Protein AF-A0A954T7V6-F1 (afdb_monomer)

Secondary structure (DSSP, 8-state):
-GGGGGGS-PEEETTTEEEEEETTEEEEE--SS--HHHHHHHHHHHHHHHHHHHHHHHH--TTHHHHHHHHHHHHHHHHHHHHHHHHHHHHHHS-----GGGSSHHHHHHHHHHHHHHHHHHHHHHTTS-S----HHHHHHHHHHHHHHHHHGGGTHHHHHHHHHHHTT--HHHHHHHHHH-TTSPPS--HHHHHHHHHHHHHHHHHHHHHHHHHHHHHHHHHHTSSSPPPTTSTTS--S-TTTTS-HHHHHHHHHHHHHHHHHHHHHS---GGGBHHHHHHHHHHHHHHHHHTTSS-HHHHHHHHHHHHHHHHHHTT-BTTS-HHHHHHHHHHHHHHHHHTTSS-HHHHHHHHHHHHHHHHHHHHTTSSSSPPTTGGGGPPP-PPPP-----HHHHHHHHHH--HHHHHHHHHHHHH---HHHHHH-BGGGEETTTTEEEE--TTTTTSTT---EEEEPPHHHHHHHHHT--SSSSBS-B-TTS-BSEEEEE-TTS-EEEEEHHHHHHHHHHHHHT-

pLDDT: mean 81.34, std 17.27, range [38.59, 98.69]

Structure (mmCIF, N/CA/C/O backbone):
data_AF-A0A954T7V6-F1
#
_entry.id   AF-A0A954T7V6-F1
#
loop_
_atom_site.group_PDB
_atom_site.id
_atom_site.type_symbol
_atom_site.label_atom_id
_atom_site.label_alt_id
_atom_site.label_comp_id
_atom_site.label_asym_id
_atom_site.label_entity_id
_atom_site.label_seq_id
_atom_site.pdbx_PDB_ins_code
_atom_site.Cartn_x
_atom_site.Cartn_y
_atom_site.Cartn_z
_atom_site.occupancy
_atom_site.B_iso_or_equiv
_atom_site.auth_seq_id
_atom_site.auth_comp_id
_atom_site.auth_asym_id
_atom_site.auth_atom_id
_atom_site.pdbx_PDB_model_num
ATOM 1 N N . MET A 1 1 ? 32.187 -7.375 -62.238 1.00 42.38 1 MET A N 1
ATOM 2 C CA . MET A 1 1 ? 33.356 -8.279 -62.077 1.00 42.38 1 MET A CA 1
ATOM 3 C C . MET A 1 1 ? 34.731 -7.665 -62.425 1.00 42.38 1 MET A C 1
ATOM 5 O O . MET A 1 1 ? 35.733 -8.287 -62.103 1.00 42.38 1 MET A O 1
ATOM 9 N N . SER A 1 2 ? 34.836 -6.443 -62.976 1.00 47.06 2 SER A N 1
ATOM 10 C CA . SER A 1 2 ? 36.130 -5.862 -63.414 1.00 47.06 2 SER A CA 1
ATOM 11 C C . SER A 1 2 ? 37.069 -5.369 -62.282 1.00 47.06 2 SER A C 1
ATOM 13 O O . SER A 1 2 ? 38.285 -5.487 -62.398 1.00 47.06 2 SER A O 1
ATOM 15 N N . LYS A 1 3 ? 36.554 -4.930 -61.119 1.00 44.44 3 LYS A N 1
ATOM 16 C CA . LYS A 1 3 ? 37.409 -4.434 -60.010 1.00 44.44 3 LYS A CA 1
ATOM 17 C C . LYS A 1 3 ? 38.131 -5.528 -59.200 1.00 44.44 3 LYS A C 1
ATOM 19 O O . LYS A 1 3 ? 39.141 -5.238 -58.571 1.00 44.44 3 LYS A O 1
ATOM 24 N N . ARG A 1 4 ? 37.683 -6.794 -59.238 1.00 44.88 4 ARG A N 1
ATOM 25 C CA . ARG A 1 4 ? 38.288 -7.880 -58.429 1.00 44.88 4 ARG A CA 1
ATOM 26 C C . ARG A 1 4 ? 39.650 -8.372 -58.947 1.00 44.88 4 ARG A C 1
ATOM 28 O O . ARG A 1 4 ? 40.428 -8.878 -58.149 1.00 44.88 4 ARG A O 1
ATOM 35 N N . ARG A 1 5 ? 40.002 -8.151 -60.223 1.00 49.91 5 ARG A N 1
ATOM 36 C CA . ARG A 1 5 ? 41.315 -8.558 -60.782 1.00 49.91 5 ARG A CA 1
ATOM 37 C C . ARG A 1 5 ? 42.477 -7.610 -60.441 1.00 49.91 5 ARG A C 1
ATOM 39 O O . ARG A 1 5 ? 43.634 -7.987 -60.592 1.00 49.91 5 ARG A O 1
ATOM 46 N N . ALA A 1 6 ? 42.209 -6.398 -59.947 1.00 54.31 6 ALA A N 1
ATOM 47 C CA . ALA A 1 6 ? 43.261 -5.434 -59.598 1.00 54.31 6 ALA A CA 1
ATOM 48 C C . ALA A 1 6 ? 44.011 -5.779 -58.289 1.00 54.31 6 ALA A C 1
ATOM 50 O O . ALA A 1 6 ? 45.106 -5.263 -58.031 1.00 54.31 6 ALA A O 1
ATOM 51 N N . TYR A 1 7 ? 43.452 -6.674 -57.468 1.00 54.72 7 TYR A N 1
ATOM 52 C CA . TYR A 1 7 ? 43.984 -7.006 -56.144 1.00 54.72 7 TYR A CA 1
ATOM 53 C C . TYR A 1 7 ? 45.153 -8.000 -56.168 1.00 54.72 7 TYR A C 1
ATOM 55 O O . TYR A 1 7 ? 45.893 -8.068 -55.193 1.00 54.72 7 TYR A O 1
ATOM 63 N N . GLU A 1 8 ? 45.386 -8.713 -57.273 1.00 68.50 8 GLU A N 1
ATOM 64 C CA . GLU A 1 8 ? 46.330 -9.845 -57.281 1.00 68.50 8 GLU A CA 1
ATOM 65 C C . GLU A 1 8 ? 47.735 -9.513 -57.791 1.00 68.50 8 GLU A C 1
ATOM 67 O O . GLU A 1 8 ? 48.665 -10.285 -57.569 1.00 68.50 8 GLU A O 1
ATOM 72 N N . LYS A 1 9 ? 47.940 -8.356 -58.433 1.00 83.94 9 LYS A N 1
ATOM 73 C CA . LYS A 1 9 ? 49.283 -7.959 -58.879 1.00 83.94 9 LYS A CA 1
ATOM 74 C C . LYS A 1 9 ? 50.062 -7.322 -57.728 1.00 83.94 9 LYS A C 1
ATOM 76 O O . LYS A 1 9 ? 49.754 -6.191 -57.331 1.00 83.94 9 LYS A O 1
ATOM 81 N N . LEU A 1 10 ? 51.050 -8.055 -57.213 1.00 87.56 10 LEU A N 1
ATOM 82 C CA . LEU A 1 10 ? 52.131 -7.549 -56.367 1.00 87.56 10 LEU A CA 1
ATOM 83 C C . LEU A 1 10 ? 53.326 -7.153 -57.239 1.00 87.56 10 LEU A C 1
ATOM 85 O O . LEU A 1 10 ? 53.672 -7.862 -58.182 1.00 87.56 10 LEU A O 1
ATOM 89 N N . THR A 1 11 ? 53.981 -6.042 -56.911 1.00 91.19 11 THR A N 1
ATOM 90 C CA . THR A 1 11 ? 55.204 -5.614 -57.599 1.00 91.19 11 THR A CA 1
ATOM 91 C C . THR A 1 11 ? 56.410 -6.141 -56.829 1.00 91.19 11 THR A C 1
ATOM 93 O O . THR A 1 11 ? 56.572 -5.821 -55.653 1.00 91.19 11 THR A O 1
ATOM 96 N N . TRP A 1 12 ? 57.248 -6.958 -57.466 1.00 88.81 12 TRP A N 1
ATOM 97 C CA . TRP A 1 12 ? 58.523 -7.387 -56.885 1.00 88.81 12 TRP A CA 1
ATOM 98 C C . TRP A 1 12 ? 59.540 -6.242 -56.927 1.00 88.81 12 TRP A C 1
ATOM 100 O O . TRP A 1 12 ? 59.636 -5.535 -57.928 1.00 88.81 12 TRP A O 1
ATOM 110 N N . ILE A 1 13 ? 60.286 -6.066 -55.840 1.00 90.56 13 ILE A N 1
ATOM 111 C CA . ILE A 1 13 ? 61.385 -5.110 -55.718 1.00 90.56 13 ILE A CA 1
ATOM 112 C C . ILE A 1 13 ? 62.634 -5.906 -55.371 1.00 90.56 13 ILE A C 1
ATOM 114 O O . ILE A 1 13 ? 62.704 -6.518 -54.298 1.00 90.56 13 ILE A O 1
ATOM 118 N N . ASP A 1 14 ? 63.613 -5.887 -56.273 1.00 86.44 14 ASP A N 1
ATOM 119 C CA . ASP A 1 14 ? 64.831 -6.683 -56.146 1.00 86.44 14 ASP A CA 1
ATOM 120 C C . ASP A 1 14 ? 65.539 -6.436 -54.813 1.00 86.44 14 ASP A C 1
ATOM 122 O O . ASP A 1 14 ? 65.742 -5.305 -54.368 1.00 86.44 14 ASP A O 1
ATOM 126 N N . GLY A 1 15 ? 65.832 -7.540 -54.122 1.00 82.44 15 GLY A N 1
ATOM 127 C CA . GLY A 1 15 ? 66.462 -7.546 -52.803 1.00 82.44 15 GLY A CA 1
ATOM 128 C C . GLY A 1 15 ? 65.592 -7.045 -51.641 1.00 82.44 15 GLY A C 1
ATOM 129 O O . GLY A 1 15 ? 66.049 -7.092 -50.501 1.00 82.44 15 GLY A O 1
ATOM 130 N N . ARG A 1 16 ? 64.354 -6.580 -51.879 1.00 84.12 16 ARG A N 1
ATOM 131 C CA . ARG A 1 16 ? 63.486 -5.987 -50.836 1.00 84.12 16 ARG A CA 1
ATOM 132 C C . ARG A 1 16 ? 62.159 -6.719 -50.621 1.00 84.12 16 ARG A C 1
ATOM 134 O O . ARG A 1 16 ? 61.591 -6.598 -49.535 1.00 84.12 16 ARG A O 1
ATOM 141 N N . GLY A 1 17 ? 61.683 -7.493 -51.597 1.00 92.62 17 GLY A N 1
ATOM 142 C CA . GLY A 1 17 ? 60.475 -8.316 -51.484 1.00 92.62 17 GLY A CA 1
ATOM 143 C C . GLY A 1 17 ? 59.316 -7.838 -52.362 1.00 92.62 17 GLY A C 1
ATOM 144 O O . GLY A 1 17 ? 59.527 -7.269 -53.428 1.00 92.62 17 GLY A O 1
ATOM 145 N N . TYR A 1 18 ? 58.076 -8.070 -51.927 1.00 93.06 18 TYR A N 1
ATOM 146 C CA . TYR A 1 18 ? 56.866 -7.686 -52.665 1.00 93.06 18 TYR A CA 1
ATOM 147 C C . TYR A 1 18 ? 56.250 -6.396 -52.104 1.00 93.06 18 TYR A C 1
ATOM 149 O O . TYR A 1 18 ? 56.198 -6.197 -50.889 1.00 93.06 18 TYR A O 1
ATOM 157 N N . LYS A 1 19 ? 55.745 -5.528 -52.988 1.00 92.69 19 LYS A N 1
ATOM 158 C CA . LYS A 1 19 ? 55.083 -4.257 -52.659 1.00 92.69 19 LYS A CA 1
ATOM 159 C C . LYS A 1 19 ? 53.682 -4.182 -53.264 1.00 92.69 19 LYS A C 1
ATOM 161 O O . LYS A 1 19 ? 53.464 -4.590 -54.407 1.00 92.69 19 LYS A O 1
ATOM 166 N N . LYS A 1 20 ? 52.755 -3.564 -52.528 1.00 93.06 20 LYS A N 1
ATOM 167 C CA . LYS A 1 20 ? 51.440 -3.130 -53.021 1.00 93.06 20 LYS A CA 1
ATOM 168 C C . LYS A 1 20 ? 51.141 -1.712 -52.543 1.00 93.06 20 LYS A C 1
ATOM 170 O O . LYS A 1 20 ? 51.393 -1.388 -51.389 1.00 93.06 20 LYS A O 1
ATOM 175 N N . VAL A 1 21 ? 50.601 -0.868 -53.419 1.00 88.44 21 VAL A N 1
ATOM 176 C CA . VAL A 1 21 ? 50.011 0.416 -53.014 1.00 88.44 21 VAL A CA 1
ATOM 177 C C . VAL A 1 21 ? 48.516 0.197 -52.816 1.00 88.44 21 VAL A C 1
ATOM 179 O O . VAL A 1 21 ? 47.851 -0.298 -53.727 1.00 88.44 21 VAL A O 1
ATOM 182 N N . TYR A 1 22 ? 48.004 0.528 -51.634 1.00 86.88 22 TYR A N 1
ATOM 183 C CA . TYR A 1 22 ? 46.586 0.434 -51.296 1.00 86.88 22 TYR A CA 1
ATOM 184 C C . TYR A 1 22 ? 46.151 1.725 -50.602 1.00 86.88 22 TYR A C 1
ATOM 186 O O . TYR A 1 22 ? 46.758 2.128 -49.613 1.00 86.88 22 TYR A O 1
ATOM 194 N N . SER A 1 23 ? 45.149 2.404 -51.173 1.00 81.44 23 SER A N 1
ATOM 195 C CA . SER A 1 23 ? 44.613 3.681 -50.676 1.00 81.44 23 SER A CA 1
ATOM 196 C C . SER A 1 23 ? 45.689 4.733 -50.330 1.00 81.44 23 SER A C 1
ATOM 198 O O . SER A 1 23 ? 45.636 5.389 -49.295 1.00 81.44 23 SER A O 1
ATOM 200 N N . GLY A 1 24 ? 46.716 4.864 -51.180 1.00 83.50 24 GLY A 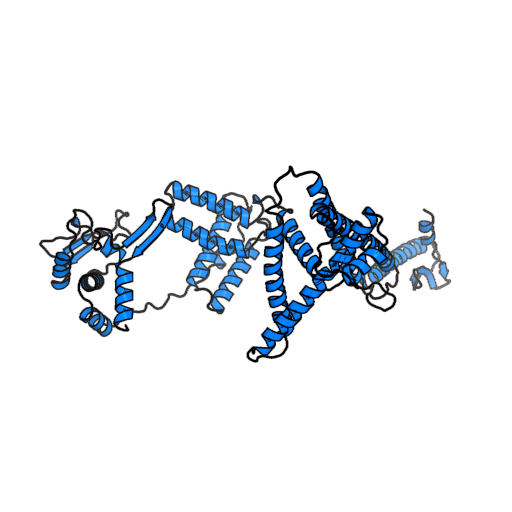N 1
ATOM 201 C CA . GLY A 1 24 ? 47.827 5.811 -50.991 1.00 83.50 24 GLY A CA 1
ATOM 202 C C . GLY A 1 24 ? 48.957 5.334 -50.065 1.00 83.50 24 GLY A C 1
ATOM 203 O O . GLY A 1 24 ? 50.042 5.912 -50.096 1.00 83.50 24 GLY A O 1
ATOM 204 N N . ARG A 1 25 ? 48.775 4.244 -49.305 1.00 84.25 25 ARG A N 1
ATOM 205 C CA . ARG A 1 25 ? 49.807 3.661 -48.430 1.00 84.25 25 ARG A CA 1
ATOM 206 C C . ARG A 1 25 ? 50.563 2.536 -49.138 1.00 84.25 25 ARG A C 1
ATOM 208 O O . ARG A 1 25 ? 49.998 1.767 -49.915 1.00 84.25 25 ARG A O 1
ATOM 215 N N . GLN A 1 26 ? 51.864 2.431 -48.877 1.00 92.69 26 GLN A N 1
ATOM 216 C CA . GLN A 1 26 ? 52.714 1.379 -49.436 1.00 92.69 26 GLN A CA 1
ATOM 217 C C . GLN A 1 26 ? 52.851 0.223 -48.436 1.00 92.69 26 GLN A C 1
ATOM 219 O O . GLN A 1 26 ? 53.411 0.397 -47.357 1.00 92.69 26 GLN A O 1
ATOM 224 N N . LEU A 1 27 ? 52.360 -0.958 -48.805 1.00 92.19 27 LEU A N 1
ATOM 225 C CA . LEU A 1 27 ? 52.462 -2.190 -48.026 1.00 92.19 27 LEU A CA 1
ATOM 226 C C . LEU A 1 27 ? 53.610 -3.044 -48.569 1.00 92.19 27 LEU A C 1
ATOM 228 O O . LEU A 1 27 ? 53.678 -3.306 -49.772 1.00 92.19 27 LEU A O 1
ATOM 232 N N . TYR A 1 28 ? 54.503 -3.478 -47.678 1.00 92.62 28 TYR A N 1
ATOM 233 C CA . TYR A 1 28 ? 55.694 -4.256 -48.019 1.00 92.62 28 TYR A CA 1
ATOM 234 C C . TYR A 1 28 ? 55.697 -5.612 -47.320 1.00 92.62 28 TYR A C 1
ATOM 236 O O . TYR A 1 28 ? 55.538 -5.681 -46.099 1.00 92.62 28 TYR A O 1
ATOM 244 N N . PHE A 1 29 ? 55.985 -6.661 -48.084 1.00 92.88 29 PHE A N 1
ATOM 245 C CA . PHE A 1 29 ? 56.308 -7.989 -47.582 1.00 92.88 29 PHE A CA 1
ATOM 246 C C . PHE A 1 29 ? 57.767 -8.306 -47.909 1.00 92.88 29 PHE A C 1
ATOM 248 O O . PHE A 1 29 ? 58.135 -8.436 -49.078 1.00 92.88 29 PHE A O 1
ATOM 255 N N . ARG A 1 30 ? 58.614 -8.418 -46.881 1.00 91.44 30 ARG A N 1
ATOM 256 C CA . ARG A 1 30 ? 60.043 -8.698 -47.065 1.00 91.44 30 ARG A CA 1
ATOM 257 C C . ARG A 1 30 ? 60.241 -10.163 -47.450 1.00 91.44 30 ARG A C 1
ATOM 259 O O . ARG A 1 30 ? 59.902 -11.058 -46.688 1.00 91.44 30 ARG A O 1
ATOM 266 N N . SER A 1 31 ? 60.842 -10.395 -48.611 1.00 87.75 31 SER A N 1
ATOM 267 C CA . SER A 1 31 ? 61.327 -11.708 -49.041 1.00 87.75 31 SER A CA 1
ATOM 268 C C . SER A 1 31 ? 62.648 -11.522 -49.779 1.00 87.75 31 SER A C 1
ATOM 270 O O . SER A 1 31 ? 62.794 -10.567 -50.539 1.00 87.75 31 SER A O 1
ATOM 272 N N . LYS A 1 32 ? 63.604 -12.430 -49.563 1.00 87.38 32 LYS A N 1
ATOM 273 C CA . LYS A 1 32 ? 64.894 -12.442 -50.275 1.00 87.38 32 LYS A CA 1
ATOM 274 C C . LYS A 1 32 ? 64.852 -13.258 -51.570 1.00 87.38 32 LYS A C 1
ATOM 276 O O . LYS A 1 32 ? 65.785 -13.185 -52.358 1.00 87.38 32 LYS A O 1
ATOM 281 N N . ILE A 1 33 ? 63.789 -14.038 -51.782 1.00 83.44 33 ILE A N 1
ATOM 282 C CA . ILE A 1 33 ? 63.687 -15.002 -52.881 1.00 83.44 33 ILE A CA 1
ATOM 283 C C . ILE A 1 33 ? 62.369 -14.783 -53.628 1.00 83.44 33 ILE A C 1
ATOM 285 O O . ILE A 1 33 ? 61.298 -14.675 -53.018 1.00 83.44 33 ILE A O 1
ATOM 289 N N . ARG A 1 34 ? 62.454 -14.729 -54.960 1.00 88.88 34 ARG A N 1
ATOM 290 C CA . ARG A 1 34 ? 61.309 -14.626 -55.869 1.00 88.88 34 ARG A CA 1
ATOM 291 C C . ARG A 1 34 ? 60.871 -16.028 -56.295 1.00 88.88 34 ARG A C 1
ATOM 293 O O . ARG A 1 34 ? 61.260 -16.505 -57.354 1.00 88.88 34 ARG A O 1
ATOM 300 N N . ASN A 1 35 ? 60.081 -16.695 -55.456 1.00 90.31 35 ASN A N 1
ATOM 301 C CA . ASN A 1 35 ? 59.464 -17.982 -55.786 1.00 90.31 35 ASN A CA 1
ATOM 302 C C . ASN A 1 35 ? 57.928 -17.944 -55.576 1.00 90.31 35 ASN A C 1
ATOM 304 O O . ASN A 1 35 ? 57.423 -17.026 -54.913 1.00 90.31 35 ASN A O 1
ATOM 308 N N . PRO A 1 36 ? 57.170 -18.897 -56.157 1.00 87.69 36 PRO A N 1
ATOM 309 C CA . PRO A 1 36 ? 55.705 -18.913 -56.076 1.00 87.69 36 PRO A CA 1
ATOM 310 C C . PRO A 1 36 ? 55.170 -19.000 -54.642 1.00 87.69 36 PRO A C 1
ATOM 312 O O . PRO A 1 36 ? 54.182 -18.347 -54.307 1.00 87.69 36 PRO A O 1
ATOM 315 N N . GLU A 1 37 ? 55.850 -19.747 -53.773 1.00 89.00 37 GLU A N 1
ATOM 316 C CA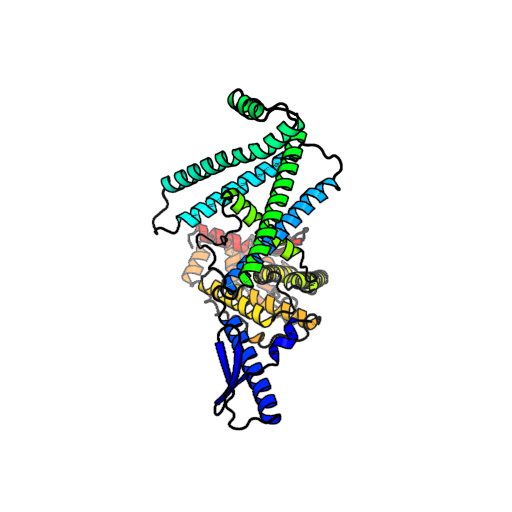 . GLU A 1 37 ? 55.459 -19.904 -52.370 1.00 89.00 37 GLU A CA 1
ATOM 317 C C . GLU A 1 37 ? 55.589 -18.582 -51.589 1.00 89.00 37 GLU A C 1
ATOM 319 O O . GLU A 1 37 ? 54.676 -18.181 -50.864 1.00 89.00 37 GLU A O 1
ATOM 324 N N . ALA A 1 38 ? 56.685 -17.844 -51.795 1.00 86.25 38 ALA A N 1
ATOM 325 C CA . ALA A 1 38 ? 56.891 -16.520 -51.219 1.00 86.25 38 ALA A CA 1
ATOM 326 C C . ALA A 1 38 ? 55.886 -15.497 -51.763 1.00 86.25 38 ALA A C 1
ATOM 328 O O . ALA A 1 38 ? 55.456 -14.621 -51.016 1.00 86.25 38 ALA A O 1
ATOM 329 N N . HIS A 1 39 ? 55.478 -15.606 -53.034 1.00 89.50 39 HIS A N 1
ATOM 330 C CA . HIS A 1 39 ? 54.418 -14.767 -53.602 1.00 89.50 39 HIS A CA 1
ATOM 331 C C . HIS A 1 39 ? 53.055 -15.043 -52.947 1.00 89.50 39 HIS A C 1
ATOM 333 O O . HIS A 1 39 ? 52.352 -14.104 -52.577 1.00 89.50 39 HIS A O 1
ATOM 339 N N . ALA A 1 40 ? 52.692 -16.315 -52.747 1.00 89.00 40 ALA A N 1
ATOM 340 C CA . ALA A 1 40 ? 51.451 -16.695 -52.069 1.00 89.00 40 ALA A CA 1
ATOM 341 C C . ALA A 1 40 ? 51.421 -16.206 -50.608 1.00 89.00 40 ALA A C 1
ATOM 343 O O . ALA A 1 40 ? 50.430 -15.615 -50.172 1.00 89.00 40 ALA A O 1
ATOM 344 N N . LYS A 1 41 ? 52.535 -16.363 -49.876 1.00 91.81 41 LYS A N 1
ATOM 345 C CA . LYS A 1 41 ? 52.701 -15.823 -48.515 1.00 91.81 41 LYS A CA 1
ATOM 346 C C . LYS A 1 41 ? 52.612 -14.293 -48.486 1.00 91.81 41 LYS A C 1
ATOM 348 O O . LYS A 1 41 ? 51.925 -13.744 -47.628 1.00 91.81 41 LYS A O 1
ATOM 353 N N . ALA A 1 42 ? 53.228 -13.607 -49.451 1.00 90.81 42 ALA A N 1
ATOM 354 C CA . ALA A 1 42 ? 53.144 -12.153 -49.575 1.00 90.81 42 ALA A CA 1
ATOM 355 C C . ALA A 1 42 ? 51.716 -11.669 -49.856 1.00 90.81 42 ALA A C 1
ATOM 357 O O . ALA A 1 42 ? 51.275 -10.683 -49.272 1.00 90.81 42 ALA A O 1
ATOM 358 N N . LEU A 1 43 ? 50.977 -12.373 -50.719 1.00 91.75 43 LEU A N 1
ATOM 359 C CA . LEU A 1 43 ? 49.569 -12.084 -50.989 1.00 91.75 43 LEU A CA 1
ATOM 360 C C . LEU A 1 43 ? 48.711 -12.241 -49.733 1.00 91.75 43 LEU A C 1
ATOM 362 O O . LEU A 1 43 ? 47.874 -11.381 -49.469 1.00 91.75 43 LEU A O 1
ATOM 366 N N . ALA A 1 44 ? 48.913 -13.308 -48.957 1.00 92.31 44 ALA A N 1
ATOM 367 C CA . ALA A 1 44 ? 48.180 -13.531 -47.713 1.00 92.31 44 ALA A CA 1
ATOM 368 C C . ALA A 1 44 ? 48.482 -12.446 -46.661 1.00 92.31 44 ALA A C 1
ATOM 370 O O . ALA A 1 44 ? 47.550 -11.889 -46.081 1.00 92.31 44 ALA A O 1
ATOM 371 N N . ASP A 1 45 ? 49.756 -12.084 -46.463 1.00 93.31 45 ASP A N 1
ATOM 372 C CA . ASP A 1 45 ? 50.150 -11.031 -45.515 1.00 93.31 45 ASP A CA 1
ATOM 373 C C . ASP A 1 45 ? 49.620 -9.652 -45.928 1.00 93.31 45 ASP A C 1
ATOM 375 O O . ASP A 1 45 ? 49.060 -8.929 -45.107 1.00 93.31 45 ASP A O 1
ATOM 379 N N . ILE A 1 46 ? 49.722 -9.302 -47.214 1.00 90.94 46 ILE A N 1
ATOM 380 C CA . ILE A 1 46 ? 49.196 -8.033 -47.726 1.00 90.94 46 ILE A CA 1
ATOM 381 C C . ILE A 1 46 ? 47.669 -7.997 -47.614 1.00 90.94 46 ILE A C 1
ATOM 383 O O . ILE A 1 46 ? 47.137 -6.966 -47.219 1.00 90.94 46 ILE A O 1
ATOM 387 N N . LYS A 1 47 ? 46.955 -9.104 -47.876 1.00 91.06 47 LYS A N 1
ATOM 388 C CA . LYS A 1 47 ? 45.501 -9.191 -47.640 1.00 91.06 47 LYS A CA 1
ATOM 389 C C . LYS A 1 47 ? 45.148 -8.968 -46.170 1.00 91.06 47 LYS A C 1
ATOM 391 O O . LYS A 1 47 ? 44.230 -8.206 -45.886 1.00 91.06 47 LYS A O 1
ATOM 396 N N . ARG A 1 48 ? 45.891 -9.581 -45.243 1.00 93.12 48 ARG A N 1
ATOM 397 C CA . ARG A 1 48 ? 45.704 -9.369 -43.800 1.00 93.12 48 ARG A CA 1
ATOM 398 C C . ARG A 1 48 ? 45.921 -7.903 -43.418 1.00 93.12 48 ARG A C 1
ATOM 400 O O . ARG A 1 48 ? 45.066 -7.331 -42.755 1.00 93.12 48 ARG A O 1
ATOM 407 N N . ARG A 1 49 ? 47.006 -7.281 -43.888 1.00 90.50 49 ARG A N 1
ATOM 408 C CA . ARG A 1 49 ? 47.312 -5.866 -43.613 1.00 90.50 49 ARG A CA 1
ATOM 409 C C . ARG A 1 49 ? 46.315 -4.900 -44.245 1.00 90.50 49 ARG A C 1
ATOM 411 O O . ARG A 1 49 ? 46.039 -3.865 -43.658 1.00 90.50 49 ARG A O 1
ATOM 418 N N . ILE A 1 50 ? 45.769 -5.230 -45.417 1.00 88.69 50 ILE A N 1
ATOM 419 C CA . ILE A 1 50 ? 44.650 -4.486 -46.009 1.00 88.69 50 ILE A CA 1
ATOM 420 C C . ILE A 1 50 ? 43.434 -4.572 -45.083 1.00 88.69 50 ILE A C 1
ATOM 422 O O . ILE A 1 50 ? 42.894 -3.538 -44.729 1.00 88.69 50 ILE A O 1
ATOM 426 N N . ALA A 1 51 ? 43.068 -5.766 -44.608 1.00 85.38 51 ALA A N 1
ATOM 427 C CA . ALA A 1 51 ? 41.932 -5.937 -43.698 1.00 85.38 51 ALA A CA 1
ATOM 428 C C . ALA A 1 51 ? 42.140 -5.292 -42.311 1.00 85.38 51 ALA A C 1
ATOM 430 O O . ALA A 1 51 ? 41.174 -4.903 -41.659 1.00 85.38 51 ALA A O 1
ATOM 431 N N . GLU A 1 52 ? 43.379 -5.210 -41.821 1.00 87.88 52 GLU A N 1
ATOM 432 C CA . GLU A 1 52 ? 43.732 -4.443 -40.616 1.00 87.88 52 GLU A CA 1
ATOM 433 C C . GLU A 1 52 ? 43.619 -2.939 -40.865 1.00 87.88 52 GLU A C 1
ATOM 435 O O . GLU A 1 52 ? 43.033 -2.236 -40.050 1.00 87.88 52 GLU A O 1
ATOM 440 N N . TYR A 1 53 ? 44.114 -2.459 -42.007 1.00 84.44 53 TYR A N 1
ATOM 441 C CA . TYR A 1 53 ? 44.035 -1.052 -42.386 1.00 84.44 53 TYR A CA 1
ATOM 442 C C . TYR A 1 53 ? 42.598 -0.600 -42.671 1.00 84.44 53 TYR A C 1
ATOM 444 O O . TYR A 1 53 ? 42.223 0.497 -42.278 1.00 84.44 53 TYR A O 1
ATOM 452 N N . ASP A 1 54 ? 41.772 -1.444 -43.289 1.00 80.38 54 ASP A N 1
ATOM 453 C CA . ASP A 1 54 ? 40.344 -1.179 -43.477 1.00 80.38 54 ASP A CA 1
ATOM 454 C C . ASP A 1 54 ? 39.625 -1.119 -42.116 1.00 80.38 54 ASP A C 1
ATOM 456 O O . ASP A 1 54 ? 38.822 -0.217 -41.901 1.00 80.38 54 ASP A O 1
ATOM 460 N N . ARG A 1 55 ? 39.974 -1.989 -41.152 1.00 78.44 55 ARG A N 1
ATOM 461 C CA . ARG A 1 55 ? 39.478 -1.902 -39.761 1.00 78.44 55 ARG A CA 1
ATOM 462 C C . ARG A 1 55 ? 39.934 -0.630 -39.049 1.00 78.44 55 ARG A C 1
ATOM 464 O O . ARG A 1 55 ? 39.144 -0.017 -38.340 1.00 78.44 55 ARG A O 1
ATOM 471 N N . GLU A 1 56 ? 41.193 -0.236 -39.229 1.00 79.69 56 GLU A N 1
ATOM 472 C CA . GLU A 1 56 ? 41.747 1.006 -38.683 1.00 79.69 56 GLU A CA 1
ATOM 473 C C . GLU A 1 56 ? 41.021 2.221 -39.277 1.00 79.69 56 GLU A C 1
ATOM 475 O O . GLU A 1 56 ? 40.614 3.109 -38.538 1.00 79.69 56 GLU A O 1
ATOM 480 N N . LEU A 1 57 ? 40.777 2.230 -40.591 1.00 72.25 57 LEU A N 1
ATOM 481 C CA . LEU A 1 57 ? 39.992 3.260 -41.270 1.00 72.25 57 LEU A CA 1
ATOM 482 C C . LEU A 1 57 ? 38.534 3.273 -40.805 1.00 72.25 57 LEU A C 1
ATOM 484 O O . LEU A 1 57 ? 37.992 4.346 -40.575 1.00 72.25 57 LEU A O 1
ATOM 488 N N . GLU A 1 58 ? 37.895 2.114 -40.644 1.00 68.19 58 GLU A N 1
ATOM 489 C CA . GLU A 1 58 ? 36.519 2.008 -40.148 1.00 68.19 58 GLU A CA 1
ATOM 490 C C . GLU A 1 58 ? 36.373 2.474 -38.695 1.00 68.19 58 GLU A C 1
ATOM 492 O O . GLU A 1 58 ? 35.338 3.058 -38.357 1.00 68.19 58 GLU A O 1
ATOM 497 N N . GLY A 1 59 ? 37.391 2.233 -37.863 1.00 65.50 59 GLY A N 1
ATOM 498 C CA . GLY A 1 59 ? 37.471 2.709 -36.483 1.00 65.50 59 GLY A CA 1
ATOM 499 C C . GLY A 1 59 ? 37.818 4.197 -36.371 1.00 65.50 59 GLY A C 1
ATOM 500 O O . GLY A 1 59 ? 37.312 4.865 -35.477 1.00 65.50 59 GLY A O 1
ATOM 501 N N . ASN A 1 60 ? 38.609 4.730 -37.309 1.00 62.88 60 ASN A N 1
ATOM 502 C CA . ASN A 1 60 ? 39.103 6.111 -37.300 1.00 62.88 60 ASN A CA 1
ATOM 503 C C . ASN A 1 60 ? 38.399 7.046 -38.288 1.00 62.88 60 ASN A C 1
ATOM 505 O O . ASN A 1 60 ? 38.934 8.118 -38.555 1.00 62.88 60 ASN A O 1
ATOM 509 N N . LYS A 1 61 ? 37.229 6.706 -38.851 1.00 67.00 61 LYS A N 1
ATOM 510 C CA . LYS A 1 61 ? 36.446 7.702 -39.605 1.00 67.00 61 LYS A CA 1
ATOM 511 C C . LYS A 1 61 ? 36.025 8.810 -38.624 1.00 67.00 61 LYS A C 1
ATOM 513 O O . LYS A 1 61 ? 35.124 8.560 -37.813 1.00 67.00 61 LYS A O 1
ATOM 518 N N . PRO A 1 62 ? 36.638 10.012 -38.663 1.00 60.81 62 PRO A N 1
ATOM 519 C CA . PRO A 1 62 ? 36.231 11.083 -37.768 1.00 60.81 62 PRO A CA 1
ATOM 520 C C . PRO A 1 62 ? 34.764 11.404 -38.079 1.00 60.81 62 PRO A C 1
ATOM 522 O O . PRO A 1 62 ? 34.335 11.312 -39.229 1.00 60.81 62 PRO A O 1
ATOM 525 N N . HIS A 1 63 ? 33.970 11.699 -37.051 1.00 67.12 63 HIS A N 1
ATOM 526 C CA . HIS A 1 63 ? 32.551 12.057 -37.190 1.00 67.12 63 HIS A CA 1
ATOM 527 C C . HIS A 1 63 ? 31.600 10.930 -37.644 1.00 67.12 63 HIS A C 1
ATOM 529 O O . HIS A 1 63 ? 30.407 11.180 -37.789 1.00 67.12 63 HIS A O 1
ATOM 535 N N . ARG A 1 64 ? 32.048 9.669 -37.792 1.00 73.19 64 ARG A N 1
ATOM 536 C CA . ARG A 1 64 ? 31.166 8.537 -38.168 1.00 73.19 64 ARG A CA 1
ATOM 537 C C . ARG A 1 64 ? 29.938 8.424 -37.264 1.00 73.19 64 ARG A C 1
ATOM 539 O O . ARG A 1 64 ? 28.832 8.238 -37.759 1.00 73.19 64 ARG A O 1
ATOM 546 N N . ALA A 1 65 ? 30.136 8.552 -35.952 1.00 70.50 65 ALA A N 1
ATOM 547 C CA . ALA A 1 65 ? 29.045 8.536 -34.982 1.00 70.50 65 ALA A CA 1
ATOM 548 C C . ALA A 1 65 ? 28.050 9.680 -35.233 1.00 70.50 65 ALA A C 1
ATOM 550 O O . ALA A 1 65 ? 26.849 9.442 -35.244 1.00 70.50 65 ALA A O 1
ATOM 551 N N . GLN A 1 66 ? 28.544 10.886 -35.532 1.00 73.19 66 GLN A N 1
ATOM 552 C CA . GLN A 1 66 ? 27.713 12.063 -35.802 1.00 73.19 66 GLN A CA 1
ATOM 553 C C . GLN A 1 66 ? 26.865 11.881 -37.071 1.00 73.19 66 GLN A C 1
ATOM 555 O O . GLN A 1 66 ? 25.669 12.151 -37.047 1.00 73.19 66 GLN A O 1
ATOM 560 N N . TYR A 1 67 ? 27.441 11.340 -38.151 1.00 73.62 67 TYR A N 1
ATOM 561 C CA . TYR A 1 67 ? 26.694 11.018 -39.372 1.00 73.62 67 TYR A CA 1
ATOM 562 C C . TYR A 1 67 ? 25.652 9.917 -39.158 1.00 73.62 67 TYR A C 1
ATOM 564 O O . TYR A 1 67 ? 24.532 10.045 -39.642 1.00 73.62 67 TYR A O 1
ATOM 572 N N . THR A 1 68 ? 25.991 8.851 -38.424 1.00 74.25 68 THR A N 1
ATOM 573 C CA . THR A 1 68 ? 25.030 7.788 -38.090 1.00 74.25 68 THR A CA 1
ATOM 574 C C . THR A 1 68 ? 23.848 8.356 -37.306 1.00 74.25 68 THR A C 1
ATOM 576 O O . THR A 1 68 ? 22.701 8.084 -37.650 1.00 74.25 68 THR A O 1
ATOM 579 N N . THR A 1 69 ? 24.108 9.198 -36.302 1.00 72.38 69 THR A N 1
ATOM 580 C CA . THR A 1 69 ? 23.059 9.892 -35.541 1.00 72.38 69 THR A CA 1
ATOM 581 C C . THR A 1 69 ? 22.214 10.789 -36.449 1.00 72.38 69 THR A C 1
ATOM 583 O O . THR A 1 69 ? 20.989 10.708 -36.408 1.00 72.38 69 THR A O 1
ATOM 586 N N . ALA A 1 70 ? 22.842 11.592 -37.312 1.00 69.50 70 ALA A N 1
ATOM 587 C CA . ALA A 1 70 ? 22.149 12.507 -38.219 1.00 69.50 70 ALA A CA 1
ATOM 588 C C . ALA A 1 70 ? 21.266 11.781 -39.251 1.00 69.50 70 ALA A C 1
ATOM 590 O O . ALA A 1 70 ? 20.155 12.237 -39.530 1.00 69.50 70 ALA A O 1
ATOM 591 N N . ILE A 1 71 ? 21.735 10.651 -39.797 1.00 73.25 71 ILE A N 1
ATOM 592 C CA . ILE A 1 71 ? 20.966 9.792 -40.711 1.00 73.25 71 ILE A CA 1
ATOM 593 C C . ILE A 1 71 ? 19.776 9.180 -39.971 1.00 73.25 71 ILE A C 1
ATOM 595 O O . ILE A 1 71 ? 18.648 9.308 -40.440 1.00 73.25 71 ILE A O 1
ATOM 599 N N . ASN A 1 72 ? 20.003 8.590 -38.793 1.00 72.19 72 ASN A N 1
ATOM 600 C CA . ASN A 1 72 ? 18.940 7.977 -37.995 1.00 72.19 72 ASN A CA 1
ATOM 601 C C . ASN A 1 72 ? 17.853 8.993 -37.612 1.00 72.19 72 ASN A C 1
ATOM 603 O O . ASN A 1 72 ? 16.667 8.675 -37.671 1.00 72.19 72 ASN A O 1
ATOM 607 N N . LEU A 1 73 ? 18.239 10.219 -37.238 1.00 69.69 73 LEU A N 1
ATOM 608 C CA . LEU A 1 73 ? 17.293 11.286 -36.906 1.00 69.69 73 LEU A CA 1
ATOM 609 C C . LEU A 1 73 ? 16.421 11.652 -38.114 1.00 69.69 73 LEU A C 1
ATOM 611 O O . LEU A 1 73 ? 15.199 11.686 -38.007 1.00 69.69 73 LEU A O 1
ATOM 615 N N . ARG A 1 74 ? 17.028 11.859 -39.286 1.00 75.12 74 ARG A N 1
ATOM 616 C CA . ARG A 1 74 ? 16.288 12.187 -40.516 1.00 75.12 74 ARG A CA 1
ATOM 617 C C . ARG A 1 74 ? 15.398 11.047 -40.993 1.00 75.12 74 ARG A C 1
ATOM 619 O O . ARG A 1 74 ? 14.308 11.305 -41.492 1.00 75.12 74 ARG A O 1
ATOM 626 N N . GLU A 1 75 ? 15.826 9.797 -40.825 1.00 76.31 75 GLU A N 1
ATOM 627 C CA . GLU A 1 75 ? 15.000 8.624 -41.133 1.00 76.31 75 GLU A CA 1
ATOM 628 C C . GLU A 1 75 ? 13.769 8.553 -40.225 1.00 76.31 75 GLU A C 1
ATOM 630 O O . GLU A 1 75 ? 12.663 8.322 -40.719 1.00 76.31 75 GLU A O 1
ATOM 635 N N . LYS A 1 76 ? 13.932 8.834 -38.924 1.00 72.94 76 LYS A N 1
ATOM 636 C CA . LYS A 1 76 ? 12.803 8.962 -37.990 1.00 72.94 76 LYS A CA 1
ATOM 637 C C . LYS A 1 76 ? 11.835 10.064 -38.431 1.00 72.94 76 LYS A C 1
ATOM 639 O O . LYS A 1 76 ? 10.640 9.804 -38.538 1.00 72.94 76 LYS A O 1
ATOM 644 N N . LEU A 1 77 ? 12.342 11.253 -38.762 1.00 68.00 77 LEU A N 1
ATOM 645 C CA . LEU A 1 77 ? 11.517 12.387 -39.205 1.00 68.00 77 LEU A CA 1
ATOM 646 C C . LEU A 1 77 ? 10.789 12.106 -40.526 1.00 68.00 77 LEU A C 1
ATOM 648 O O . LEU A 1 77 ? 9.600 12.390 -40.664 1.00 68.00 77 LEU A O 1
ATOM 652 N N . ALA A 1 78 ? 11.467 11.494 -41.499 1.00 70.56 78 ALA A N 1
ATOM 653 C CA . ALA A 1 78 ? 10.852 11.111 -42.767 1.00 70.56 78 ALA A CA 1
ATOM 654 C C . ALA A 1 78 ? 9.741 10.062 -42.579 1.00 70.56 78 ALA A C 1
ATOM 656 O O . ALA A 1 78 ? 8.736 10.099 -43.295 1.00 70.56 78 ALA A O 1
ATOM 657 N N . SER A 1 79 ? 9.910 9.144 -41.620 1.00 74.88 79 SER A N 1
ATOM 658 C CA . SER A 1 79 ? 8.891 8.159 -41.242 1.00 74.88 79 SER A CA 1
ATOM 659 C C . SER A 1 79 ? 7.696 8.812 -40.545 1.00 74.88 79 SER A C 1
ATOM 661 O O . SER A 1 79 ? 6.558 8.502 -40.889 1.00 74.88 79 SER A O 1
ATOM 663 N N . ALA A 1 80 ? 7.932 9.751 -39.626 1.00 70.56 80 ALA A N 1
ATOM 664 C CA . ALA A 1 80 ? 6.876 10.506 -38.952 1.00 70.56 80 ALA A CA 1
ATOM 665 C C . ALA A 1 80 ? 6.035 11.330 -39.946 1.00 70.56 80 ALA A C 1
ATOM 667 O O . ALA A 1 80 ? 4.808 11.249 -39.926 1.00 70.56 80 ALA A O 1
ATOM 668 N N . CYS A 1 81 ? 6.681 12.022 -40.900 1.00 68.44 81 CYS A N 1
ATOM 669 C CA . CYS A 1 81 ? 5.981 12.708 -41.999 1.00 68.44 81 CYS A CA 1
ATOM 670 C C . CYS A 1 81 ? 5.060 11.750 -42.765 1.00 68.44 81 CYS A C 1
ATOM 672 O O . CYS A 1 81 ? 3.964 12.120 -43.177 1.00 68.44 81 CYS A O 1
ATOM 674 N N . GLN A 1 82 ? 5.522 10.520 -43.007 1.00 78.94 82 GLN A N 1
ATOM 675 C CA . GLN A 1 82 ? 4.758 9.533 -43.760 1.00 78.94 82 GLN A CA 1
ATOM 676 C C . GLN A 1 82 ? 3.532 9.039 -42.987 1.00 78.94 82 GLN A C 1
ATOM 678 O O . GLN A 1 82 ? 2.46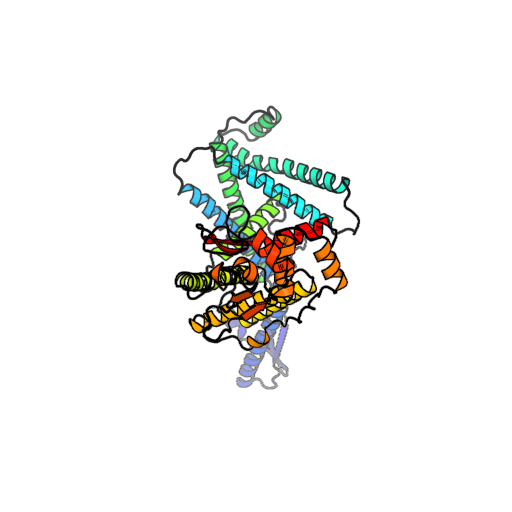4 8.926 -43.581 1.00 78.94 82 GLN A O 1
ATOM 683 N N . GLN A 1 83 ? 3.670 8.794 -41.685 1.00 74.19 83 GLN A N 1
ATOM 684 C CA . GLN A 1 83 ? 2.558 8.380 -40.828 1.00 74.19 83 GLN A CA 1
ATOM 685 C C . GLN A 1 83 ? 1.494 9.475 -40.715 1.00 74.19 83 GLN A C 1
ATOM 687 O O . GLN A 1 83 ? 0.310 9.184 -40.849 1.00 74.19 83 GLN A O 1
ATOM 692 N N . GLN A 1 84 ? 1.895 10.740 -40.566 1.00 73.12 84 GLN A N 1
ATOM 693 C CA . GLN A 1 84 ? 0.944 11.857 -40.549 1.00 73.12 84 GLN A CA 1
ATOM 694 C C . GLN A 1 84 ? 0.203 12.007 -41.883 1.00 73.12 84 GLN A C 1
ATOM 696 O O . GLN A 1 84 ? -1.014 12.176 -41.901 1.00 73.12 84 GLN A O 1
ATOM 701 N N . LEU A 1 85 ? 0.895 11.844 -43.017 1.00 75.31 85 LEU A N 1
ATOM 702 C CA . LEU A 1 85 ? 0.240 11.798 -44.330 1.00 75.31 85 LEU A CA 1
ATOM 703 C C . LEU A 1 85 ? -0.764 10.642 -44.447 1.00 75.31 85 LEU A C 1
ATOM 705 O O . LEU A 1 85 ? -1.796 10.793 -45.094 1.00 75.31 85 LEU A O 1
ATOM 709 N N . GLU A 1 86 ? -0.471 9.483 -43.859 1.00 79.75 86 GLU A N 1
ATOM 710 C CA . GLU A 1 86 ? -1.387 8.338 -43.840 1.00 79.75 86 GLU A CA 1
ATOM 711 C C . GLU A 1 86 ? -2.606 8.594 -42.950 1.00 79.75 86 GLU A C 1
ATOM 713 O O . GLU A 1 86 ? -3.716 8.278 -43.369 1.00 79.75 86 GLU A O 1
ATOM 718 N N . LEU A 1 87 ? -2.435 9.234 -41.789 1.00 73.44 87 LEU A N 1
ATOM 719 C CA . LEU A 1 87 ? -3.538 9.632 -40.907 1.00 73.44 87 LEU A CA 1
ATOM 720 C C . LEU A 1 87 ? -4.456 10.669 -41.564 1.00 73.44 87 LEU A C 1
ATOM 722 O O . LEU A 1 87 ? -5.677 10.496 -41.558 1.00 73.44 87 LEU A O 1
ATOM 726 N N . LEU A 1 88 ? -3.880 11.703 -42.188 1.00 73.56 88 LEU A N 1
ATOM 727 C CA . LEU A 1 88 ? -4.633 12.720 -42.931 1.00 73.56 88 LEU A CA 1
ATOM 728 C C . LEU A 1 88 ? -5.463 12.095 -44.065 1.00 73.56 88 LEU A C 1
ATOM 730 O O . LEU A 1 88 ? -6.615 12.475 -44.263 1.00 73.56 88 LEU A O 1
ATOM 734 N N . ARG A 1 89 ? -4.919 11.078 -44.750 1.00 80.31 89 ARG A N 1
ATOM 735 C CA . ARG A 1 89 ? -5.622 10.321 -45.801 1.00 80.31 89 ARG A CA 1
ATOM 736 C C . ARG A 1 89 ? -6.646 9.323 -45.265 1.00 80.31 89 ARG A C 1
ATOM 738 O O . ARG A 1 89 ? -7.657 9.082 -45.915 1.00 80.31 89 ARG A O 1
ATOM 745 N N . ALA A 1 90 ? -6.387 8.695 -44.120 1.00 75.31 90 ALA A N 1
ATOM 746 C CA . ALA A 1 90 ? -7.296 7.721 -43.518 1.00 75.31 90 ALA A CA 1
ATOM 747 C C . ALA A 1 90 ? -8.580 8.394 -43.019 1.00 75.31 90 ALA A C 1
ATOM 749 O O . ALA A 1 90 ? -9.666 7.858 -43.226 1.00 75.31 90 ALA A O 1
ATOM 750 N N . ARG A 1 91 ? -8.459 9.606 -42.460 1.00 73.69 91 ARG A N 1
ATOM 751 C CA . ARG A 1 91 ? -9.589 10.433 -42.010 1.00 73.69 91 ARG A CA 1
ATOM 752 C C . ARG A 1 91 ? -10.590 10.758 -43.131 1.00 73.69 91 ARG A C 1
ATOM 754 O O . ARG A 1 91 ? -11.755 10.989 -42.840 1.00 73.69 91 ARG A O 1
ATOM 761 N N . ASP A 1 92 ? -10.149 10.711 -44.387 1.00 63.16 92 ASP A N 1
ATOM 762 C CA . ASP A 1 92 ? -10.964 10.939 -45.591 1.00 63.16 92 ASP A CA 1
ATOM 763 C C . ASP A 1 92 ? -11.848 9.740 -45.963 1.00 63.16 92 ASP A C 1
ATOM 765 O O . ASP A 1 92 ? -12.914 9.884 -46.550 1.00 63.16 92 ASP A O 1
ATOM 769 N N . ASN A 1 93 ? -11.401 8.532 -45.616 1.00 61.84 93 ASN A N 1
ATOM 770 C CA . ASN A 1 93 ? -12.076 7.290 -45.993 1.00 61.84 93 ASN A CA 1
ATOM 771 C C . ASN A 1 93 ? -13.033 6.780 -44.907 1.00 61.84 93 ASN A C 1
ATOM 773 O O . ASN A 1 93 ? -13.762 5.815 -45.137 1.00 61.84 93 ASN A O 1
ATOM 777 N N . SER A 1 94 ? -13.032 7.392 -43.722 1.00 52.56 94 SER A N 1
ATOM 778 C CA . SER A 1 94 ? -13.855 6.962 -42.598 1.00 52.56 94 SER A CA 1
ATOM 779 C C . SER A 1 94 ? -14.366 8.166 -41.819 1.00 52.56 94 SER A C 1
ATOM 781 O O . SER A 1 94 ? -13.731 8.551 -40.844 1.00 52.56 94 SER A O 1
ATOM 783 N N . LEU A 1 95 ? -15.495 8.753 -42.226 1.00 46.38 95 LEU A N 1
ATOM 784 C CA . LEU A 1 95 ? -16.466 9.369 -41.312 1.00 46.38 95 LEU A CA 1
ATOM 785 C C . LEU A 1 95 ? -17.781 9.701 -42.056 1.00 46.38 95 LEU A C 1
ATOM 787 O O . LEU A 1 95 ? -17.733 10.350 -43.099 1.00 46.38 95 LEU A O 1
ATOM 791 N N . PRO A 1 96 ? -18.945 9.263 -41.536 1.00 51.38 96 PRO A N 1
ATOM 792 C CA . PRO A 1 96 ? -20.251 9.786 -41.920 1.00 51.38 96 PRO A CA 1
ATOM 793 C C . PRO A 1 96 ? -20.484 11.186 -41.328 1.00 51.38 96 PRO A C 1
ATOM 795 O O . PRO A 1 96 ? -19.890 11.532 -40.304 1.00 51.38 96 PRO A O 1
ATOM 798 N N . ASP A 1 97 ? -21.372 11.955 -41.968 1.00 50.12 97 ASP A N 1
ATOM 799 C CA . ASP A 1 97 ? -21.868 13.267 -41.529 1.00 50.12 97 ASP A CA 1
ATOM 800 C C . ASP A 1 97 ? -22.249 13.263 -40.041 1.00 50.12 97 ASP A C 1
ATOM 802 O O . ASP A 1 97 ? -23.260 12.682 -39.643 1.00 50.12 97 ASP A O 1
ATOM 806 N N . VAL A 1 98 ? -21.450 13.930 -39.208 1.00 45.69 98 VAL A N 1
ATOM 807 C CA . VAL A 1 98 ? -21.830 14.296 -37.840 1.00 45.69 98 VAL A CA 1
ATOM 808 C C . VAL A 1 98 ? -21.550 15.786 -37.659 1.00 45.69 98 VAL A C 1
ATOM 810 O O . VAL A 1 98 ? -20.458 16.271 -37.969 1.00 45.69 98 VAL A O 1
ATOM 813 N N . GLU A 1 99 ? -22.588 16.489 -37.208 1.00 46.06 99 GLU A N 1
ATOM 814 C CA . GLU A 1 99 ? -22.779 17.941 -37.234 1.00 46.06 99 GLU A CA 1
ATOM 815 C C . GLU A 1 99 ? -21.681 18.770 -36.536 1.00 46.06 99 GLU A C 1
ATOM 817 O O . GLU A 1 99 ? -21.090 18.389 -35.524 1.00 46.06 99 GLU A O 1
ATOM 822 N N . GLY A 1 100 ? -21.459 19.965 -37.096 1.00 48.88 100 GLY A N 1
ATOM 823 C CA . GLY A 1 100 ? -20.339 20.895 -36.896 1.00 48.88 100 GLY A CA 1
ATOM 824 C C . GLY A 1 100 ? -20.027 21.429 -35.490 1.00 48.88 100 GLY A C 1
ATOM 825 O O . GLY A 1 100 ? -19.043 22.148 -35.355 1.00 48.88 100 GLY A O 1
ATOM 826 N N . SER A 1 101 ? -20.771 21.101 -34.429 1.00 40.31 101 SER A N 1
ATOM 827 C CA . SER A 1 101 ? -20.598 21.790 -33.133 1.00 40.31 101 SER A CA 1
ATOM 828 C C . SER A 1 101 ? -19.437 21.273 -32.269 1.00 40.31 101 SER A C 1
ATOM 830 O O . SER A 1 101 ? -18.982 21.994 -31.386 1.00 40.31 101 SER A O 1
ATOM 832 N N . ALA A 1 102 ? -18.927 20.059 -32.505 1.00 42.41 102 ALA A N 1
ATOM 833 C CA . ALA A 1 102 ? -17.814 19.489 -31.728 1.00 42.41 102 ALA A CA 1
ATOM 834 C C . ALA A 1 102 ? -16.420 19.805 -32.310 1.00 42.41 102 ALA A C 1
ATOM 836 O O . ALA A 1 102 ? -15.409 19.356 -31.775 1.00 42.41 102 ALA A O 1
ATOM 837 N N . ARG A 1 103 ? -16.341 20.546 -33.428 1.00 46.38 103 ARG A N 1
ATOM 838 C CA . ARG A 1 103 ? -15.070 20.785 -34.138 1.00 46.38 103 ARG A CA 1
ATOM 839 C C . ARG A 1 103 ? -14.250 21.955 -33.577 1.00 46.38 103 ARG A C 1
ATOM 841 O O . ARG A 1 103 ? -13.042 21.958 -33.781 1.00 46.38 103 ARG A O 1
ATOM 848 N N . LEU A 1 104 ? -14.867 22.892 -32.849 1.00 39.66 104 LEU A N 1
ATOM 849 C CA . LEU A 1 104 ? -14.183 24.077 -32.303 1.00 39.66 104 LEU A CA 1
ATOM 850 C C . LEU A 1 104 ? -13.667 23.885 -30.863 1.00 39.66 104 LEU A C 1
ATOM 852 O O . LEU A 1 104 ? -12.595 24.382 -30.538 1.00 39.66 104 LEU A O 1
ATOM 856 N N . SER A 1 105 ? -14.314 23.056 -30.033 1.00 41.72 105 SER A N 1
ATOM 857 C CA . SER A 1 105 ? -13.887 22.852 -28.634 1.00 41.72 105 SER A CA 1
ATOM 858 C C . SER A 1 105 ? -12.559 22.097 -28.480 1.00 41.72 105 SER A C 1
ATOM 860 O O . SER A 1 105 ? -11.921 22.174 -27.436 1.00 41.72 105 SER A O 1
ATOM 862 N N . SER A 1 106 ? -12.125 21.348 -29.499 1.00 40.69 106 SER A N 1
ATOM 863 C CA . SER A 1 106 ? -10.821 20.670 -29.483 1.00 40.69 106 SER A CA 1
ATOM 864 C C . SER A 1 106 ? -9.653 21.598 -29.821 1.00 40.69 106 SER A C 1
ATOM 866 O O . SER A 1 106 ? -8.528 21.263 -29.477 1.00 40.69 106 SER A O 1
ATOM 868 N N . ILE A 1 107 ? -9.902 22.744 -30.465 1.00 39.09 107 ILE A N 1
ATOM 869 C CA . ILE A 1 107 ? -8.877 23.766 -30.731 1.00 39.09 107 ILE A CA 1
ATOM 870 C C . ILE A 1 107 ? -8.663 24.635 -29.483 1.00 39.09 107 ILE A C 1
ATOM 872 O O . ILE A 1 107 ? -7.518 24.915 -29.142 1.00 39.09 107 ILE A O 1
ATOM 876 N N . ASP A 1 108 ? -9.728 24.947 -28.738 1.00 38.59 108 ASP A N 1
ATOM 877 C CA . ASP A 1 108 ? -9.634 25.739 -27.502 1.00 38.59 108 ASP A CA 1
ATOM 878 C C . ASP A 1 108 ? -8.940 24.982 -26.352 1.00 38.59 108 ASP A C 1
ATOM 880 O O . ASP A 1 108 ? -8.131 25.561 -25.631 1.00 38.59 108 ASP A O 1
ATOM 884 N N . LEU A 1 109 ? -9.161 23.665 -26.230 1.00 39.44 109 LEU A N 1
ATOM 885 C CA . LEU A 1 109 ? -8.444 22.815 -25.260 1.00 39.44 109 LEU A CA 1
ATOM 886 C C . LEU A 1 109 ? -6.958 22.637 -25.615 1.00 39.44 109 LEU A C 1
ATOM 888 O O . LEU A 1 109 ? -6.109 22.571 -24.733 1.00 39.44 109 LEU A O 1
ATOM 892 N N . LEU A 1 110 ? -6.625 22.626 -26.909 1.00 39.34 110 LEU A N 1
ATOM 893 C CA . LEU A 1 110 ? -5.236 22.638 -27.377 1.00 39.34 110 LEU A CA 1
ATOM 894 C C . LEU A 1 110 ? -4.553 23.993 -27.127 1.00 39.34 110 LEU A C 1
ATOM 896 O O . LEU A 1 110 ? -3.335 24.032 -27.004 1.00 39.34 110 LEU A O 1
ATOM 900 N N . HIS A 1 111 ? -5.308 25.089 -27.024 1.00 46.69 111 HIS A N 1
ATOM 901 C CA . HIS A 1 111 ? -4.774 26.427 -26.757 1.00 46.69 111 HIS A CA 1
ATOM 902 C C . HIS A 1 111 ? -4.379 26.639 -25.287 1.00 46.69 111 HIS A C 1
ATOM 904 O O . HIS A 1 111 ? -3.351 27.265 -25.025 1.00 46.69 111 HIS A O 1
ATOM 910 N N . GLU A 1 112 ? -5.152 26.116 -24.332 1.00 45.34 112 GLU A N 1
ATOM 911 C CA . GLU A 1 112 ? -4.844 26.235 -22.895 1.00 45.34 112 GLU A CA 1
ATOM 912 C C . GLU A 1 112 ? -3.651 25.351 -22.494 1.00 45.34 112 GLU A C 1
ATOM 914 O O . GLU A 1 112 ? -2.706 25.832 -21.866 1.00 45.34 112 GLU A O 1
ATOM 919 N N . ASP A 1 113 ? -3.610 24.110 -22.990 1.00 45.47 113 ASP A N 1
ATOM 920 C CA . ASP A 1 113 ? -2.514 23.171 -22.719 1.00 45.47 113 ASP A CA 1
ATOM 921 C C . ASP A 1 113 ? -1.180 23.617 -23.354 1.00 45.47 113 ASP A C 1
ATOM 923 O O . ASP A 1 113 ? -0.100 23.404 -22.794 1.00 45.47 113 ASP A O 1
ATOM 927 N N . VAL A 1 114 ? -1.228 24.278 -24.519 1.00 45.44 114 VAL A N 1
ATOM 928 C CA . VAL A 1 114 ? -0.037 24.857 -25.168 1.00 45.44 114 VAL A CA 1
ATOM 929 C C . VAL A 1 114 ? 0.456 26.094 -24.420 1.00 45.44 114 VAL A C 1
ATOM 931 O O . VAL A 1 114 ? 1.666 26.263 -24.261 1.00 45.44 114 VAL A O 1
ATOM 934 N N . ARG A 1 115 ? -0.454 26.927 -23.903 1.00 49.84 115 ARG A N 1
ATOM 935 C CA . ARG A 1 115 ? -0.106 28.113 -23.111 1.00 49.84 115 ARG A CA 1
ATOM 936 C C . ARG A 1 115 ? 0.590 27.730 -21.800 1.00 49.84 115 ARG A C 1
ATOM 938 O O . ARG A 1 115 ? 1.614 28.323 -21.459 1.00 49.84 115 ARG A O 1
ATOM 945 N N . ASP A 1 116 ? 0.103 26.706 -21.106 1.00 52.38 116 ASP A N 1
ATOM 946 C CA . ASP A 1 116 ? 0.703 26.249 -19.847 1.00 52.38 116 ASP A CA 1
ATOM 947 C C . ASP A 1 116 ? 2.052 25.542 -20.049 1.00 52.38 116 ASP A C 1
ATOM 949 O O . ASP A 1 116 ? 2.970 25.686 -19.236 1.00 52.38 116 ASP A O 1
ATOM 953 N N . PHE A 1 117 ? 2.231 24.859 -21.181 1.00 49.41 117 PHE A N 1
ATOM 954 C CA . PHE A 1 117 ? 3.507 24.251 -21.549 1.00 49.41 117 PHE A CA 1
ATOM 955 C C . PHE A 1 117 ? 4.583 25.290 -21.916 1.00 49.41 117 PHE A C 1
ATOM 957 O O . PHE A 1 117 ? 5.733 25.161 -21.489 1.00 49.41 117 PHE A O 1
ATOM 964 N N . VAL A 1 118 ? 4.221 26.347 -22.655 1.00 48.59 118 VAL A N 1
ATOM 965 C CA . VAL A 1 118 ? 5.139 27.454 -22.991 1.00 48.59 118 VAL A CA 1
ATOM 966 C C . VAL A 1 118 ? 5.571 28.204 -21.728 1.00 48.59 118 VAL A C 1
ATOM 968 O O . VAL A 1 118 ? 6.761 28.471 -21.558 1.00 48.59 118 VAL A O 1
ATOM 971 N N . ARG A 1 119 ? 4.653 28.435 -20.779 1.00 54.19 119 ARG A N 1
ATOM 972 C CA . ARG A 1 119 ? 4.977 29.007 -19.458 1.00 54.19 119 ARG A CA 1
ATOM 973 C C . ARG A 1 119 ? 5.954 28.144 -18.663 1.00 54.19 119 ARG A C 1
ATOM 975 O O . ARG A 1 119 ? 6.886 28.672 -18.059 1.00 54.19 119 ARG A O 1
ATOM 982 N N . LEU A 1 120 ? 5.757 26.824 -18.659 1.00 49.91 120 LEU A N 1
ATOM 983 C CA . LEU A 1 120 ? 6.632 25.896 -17.943 1.00 49.91 120 LEU A CA 1
ATOM 984 C C . LEU A 1 120 ? 8.039 25.869 -18.548 1.00 49.91 120 LEU A C 1
ATOM 986 O O . LEU A 1 120 ? 9.023 25.866 -17.814 1.00 49.91 120 LEU A O 1
ATOM 990 N N . LYS A 1 121 ? 8.140 25.890 -19.878 1.00 48.50 121 LYS A N 1
ATOM 991 C CA . LYS A 1 121 ? 9.425 25.866 -20.572 1.00 48.50 121 LYS A CA 1
ATOM 992 C C . LYS A 1 121 ? 10.187 27.185 -20.449 1.00 48.50 121 LYS A C 1
ATOM 994 O O . LYS A 1 121 ? 11.370 27.149 -20.145 1.00 48.50 121 LYS A O 1
ATOM 999 N N . LEU A 1 122 ? 9.508 28.328 -20.565 1.00 54.69 122 LEU A N 1
ATOM 1000 C CA . LEU A 1 122 ? 10.122 29.635 -20.312 1.00 54.69 122 LEU A CA 1
ATOM 1001 C C . LEU A 1 122 ? 10.572 29.779 -18.853 1.00 54.69 122 LEU A C 1
ATOM 1003 O O . LEU A 1 122 ? 11.629 30.346 -18.609 1.00 54.69 122 LEU A O 1
ATOM 1007 N N . ARG A 1 123 ? 9.844 29.205 -17.883 1.00 56.72 123 ARG A N 1
ATOM 1008 C CA . ARG A 1 123 ? 10.318 29.120 -16.489 1.00 56.72 123 ARG A CA 1
ATOM 1009 C C . ARG A 1 123 ? 11.584 28.287 -16.343 1.00 56.72 123 ARG A C 1
ATOM 1011 O O . ARG A 1 123 ? 12.456 28.677 -15.583 1.00 56.72 123 ARG A O 1
ATOM 1018 N N . ILE A 1 124 ? 11.683 27.163 -17.048 1.00 49.69 124 ILE A N 1
ATOM 1019 C CA . ILE A 1 124 ? 12.867 26.296 -17.011 1.00 49.69 124 ILE A CA 1
ATOM 1020 C C . ILE A 1 124 ? 14.063 26.998 -17.668 1.00 49.69 124 ILE A C 1
ATOM 1022 O O . ILE A 1 124 ? 15.134 27.051 -17.073 1.00 49.69 124 ILE A O 1
ATOM 1026 N N . ASP A 1 125 ? 13.867 27.602 -18.839 1.00 49.72 125 ASP A N 1
ATOM 1027 C CA . ASP A 1 125 ? 14.937 28.255 -19.600 1.00 49.72 125 ASP A CA 1
ATOM 1028 C C . ASP A 1 125 ? 15.405 29.578 -18.950 1.00 49.72 125 ASP A C 1
ATOM 1030 O O . ASP A 1 125 ? 16.545 29.988 -19.152 1.00 49.72 125 ASP A O 1
ATOM 1034 N N . LEU A 1 126 ? 14.561 30.227 -18.134 1.00 55.78 126 LEU A N 1
ATOM 1035 C CA . LEU A 1 126 ? 14.913 31.418 -17.342 1.00 55.78 126 LEU A CA 1
ATOM 1036 C C . LEU A 1 126 ? 15.391 31.091 -15.913 1.00 55.78 126 LEU A C 1
ATOM 1038 O O . LEU A 1 126 ? 15.853 31.991 -15.218 1.00 55.78 126 LEU A O 1
ATOM 1042 N N . SER A 1 127 ? 15.299 29.831 -15.466 1.00 51.31 127 SER A N 1
ATOM 1043 C CA . SER A 1 127 ? 15.727 29.403 -14.119 1.00 51.31 127 SER A CA 1
ATOM 1044 C C . SER A 1 127 ? 17.226 29.111 -13.983 1.00 51.31 127 SER A C 1
ATOM 1046 O O . SER A 1 127 ? 17.679 28.780 -12.891 1.00 51.31 127 SER A O 1
ATOM 1048 N N . ASP A 1 128 ? 18.001 29.240 -15.065 1.00 47.69 128 ASP A N 1
ATOM 1049 C CA . ASP A 1 128 ? 19.440 28.934 -15.064 1.00 47.69 128 ASP A CA 1
ATOM 1050 C C . ASP A 1 128 ? 20.325 30.110 -14.591 1.00 47.69 128 ASP A C 1
ATOM 1052 O O . ASP A 1 128 ? 21.540 29.955 -14.488 1.00 47.69 128 ASP A O 1
ATOM 1056 N N . ASP A 1 129 ? 19.737 31.262 -14.232 1.00 48.28 129 ASP A N 1
ATOM 1057 C CA . ASP A 1 129 ? 20.461 32.409 -13.667 1.00 48.28 129 ASP A CA 1
ATOM 1058 C C . ASP A 1 129 ? 19.898 32.842 -12.290 1.00 48.28 129 ASP A C 1
ATOM 1060 O O . ASP A 1 129 ? 19.034 33.707 -12.173 1.00 48.28 129 ASP A O 1
ATOM 1064 N N . SER A 1 130 ? 20.514 32.287 -11.236 1.00 48.28 130 SER A N 1
ATOM 1065 C CA . SER A 1 130 ? 20.581 32.740 -9.825 1.00 48.28 130 SER A CA 1
ATOM 1066 C C . SER A 1 130 ? 19.389 32.538 -8.858 1.00 48.28 130 SER A C 1
ATOM 1068 O O . SER A 1 130 ? 18.229 32.777 -9.169 1.00 48.28 130 SER A O 1
ATOM 1070 N N . ASP A 1 131 ? 19.749 32.115 -7.634 1.00 47.91 131 ASP A N 1
ATOM 1071 C CA . ASP A 1 131 ? 18.918 31.761 -6.466 1.00 47.91 131 ASP A CA 1
ATOM 1072 C C . ASP A 1 131 ? 18.225 32.962 -5.759 1.00 47.91 131 ASP A C 1
ATOM 1074 O O . ASP A 1 131 ? 18.369 33.123 -4.544 1.00 47.91 131 ASP A O 1
ATOM 1078 N N . GLU A 1 132 ? 17.462 33.812 -6.451 1.00 52.47 132 GLU A N 1
ATOM 1079 C CA . GLU A 1 132 ? 16.666 34.860 -5.775 1.00 52.47 132 GLU A CA 1
ATOM 1080 C C . GLU A 1 132 ? 15.179 34.858 -6.167 1.00 52.47 132 GLU A C 1
ATOM 1082 O O . GLU A 1 132 ? 14.799 34.541 -7.293 1.00 52.47 132 GLU A O 1
ATOM 1087 N N . ASP A 1 133 ? 14.338 35.171 -5.173 1.00 52.56 133 ASP A N 1
ATOM 1088 C CA . ASP A 1 133 ? 12.874 35.141 -5.204 1.00 52.56 133 ASP A CA 1
ATOM 1089 C C . ASP A 1 133 ? 12.289 35.791 -6.474 1.00 52.56 133 ASP A C 1
ATOM 1091 O O . ASP A 1 133 ? 12.507 36.970 -6.748 1.00 52.56 133 ASP A O 1
ATOM 1095 N N . HIS A 1 134 ? 11.502 35.021 -7.235 1.00 55.16 134 HIS A N 1
ATOM 1096 C CA . HIS A 1 134 ? 10.844 35.491 -8.456 1.00 55.16 134 HIS A CA 1
ATOM 1097 C C . HIS A 1 134 ? 9.848 36.625 -8.166 1.00 55.16 134 HIS A C 1
ATOM 1099 O O . HIS A 1 134 ? 8.826 36.410 -7.509 1.00 55.16 134 HIS A O 1
ATOM 1105 N N . ASP A 1 135 ? 10.120 37.811 -8.707 1.00 62.69 135 ASP A N 1
ATOM 1106 C CA . ASP A 1 135 ? 9.255 38.984 -8.628 1.00 62.69 135 ASP A CA 1
ATOM 1107 C C . ASP A 1 135 ? 8.176 39.024 -9.732 1.00 62.69 135 ASP A C 1
ATOM 1109 O O . ASP A 1 135 ? 8.188 38.274 -10.716 1.00 62.69 135 ASP A O 1
ATOM 1113 N N . ASP A 1 136 ? 7.200 39.919 -9.555 1.00 67.38 136 ASP A N 1
ATOM 1114 C CA . ASP A 1 136 ? 6.088 40.141 -10.488 1.00 67.38 136 ASP A CA 1
ATOM 1115 C C . ASP A 1 136 ? 6.557 40.573 -11.897 1.00 67.38 136 ASP A C 1
ATOM 1117 O O . ASP A 1 136 ? 5.835 40.382 -12.880 1.00 67.38 136 ASP A O 1
ATOM 1121 N N . GLU A 1 137 ? 7.779 41.101 -12.026 1.00 61.81 137 GLU A N 1
ATOM 1122 C CA . GLU A 1 137 ? 8.365 41.574 -13.286 1.00 61.81 137 GLU A CA 1
ATOM 1123 C C . GLU A 1 137 ? 8.758 40.405 -14.207 1.00 61.81 137 GLU A C 1
ATOM 1125 O O . GLU A 1 137 ? 8.513 40.437 -15.418 1.00 61.81 137 GLU A O 1
ATOM 1130 N N . SER A 1 138 ? 9.249 39.307 -13.627 1.00 65.44 138 SER A N 1
ATOM 1131 C CA . SER A 1 138 ? 9.578 38.076 -14.356 1.00 65.44 138 SER A CA 1
ATOM 1132 C C . SER A 1 138 ? 8.336 37.394 -14.945 1.00 65.44 138 SER A C 1
ATOM 1134 O O . SER A 1 138 ? 8.348 36.939 -16.092 1.00 65.44 138 SER A O 1
ATOM 1136 N N . ASN A 1 139 ? 7.224 37.368 -14.200 1.00 65.06 139 ASN A N 1
ATOM 1137 C CA . ASN A 1 139 ? 5.963 36.812 -14.700 1.00 65.06 139 ASN A CA 1
ATOM 1138 C C . ASN A 1 139 ? 5.338 37.703 -15.792 1.00 65.06 139 ASN A C 1
ATOM 1140 O O . ASN A 1 139 ? 4.809 37.176 -16.770 1.00 65.06 139 ASN A O 1
ATOM 1144 N N . ALA A 1 140 ? 5.447 39.033 -15.683 1.00 72.38 140 ALA A N 1
ATOM 1145 C CA . ALA A 1 140 ? 4.969 39.956 -16.716 1.00 72.38 140 ALA A CA 1
ATOM 1146 C C . ALA A 1 140 ? 5.720 39.780 -18.050 1.00 72.38 140 ALA A C 1
ATOM 1148 O O . ALA A 1 140 ? 5.100 39.756 -19.113 1.00 72.38 140 ALA A O 1
ATOM 1149 N N . ARG A 1 141 ? 7.042 39.565 -17.997 1.00 67.38 141 ARG A N 1
ATOM 1150 C CA . ARG A 1 141 ? 7.868 39.313 -19.188 1.00 67.38 141 ARG A CA 1
ATOM 1151 C C . ARG A 1 141 ? 7.572 37.965 -19.851 1.00 67.38 141 ARG A C 1
ATOM 1153 O O . ARG A 1 141 ? 7.630 37.856 -21.075 1.00 67.38 141 ARG A O 1
ATOM 1160 N N . ILE A 1 142 ? 7.218 36.947 -19.064 1.00 60.84 142 ILE A N 1
ATOM 1161 C CA . ILE A 1 142 ? 6.757 35.651 -19.585 1.00 60.84 142 ILE A CA 1
ATOM 1162 C C . ILE A 1 142 ? 5.413 35.806 -20.314 1.00 60.84 142 ILE A C 1
ATOM 1164 O O . ILE A 1 142 ? 5.249 35.234 -21.391 1.00 60.84 142 ILE A O 1
ATOM 1168 N N . GLU A 1 143 ? 4.470 36.595 -19.788 1.00 70.44 143 GLU A N 1
ATOM 1169 C CA . GLU A 1 143 ? 3.187 36.850 -20.466 1.00 70.44 143 GLU A CA 1
ATOM 1170 C C . GLU A 1 143 ? 3.354 37.669 -21.757 1.00 70.44 143 GLU A C 1
ATOM 1172 O O . GLU A 1 143 ? 2.715 37.351 -22.758 1.00 70.44 143 GLU A O 1
ATOM 1177 N N . GLU A 1 144 ? 4.253 38.658 -21.784 1.00 73.06 144 GLU A N 1
ATOM 1178 C CA . GLU A 1 144 ? 4.567 39.438 -22.994 1.00 73.06 144 GLU A CA 1
ATOM 1179 C C . GLU A 1 144 ? 5.170 38.560 -24.106 1.00 73.06 144 GLU A C 1
ATOM 1181 O O . GLU A 1 144 ? 4.705 38.585 -25.247 1.00 73.06 144 GLU A O 1
ATOM 1186 N N . LEU A 1 145 ? 6.160 37.722 -23.774 1.00 61.88 145 LEU A N 1
ATOM 1187 C CA . LEU A 1 145 ? 6.769 36.787 -24.730 1.00 61.88 145 LEU A CA 1
ATOM 1188 C C . LEU A 1 145 ? 5.766 35.739 -25.226 1.00 61.88 145 LEU A C 1
ATOM 1190 O O . LEU A 1 145 ? 5.770 35.389 -26.406 1.00 61.88 145 LEU A O 1
ATOM 1194 N N . THR A 1 146 ? 4.874 35.280 -24.345 1.00 54.66 146 THR A N 1
ATOM 1195 C CA . THR A 1 146 ? 3.790 34.357 -24.704 1.00 54.66 146 THR A CA 1
ATOM 1196 C C . THR A 1 146 ? 2.779 35.020 -25.648 1.00 54.66 146 THR A C 1
ATOM 1198 O O . THR A 1 146 ? 2.293 34.366 -26.567 1.00 54.66 146 THR A O 1
ATOM 1201 N N . GLY A 1 147 ? 2.485 36.313 -25.465 1.00 57.00 147 GLY A N 1
ATOM 1202 C CA . GLY A 1 147 ? 1.620 37.098 -26.352 1.00 57.00 147 GLY A CA 1
ATOM 1203 C C . GLY A 1 147 ? 2.204 37.292 -27.754 1.00 57.00 147 GLY A C 1
ATOM 1204 O O . GLY A 1 147 ? 1.506 37.053 -28.736 1.00 57.00 147 GLY A O 1
ATOM 1205 N N . ASN A 1 148 ? 3.494 37.625 -27.854 1.00 57.03 148 ASN A N 1
ATOM 1206 C CA . ASN A 1 148 ? 4.175 37.840 -29.138 1.00 57.03 148 ASN A CA 1
ATOM 1207 C C . ASN A 1 148 ? 4.264 36.551 -29.980 1.00 57.03 148 ASN A C 1
ATOM 1209 O O . ASN A 1 148 ? 4.001 36.579 -31.179 1.00 57.03 148 ASN A O 1
ATOM 1213 N N . LEU A 1 149 ? 4.537 35.405 -29.344 1.00 49.50 149 LEU A N 1
ATOM 1214 C CA . LEU A 1 149 ? 4.537 34.088 -30.006 1.00 49.50 149 LEU A CA 1
ATOM 1215 C C . LEU A 1 149 ? 3.132 33.666 -30.486 1.00 49.50 149 LEU A C 1
ATOM 1217 O O . LEU A 1 149 ? 2.985 32.949 -31.473 1.00 49.50 149 LEU A O 1
ATOM 1221 N N . LEU A 1 150 ? 2.075 34.127 -29.810 1.00 45.69 150 LEU A N 1
ATOM 1222 C CA . LEU A 1 150 ? 0.680 33.897 -30.207 1.00 45.69 150 LEU A CA 1
ATOM 1223 C C . LEU A 1 150 ? 0.220 34.808 -31.358 1.00 45.69 150 LEU A C 1
ATOM 1225 O O . LEU A 1 150 ? -0.652 34.403 -32.125 1.00 45.69 150 LEU A O 1
ATOM 1229 N N . GLU A 1 151 ? 0.784 36.009 -31.509 1.00 47.44 151 GLU A N 1
ATOM 1230 C CA . GLU A 1 151 ? 0.560 36.849 -32.697 1.00 47.44 151 GLU A CA 1
ATOM 1231 C C . GLU A 1 151 ? 1.301 36.306 -33.929 1.00 47.44 151 GLU A C 1
ATOM 1233 O O . GLU A 1 151 ? 0.754 36.340 -35.032 1.00 47.44 151 GLU A O 1
ATOM 1238 N N . GLU A 1 152 ? 2.486 35.715 -33.748 1.00 46.56 152 GLU A N 1
ATOM 1239 C CA . GLU A 1 152 ? 3.248 35.036 -34.810 1.00 46.56 152 GLU A CA 1
ATOM 1240 C C . GLU A 1 152 ? 2.533 33.756 -35.311 1.00 46.56 152 GLU A C 1
ATOM 1242 O O . GLU A 1 152 ? 2.540 33.444 -36.504 1.00 46.56 152 GLU A O 1
ATOM 1247 N N . TYR A 1 153 ? 1.757 33.098 -34.438 1.00 39.97 153 TYR A N 1
ATOM 1248 C CA . TYR A 1 153 ? 0.852 31.982 -34.765 1.00 39.97 153 TYR A CA 1
ATOM 1249 C C . TYR A 1 153 ? -0.231 32.336 -35.814 1.00 39.97 153 TYR A C 1
ATOM 1251 O O . TYR A 1 153 ? -0.800 31.452 -36.459 1.00 39.97 153 TYR A O 1
ATOM 1259 N N . LEU A 1 154 ? -0.522 33.623 -36.045 1.00 44.12 154 LEU A N 1
ATOM 1260 C CA . LEU A 1 154 ? -1.512 34.071 -37.036 1.00 44.12 154 LEU A CA 1
ATOM 1261 C C . LEU A 1 154 ? -0.966 34.163 -38.478 1.00 44.12 154 LEU A C 1
ATOM 1263 O O . LEU A 1 154 ? -1.735 34.507 -39.388 1.00 44.12 154 LEU A O 1
ATOM 1267 N N . ASP A 1 155 ? 0.304 33.805 -38.713 1.00 49.78 155 ASP A N 1
ATOM 1268 C CA . ASP A 1 155 ? 0.960 33.848 -40.033 1.00 49.78 155 ASP A CA 1
ATOM 1269 C C . ASP A 1 155 ? 0.870 32.520 -40.831 1.00 49.78 155 ASP A C 1
ATOM 1271 O O . ASP A 1 155 ? 1.009 32.502 -42.057 1.00 49.78 155 ASP A O 1
ATOM 1275 N N . GLU A 1 156 ? 0.465 31.402 -40.201 1.00 51.69 156 GLU A N 1
ATOM 1276 C CA . GLU A 1 156 ? 0.159 30.123 -40.893 1.00 51.69 156 GLU A CA 1
ATOM 1277 C C . GLU A 1 156 ? -0.990 30.235 -41.916 1.00 51.69 156 GLU A C 1
ATOM 1279 O O . GLU A 1 156 ? -1.137 29.419 -42.838 1.00 51.69 156 GLU A O 1
ATOM 1284 N N . ARG A 1 157 ? -1.786 31.298 -41.786 1.00 55.34 157 ARG A N 1
ATOM 1285 C CA . ARG A 1 157 ? -2.878 31.672 -42.681 1.00 55.34 157 ARG A CA 1
ATOM 1286 C C . ARG A 1 157 ? -2.423 31.751 -44.143 1.00 55.34 157 ARG A C 1
ATOM 1288 O O . ARG A 1 157 ? -3.158 31.304 -45.023 1.00 55.34 157 ARG A O 1
ATOM 1295 N N . ASP A 1 158 ? -1.214 32.222 -44.433 1.00 60.47 158 ASP A N 1
ATOM 1296 C CA . ASP A 1 158 ? -0.799 32.528 -45.807 1.00 60.47 158 ASP A CA 1
ATOM 1297 C C . ASP A 1 158 ? -0.737 31.297 -46.727 1.00 60.47 158 ASP A C 1
ATOM 1299 O O . ASP A 1 158 ? -1.133 31.369 -47.892 1.00 60.47 158 ASP A O 1
ATOM 1303 N N . SER A 1 159 ? -0.363 30.122 -46.214 1.00 65.00 159 SER A N 1
ATOM 1304 C CA . SER A 1 159 ? -0.342 28.877 -47.005 1.00 65.00 159 SER A CA 1
ATOM 1305 C C . SER A 1 159 ? -1.747 28.417 -47.411 1.00 65.00 159 SER A C 1
ATOM 1307 O O . SER A 1 159 ? -1.975 27.989 -48.549 1.00 65.00 159 SER A O 1
ATOM 1309 N N . VAL A 1 160 ? -2.695 28.530 -46.479 1.00 67.00 160 VAL A N 1
ATOM 1310 C CA . VAL A 1 160 ? -4.116 28.203 -46.663 1.00 67.00 160 VAL A CA 1
ATOM 1311 C C . VAL A 1 160 ? -4.746 29.183 -47.649 1.00 67.00 160 VAL A C 1
ATOM 1313 O O . VAL A 1 160 ? -5.416 28.778 -48.603 1.00 67.00 160 VAL A O 1
ATOM 1316 N N . TRP A 1 161 ? -4.434 30.470 -47.502 1.00 68.88 161 TRP A N 1
ATOM 1317 C CA . TRP A 1 161 ? -4.905 31.527 -48.389 1.00 68.88 161 TRP A CA 1
ATOM 1318 C C . TRP A 1 161 ? -4.363 31.398 -49.811 1.00 68.88 161 TRP A C 1
ATOM 1320 O O . TRP A 1 161 ? -5.124 31.558 -50.763 1.00 68.88 161 TRP A O 1
ATOM 1330 N N . LEU A 1 162 ? -3.089 31.039 -49.998 1.00 70.69 162 LEU A N 1
ATOM 1331 C CA . LEU A 1 162 ? -2.520 30.776 -51.326 1.00 70.69 162 LEU A CA 1
ATOM 1332 C C . LEU A 1 162 ? -3.263 29.631 -52.044 1.00 70.69 162 LEU A C 1
ATOM 1334 O O . LEU A 1 162 ? -3.457 29.686 -53.263 1.00 70.69 162 LEU A O 1
ATOM 1338 N N . ILE A 1 163 ? -3.709 28.608 -51.305 1.00 74.94 163 ILE A N 1
ATOM 1339 C CA . ILE A 1 163 ? -4.487 27.481 -51.842 1.00 74.94 163 ILE A CA 1
ATOM 1340 C C . ILE A 1 163 ? -5.914 27.912 -52.198 1.00 74.94 163 ILE A C 1
ATOM 1342 O O . ILE A 1 163 ? -6.381 27.599 -53.300 1.00 74.94 163 ILE A O 1
ATOM 1346 N N . LEU A 1 164 ? -6.581 28.665 -51.320 1.00 74.00 164 LEU A N 1
ATOM 1347 C CA . LEU A 1 164 ? -7.927 29.206 -51.552 1.00 74.00 164 LEU A CA 1
ATOM 1348 C C . LEU A 1 164 ? -7.963 30.180 -52.738 1.00 74.00 164 LEU A C 1
ATOM 1350 O O . LEU A 1 164 ? -8.826 30.069 -53.613 1.00 74.00 164 LEU A O 1
ATOM 1354 N N . ALA A 1 165 ? -6.972 31.068 -52.840 1.00 73.38 165 ALA A N 1
ATOM 1355 C CA . ALA A 1 165 ? -6.816 32.010 -53.948 1.00 73.38 165 ALA A CA 1
ATOM 1356 C C . ALA A 1 165 ? -6.658 31.290 -55.287 1.00 73.38 165 ALA A C 1
ATOM 1358 O O . ALA A 1 165 ? -7.319 31.617 -56.275 1.00 73.38 165 ALA A O 1
ATOM 1359 N N . LYS A 1 166 ? -5.816 30.250 -55.306 1.00 77.81 166 LYS A N 1
ATOM 1360 C CA . LYS A 1 166 ? -5.557 29.442 -56.497 1.00 77.81 166 LYS A CA 1
ATOM 1361 C C . LYS A 1 166 ? -6.791 28.654 -56.941 1.00 77.81 166 LYS A C 1
ATOM 1363 O O . LYS A 1 166 ? -7.037 28.562 -58.143 1.00 77.81 166 LYS A O 1
ATOM 1368 N N . ARG A 1 167 ? -7.574 28.109 -56.001 1.00 78.62 167 ARG A N 1
ATOM 1369 C CA . ARG A 1 167 ? -8.850 27.426 -56.295 1.00 78.62 167 ARG A CA 1
ATOM 1370 C C . ARG A 1 167 ? -9.896 28.391 -56.855 1.00 78.62 167 ARG A C 1
ATOM 1372 O O . ARG A 1 167 ? -10.564 28.058 -57.830 1.00 78.62 167 ARG A O 1
ATOM 1379 N N . SER A 1 168 ? -9.942 29.607 -56.321 1.00 77.62 168 SER A N 1
ATOM 1380 C CA . SER A 1 168 ? -10.897 30.653 -56.715 1.00 77.62 168 SER A CA 1
ATOM 1381 C C . SER A 1 168 ? -10.462 31.468 -57.937 1.00 77.62 168 SER A C 1
ATOM 1383 O O . SER A 1 168 ? -11.174 32.374 -58.361 1.00 77.62 168 SER A O 1
ATOM 1385 N N . ARG A 1 169 ? -9.292 31.158 -58.521 1.00 82.75 169 ARG A N 1
ATOM 1386 C CA . ARG A 1 169 ? -8.658 31.906 -59.625 1.00 82.75 169 ARG A CA 1
ATOM 1387 C C . ARG A 1 169 ? -8.459 33.398 -59.323 1.00 82.75 169 ARG A C 1
ATOM 1389 O O . ARG A 1 169 ? -8.406 34.210 -60.246 1.00 82.75 169 ARG A O 1
ATOM 1396 N N . LEU A 1 170 ? -8.327 33.753 -58.048 1.00 76.25 170 LEU A N 1
ATOM 1397 C CA . LEU A 1 170 ? -8.024 35.117 -57.638 1.00 76.25 170 LEU A CA 1
ATOM 1398 C C . LEU A 1 170 ? -6.520 35.379 -57.822 1.00 76.25 170 LEU A C 1
ATOM 1400 O O . LEU A 1 170 ? -5.703 34.518 -57.477 1.00 76.25 170 LEU A O 1
ATOM 1404 N N . PRO A 1 171 ? -6.119 36.543 -58.362 1.00 76.56 171 PRO A N 1
ATOM 1405 C CA . PRO A 1 171 ? -4.718 36.945 -58.374 1.00 76.56 171 PRO A CA 1
ATOM 1406 C C . PRO A 1 171 ? -4.150 36.972 -56.949 1.00 76.56 171 PRO A C 1
ATOM 1408 O O . PRO A 1 171 ? -4.814 37.441 -56.026 1.00 76.56 171 PRO A O 1
ATOM 1411 N N . HIS A 1 172 ? -2.903 36.530 -56.756 1.00 63.97 172 HIS A N 1
ATOM 1412 C CA . HIS A 1 172 ? -2.261 36.553 -55.431 1.00 63.97 172 HIS A CA 1
ATOM 1413 C C . HIS A 1 172 ? -2.221 37.953 -54.804 1.00 63.97 172 HIS A C 1
ATOM 1415 O O . HIS A 1 172 ? -2.388 38.088 -53.596 1.00 63.97 172 HIS A O 1
ATOM 1421 N N . SER A 1 173 ? -2.087 38.999 -55.625 1.00 73.38 173 SER A N 1
ATOM 1422 C CA . SER A 1 173 ? -2.131 40.394 -55.176 1.00 73.38 173 SER A CA 1
ATOM 1423 C C . SER A 1 173 ? -3.480 40.797 -54.573 1.00 73.38 173 SER A C 1
ATOM 1425 O O . SER A 1 173 ? -3.530 41.700 -53.747 1.00 73.38 173 SER A O 1
ATOM 1427 N N . THR A 1 174 ? -4.572 40.132 -54.960 1.00 72.06 174 THR A N 1
ATOM 1428 C CA . THR A 1 174 ? -5.929 40.447 -54.493 1.00 72.06 174 THR A CA 1
ATOM 1429 C C . THR A 1 174 ? -6.161 39.988 -53.056 1.00 72.06 174 THR A C 1
ATOM 1431 O O . THR A 1 174 ? -6.895 40.642 -52.330 1.00 72.06 174 THR A O 1
ATOM 1434 N N . VAL A 1 175 ? -5.505 38.912 -52.616 1.00 65.88 175 VAL A N 1
ATOM 1435 C CA . VAL A 1 175 ? -5.633 38.409 -51.237 1.00 65.88 175 VAL A CA 1
ATOM 1436 C C . VAL A 1 175 ? -4.918 39.321 -50.245 1.00 65.88 175 VAL A C 1
ATOM 1438 O O . VAL A 1 175 ? -5.488 39.666 -49.214 1.00 65.88 175 VAL A O 1
ATOM 1441 N N . GLY A 1 176 ? -3.699 39.755 -50.585 1.00 68.94 176 GLY A N 1
ATOM 1442 C CA . GLY A 1 176 ? -2.944 40.706 -49.766 1.00 68.94 176 GLY A CA 1
ATOM 1443 C C . GLY A 1 176 ? -3.635 42.068 -49.679 1.00 68.94 176 GLY A C 1
ATOM 1444 O O . GLY A 1 176 ? -3.783 42.601 -48.585 1.00 68.94 176 GLY A O 1
ATOM 1445 N N . ALA A 1 177 ? -4.131 42.584 -50.812 1.00 76.25 177 ALA A N 1
ATOM 1446 C CA . ALA A 1 177 ? -4.880 43.841 -50.851 1.00 76.25 177 ALA A CA 1
ATOM 1447 C C . ALA A 1 177 ? -6.181 43.766 -50.035 1.00 76.25 177 ALA A C 1
ATOM 1449 O O . ALA A 1 177 ? -6.451 44.646 -49.231 1.00 76.25 177 ALA A O 1
ATOM 1450 N N . TRP A 1 178 ? -6.950 42.679 -50.160 1.00 72.62 178 TRP A N 1
ATOM 1451 C CA . TRP A 1 178 ? -8.193 42.522 -49.403 1.00 72.62 178 TRP A CA 1
ATOM 1452 C C . TRP A 1 178 ? -7.953 42.465 -47.889 1.00 72.62 178 TRP A C 1
ATOM 1454 O O . TRP A 1 178 ? -8.669 43.126 -47.147 1.00 72.62 178 TRP A O 1
ATOM 1464 N N . ARG A 1 179 ? -6.913 41.749 -47.431 1.00 67.81 179 ARG A N 1
ATOM 1465 C CA . ARG A 1 179 ? -6.537 41.670 -46.004 1.00 67.81 179 ARG A CA 1
ATOM 1466 C C . ARG A 1 179 ? -6.085 43.024 -45.450 1.00 67.81 179 ARG A C 1
ATOM 1468 O O . ARG A 1 179 ? -6.342 43.320 -44.289 1.00 67.81 179 ARG A O 1
ATOM 1475 N N . GLN A 1 180 ? -5.417 43.828 -46.275 1.00 75.75 180 GLN A N 1
ATOM 1476 C CA . GLN A 1 180 ? -4.990 45.175 -45.905 1.00 75.75 180 GLN A CA 1
ATOM 1477 C C . GLN A 1 180 ? -6.173 46.151 -45.834 1.00 75.75 180 GLN A C 1
ATOM 1479 O O . GLN A 1 180 ? -6.214 46.992 -44.940 1.00 75.75 180 GLN A O 1
ATOM 1484 N N . ASP A 1 181 ? -7.136 46.009 -46.745 1.00 78.06 181 ASP A N 1
ATOM 1485 C CA . ASP A 1 181 ? -8.291 46.901 -46.851 1.00 78.06 181 ASP A CA 1
ATOM 1486 C C . ASP A 1 181 ? -9.446 46.513 -45.899 1.00 78.06 181 ASP A C 1
ATOM 1488 O O . ASP A 1 181 ? -10.248 47.373 -45.541 1.00 78.06 181 ASP A O 1
ATOM 1492 N N . HIS A 1 182 ? -9.538 45.243 -45.471 1.00 76.00 182 HIS A N 1
ATOM 1493 C CA . HIS A 1 182 ? -10.650 44.700 -44.667 1.00 76.00 182 HIS A CA 1
ATOM 1494 C C . HIS A 1 182 ? -10.145 43.761 -43.546 1.00 76.00 182 HIS A C 1
ATOM 1496 O O . HIS A 1 182 ? -10.455 42.569 -43.544 1.00 76.00 182 HIS A O 1
ATOM 1502 N N . PRO A 1 183 ? -9.354 44.258 -42.575 1.00 69.81 183 PRO A N 1
ATOM 1503 C CA . PRO A 1 183 ? -8.725 43.414 -41.552 1.00 69.81 183 PRO A CA 1
ATOM 1504 C C . PRO A 1 183 ? -9.718 42.727 -40.595 1.00 69.81 183 PRO A C 1
ATOM 1506 O O . PRO A 1 183 ? -9.364 41.717 -39.988 1.00 69.81 183 PRO A O 1
ATOM 1509 N N . GLU A 1 184 ? -10.944 43.249 -40.466 1.00 66.00 184 GLU A N 1
ATOM 1510 C CA . GLU A 1 184 ? -11.981 42.722 -39.563 1.00 66.00 184 GLU A CA 1
ATOM 1511 C C . GLU A 1 184 ? -13.093 41.930 -40.269 1.00 66.00 184 GLU A C 1
ATOM 1513 O O . GLU A 1 184 ? -13.921 41.305 -39.604 1.00 66.00 184 GLU A O 1
ATOM 1518 N N . GLU A 1 185 ? -13.138 41.922 -41.603 1.00 71.75 185 GLU A N 1
ATOM 1519 C CA . GLU A 1 185 ? -14.151 41.152 -42.324 1.00 71.75 185 GLU A CA 1
ATOM 1520 C C . GLU A 1 185 ? -13.697 39.696 -42.487 1.00 71.75 185 GLU A C 1
ATOM 1522 O O . GLU A 1 185 ? -12.531 39.396 -42.757 1.00 71.75 185 GLU A O 1
ATOM 1527 N N . ALA A 1 186 ? -14.631 38.755 -42.337 1.00 61.28 186 ALA A N 1
ATOM 1528 C CA . ALA A 1 186 ? -14.384 37.372 -42.715 1.00 61.28 186 ALA A CA 1
ATOM 1529 C C . ALA A 1 186 ? -14.366 37.275 -44.248 1.00 61.28 186 ALA A C 1
ATOM 1531 O O . ALA A 1 186 ? -15.308 37.700 -44.919 1.00 61.28 186 ALA A O 1
ATOM 1532 N N . PHE A 1 187 ? -13.287 36.730 -44.815 1.00 66.62 187 PHE A N 1
ATOM 1533 C CA . PHE A 1 187 ? -13.193 36.475 -46.256 1.00 66.62 187 PHE A CA 1
ATOM 1534 C C . PHE A 1 187 ? -14.356 35.558 -46.685 1.00 66.62 187 PHE A C 1
ATOM 1536 O O . PHE A 1 187 ? -14.731 34.683 -45.905 1.00 66.62 187 PHE A O 1
ATOM 1543 N N . PRO A 1 188 ? -14.915 35.690 -47.903 1.00 81.00 188 PRO A N 1
ATOM 1544 C CA . PRO A 1 188 ? -16.081 34.923 -48.369 1.00 81.00 188 PRO A CA 1
ATOM 1545 C C . PRO A 1 188 ? -15.812 33.429 -48.650 1.00 81.00 188 PRO A C 1
ATOM 1547 O O . PRO A 1 188 ? -16.322 32.889 -49.630 1.00 81.00 188 PRO A O 1
ATOM 1550 N N . PHE A 1 189 ? -15.013 32.753 -47.827 1.00 79.56 189 PHE A N 1
ATOM 1551 C CA . PHE A 1 189 ? -14.867 31.301 -47.861 1.00 79.56 189 PHE A CA 1
ATOM 1552 C C . PHE A 1 189 ? -15.626 30.681 -46.702 1.00 79.56 189 PHE A C 1
ATOM 1554 O O . PHE A 1 189 ? -15.622 31.188 -45.582 1.00 79.56 189 PHE A O 1
ATOM 1561 N N . THR A 1 190 ? -16.274 29.564 -46.984 1.00 84.38 190 THR A N 1
ATOM 1562 C CA . THR A 1 190 ? -16.924 28.747 -45.964 1.00 84.38 190 THR A CA 1
ATOM 1563 C C . THR A 1 190 ? -15.882 28.092 -45.053 1.00 84.38 190 THR A C 1
ATOM 1565 O O . THR A 1 190 ? -14.756 27.812 -45.475 1.00 84.38 190 THR A O 1
ATOM 1568 N N . ASP A 1 191 ? -16.267 27.774 -43.815 1.00 76.00 191 ASP A N 1
ATOM 1569 C CA . ASP A 1 191 ? -15.406 27.032 -42.879 1.00 76.00 191 ASP A CA 1
ATOM 1570 C C . ASP A 1 191 ? -14.928 25.693 -43.469 1.00 76.00 191 ASP A C 1
ATOM 1572 O O . ASP A 1 191 ? -13.824 25.230 -43.180 1.00 76.00 191 ASP A O 1
ATOM 1576 N N . GLU A 1 192 ? -15.737 25.082 -44.339 1.00 80.31 192 GLU A N 1
ATOM 1577 C CA . GLU A 1 192 ? -15.397 23.856 -45.062 1.00 80.31 192 GLU A CA 1
ATOM 1578 C C . GLU A 1 192 ? -14.278 24.081 -46.090 1.00 80.31 192 GLU A C 1
ATOM 1580 O O . GLU A 1 192 ? -13.324 23.302 -46.149 1.00 80.31 192 GLU A O 1
ATOM 1585 N N . GLU A 1 193 ? -14.338 25.173 -46.857 1.00 82.62 193 GLU A N 1
ATOM 1586 C CA . GLU A 1 193 ? -13.283 25.540 -47.805 1.00 82.62 193 GLU A CA 1
ATOM 1587 C C . GLU A 1 193 ? -11.965 25.841 -47.089 1.00 82.62 193 GLU A C 1
ATOM 1589 O O . GLU A 1 193 ? -10.909 25.391 -47.546 1.00 82.62 193 GLU A O 1
ATOM 1594 N N . VAL A 1 194 ? -12.022 26.547 -45.954 1.00 76.56 194 VAL A N 1
ATOM 1595 C CA . VAL A 1 194 ? -10.848 26.833 -45.118 1.00 76.56 194 VAL A CA 1
ATOM 1596 C C . VAL A 1 194 ? -10.268 25.540 -44.547 1.00 76.56 194 VAL A C 1
ATOM 1598 O O . VAL A 1 194 ? -9.068 25.308 -44.680 1.00 76.56 194 VAL A O 1
ATOM 1601 N N . ALA A 1 195 ? -11.095 24.655 -43.984 1.00 75.31 195 ALA A N 1
ATOM 1602 C CA . ALA A 1 195 ? -10.643 23.378 -43.429 1.00 75.31 195 ALA A CA 1
ATOM 1603 C C . ALA A 1 195 ? -9.972 22.483 -44.486 1.00 75.31 195 ALA A C 1
ATOM 1605 O O . ALA A 1 195 ? -8.905 21.910 -44.244 1.00 75.31 195 ALA A O 1
ATOM 1606 N N . GLU A 1 196 ? -10.558 22.396 -45.679 1.00 81.94 196 GLU A N 1
ATOM 1607 C CA . GLU A 1 196 ? -10.002 21.629 -46.792 1.00 81.94 196 GLU A CA 1
ATOM 1608 C C . GLU A 1 196 ? -8.706 22.265 -47.330 1.00 81.94 196 GLU A C 1
ATOM 1610 O O . GLU A 1 196 ? -7.743 21.562 -47.647 1.00 81.94 196 GLU A O 1
ATOM 1615 N N . ALA A 1 197 ? -8.627 23.595 -47.407 1.00 78.19 197 ALA A N 1
ATOM 1616 C CA . ALA A 1 197 ? -7.397 24.275 -47.802 1.00 78.19 197 ALA A CA 1
ATOM 1617 C C . ALA A 1 197 ? -6.269 24.075 -46.778 1.00 78.19 197 ALA A C 1
ATOM 1619 O O . ALA A 1 197 ? -5.133 23.819 -47.181 1.00 78.19 197 ALA A O 1
ATOM 1620 N N . THR A 1 198 ? -6.578 24.098 -45.478 1.00 76.12 198 THR A N 1
ATOM 1621 C CA . THR A 1 198 ? -5.634 23.786 -44.394 1.00 76.12 198 THR A CA 1
ATOM 1622 C C . THR A 1 198 ? -5.137 22.347 -44.480 1.00 76.12 198 THR A C 1
ATOM 1624 O O . THR A 1 198 ? -3.933 22.098 -44.397 1.00 76.12 198 THR A O 1
ATOM 1627 N N . LYS A 1 199 ? -6.029 21.385 -44.748 1.00 80.81 199 LYS A N 1
ATOM 1628 C CA . LYS A 1 199 ? -5.651 19.984 -44.994 1.00 80.81 199 LYS A CA 1
ATOM 1629 C C . LYS A 1 199 ? -4.662 19.872 -46.157 1.00 80.81 199 LYS A C 1
ATOM 1631 O O . LYS A 1 199 ? -3.592 19.285 -46.001 1.00 80.81 199 LYS A O 1
ATOM 1636 N N . VAL A 1 200 ? -4.975 20.480 -47.304 1.00 81.75 200 VAL A N 1
ATOM 1637 C CA . VAL A 1 200 ? -4.103 20.459 -48.491 1.00 81.75 200 VAL A CA 1
ATOM 1638 C C . VAL A 1 200 ? -2.771 21.175 -48.234 1.00 81.75 200 VAL A C 1
ATOM 1640 O O . VAL A 1 200 ? -1.733 20.732 -48.736 1.00 81.75 200 VAL A O 1
ATOM 1643 N N . ALA A 1 201 ? -2.768 22.256 -47.449 1.00 76.69 201 ALA A N 1
ATOM 1644 C CA . ALA A 1 201 ? -1.550 22.950 -47.031 1.00 76.69 201 ALA A CA 1
ATOM 1645 C C . ALA A 1 201 ? -0.641 22.010 -46.232 1.00 76.69 201 ALA A C 1
ATOM 1647 O O . ALA A 1 201 ? 0.524 21.819 -46.593 1.00 76.69 201 ALA A O 1
ATOM 1648 N N . ASN A 1 202 ? -1.207 21.343 -45.226 1.00 74.31 202 ASN A N 1
ATOM 1649 C CA . ASN A 1 202 ? -0.495 20.409 -44.362 1.00 74.31 202 ASN A CA 1
ATOM 1650 C C . ASN A 1 202 ? 0.024 19.192 -45.136 1.00 74.31 202 ASN A C 1
ATOM 1652 O O . ASN A 1 202 ? 1.197 18.835 -45.016 1.00 74.31 202 ASN A O 1
ATOM 1656 N N . GLU A 1 203 ? -0.784 18.597 -46.016 1.00 78.81 203 GLU A N 1
ATOM 1657 C CA . GLU A 1 203 ? -0.331 17.495 -46.871 1.00 78.81 203 GLU A CA 1
ATOM 1658 C C . GLU A 1 203 ? 0.844 17.899 -47.773 1.00 78.81 203 GLU A C 1
ATOM 1660 O O . GLU A 1 203 ? 1.827 17.159 -47.899 1.00 78.81 203 GLU A O 1
ATOM 1665 N N . ASN A 1 204 ? 0.778 19.080 -48.395 1.00 80.38 204 ASN A N 1
ATOM 1666 C CA . ASN A 1 204 ? 1.866 19.583 -49.231 1.00 80.38 204 ASN A CA 1
ATOM 1667 C C . ASN A 1 204 ? 3.126 19.873 -48.407 1.00 80.38 204 ASN A C 1
ATOM 1669 O O . ASN A 1 204 ? 4.226 19.524 -48.848 1.00 80.38 204 ASN A O 1
ATOM 1673 N N . ARG A 1 205 ? 2.974 20.441 -47.205 1.00 76.00 205 ARG A N 1
ATOM 1674 C CA . ARG A 1 205 ? 4.064 20.704 -46.255 1.00 76.00 205 ARG A CA 1
ATOM 1675 C C . ARG A 1 205 ? 4.782 19.410 -45.876 1.00 76.00 205 ARG A C 1
ATOM 1677 O O . ARG A 1 205 ? 5.974 19.275 -46.157 1.00 76.00 205 ARG A O 1
ATOM 1684 N N . PHE A 1 206 ? 4.062 18.408 -45.365 1.00 72.25 206 PHE A N 1
ATOM 1685 C CA . PHE A 1 206 ? 4.652 17.119 -44.977 1.00 72.25 206 PHE A CA 1
ATOM 1686 C C . PHE A 1 206 ? 5.271 16.371 -46.162 1.00 72.25 206 PHE A C 1
ATOM 1688 O O . PHE A 1 206 ? 6.334 15.757 -46.035 1.00 72.25 206 PHE A O 1
ATOM 1695 N N . LYS A 1 207 ? 4.660 16.448 -47.350 1.00 79.19 207 LYS A N 1
ATOM 1696 C CA . LYS A 1 207 ? 5.208 15.843 -48.572 1.00 79.19 207 LYS A CA 1
ATOM 1697 C C . LYS A 1 207 ? 6.520 16.502 -49.003 1.00 79.19 207 LYS A C 1
ATOM 1699 O O . LYS A 1 207 ? 7.464 15.793 -49.367 1.00 79.19 207 LYS A O 1
ATOM 1704 N N . ASN A 1 208 ? 6.592 17.832 -48.966 1.00 79.19 208 ASN A N 1
ATOM 1705 C CA . ASN A 1 208 ? 7.795 18.585 -49.316 1.00 79.19 208 ASN A CA 1
ATOM 1706 C C . ASN A 1 208 ? 8.913 18.349 -48.297 1.00 79.19 208 ASN A C 1
ATOM 1708 O O . ASN A 1 208 ? 10.044 18.065 -48.697 1.00 79.19 208 ASN A O 1
ATOM 1712 N N . LEU A 1 209 ? 8.586 18.356 -47.004 1.00 70.31 209 LEU A N 1
ATOM 1713 C CA . LEU A 1 209 ? 9.536 18.077 -45.933 1.00 70.31 209 LEU A CA 1
ATOM 1714 C C . LEU A 1 209 ? 10.090 16.651 -46.028 1.00 70.31 209 LEU A C 1
ATOM 1716 O O . LEU A 1 209 ? 11.303 16.461 -46.032 1.00 70.31 209 LEU A O 1
ATOM 1720 N N . ARG A 1 210 ? 9.236 15.640 -46.237 1.00 78.62 210 ARG A N 1
ATOM 1721 C CA . ARG A 1 210 ? 9.678 14.254 -46.478 1.00 78.62 210 ARG A CA 1
ATOM 1722 C C . ARG A 1 210 ? 10.614 14.156 -47.683 1.00 78.62 210 ARG A C 1
ATOM 1724 O O . ARG A 1 210 ? 11.613 13.437 -47.641 1.00 78.62 210 ARG A O 1
ATOM 1731 N N . LYS A 1 211 ? 10.302 14.859 -48.777 1.00 82.75 211 LYS A N 1
ATOM 1732 C CA . LYS A 1 211 ? 11.157 14.902 -49.973 1.00 82.75 211 LYS A CA 1
ATOM 1733 C C . LYS A 1 211 ? 12.519 15.531 -49.658 1.00 82.75 211 LYS A C 1
ATOM 1735 O O . LYS A 1 211 ? 13.526 14.968 -50.085 1.00 82.75 211 LYS A O 1
ATOM 1740 N N . ARG A 1 212 ? 12.549 16.630 -48.892 1.00 80.06 212 ARG A N 1
ATOM 1741 C CA . ARG A 1 212 ? 13.781 17.267 -48.399 1.00 80.06 212 ARG A CA 1
ATOM 1742 C C . ARG A 1 212 ? 14.589 16.294 -47.538 1.00 80.06 212 ARG A C 1
ATOM 1744 O O . ARG A 1 212 ? 15.718 15.987 -47.895 1.00 80.06 212 ARG A O 1
ATOM 1751 N N . MET A 1 213 ? 13.981 15.698 -46.510 1.00 75.94 213 MET A N 1
ATOM 1752 C CA . MET A 1 213 ? 14.636 14.734 -45.612 1.00 75.94 213 MET A CA 1
ATOM 1753 C C . MET A 1 213 ? 15.246 13.546 -46.360 1.00 75.94 213 MET A C 1
ATOM 1755 O O . MET A 1 213 ? 16.384 13.167 -46.103 1.00 75.94 213 MET A O 1
ATOM 1759 N N . ASN A 1 214 ? 14.533 12.978 -47.335 1.00 79.19 214 ASN A N 1
ATOM 1760 C CA . ASN A 1 214 ? 15.064 11.883 -48.150 1.00 79.19 214 ASN A CA 1
ATOM 1761 C C . ASN A 1 214 ? 16.261 12.309 -49.012 1.00 79.19 214 ASN A C 1
ATOM 1763 O O . ASN A 1 214 ? 17.188 11.519 -49.213 1.00 79.19 214 ASN A O 1
ATOM 1767 N N . GLN A 1 215 ? 16.251 13.540 -49.524 1.00 83.94 215 GLN A N 1
ATOM 1768 C CA . GLN A 1 215 ? 17.380 14.096 -50.262 1.00 83.94 215 GLN A CA 1
ATOM 1769 C C . GLN A 1 215 ? 18.583 14.330 -49.334 1.00 83.94 215 GLN A C 1
ATOM 1771 O O . GLN A 1 215 ? 19.690 13.913 -49.667 1.00 83.94 215 GLN A O 1
ATOM 1776 N N . GLU A 1 216 ? 18.361 14.868 -48.135 1.00 77.06 216 GLU A N 1
ATOM 1777 C CA . GLU A 1 216 ? 19.401 15.045 -47.116 1.00 77.06 216 GLU A CA 1
ATOM 1778 C C . GLU A 1 216 ? 19.997 13.705 -46.653 1.00 77.06 216 GLU A C 1
ATOM 1780 O O . GLU A 1 216 ? 21.213 13.565 -46.567 1.00 77.06 216 GLU A O 1
ATOM 1785 N N . ILE A 1 217 ? 19.174 12.672 -46.422 1.00 76.88 217 ILE A N 1
ATOM 1786 C CA . ILE A 1 217 ? 19.645 11.311 -46.098 1.00 76.88 217 ILE A CA 1
ATOM 1787 C C . ILE A 1 217 ? 20.538 10.774 -47.219 1.00 76.88 217 ILE A C 1
ATOM 1789 O O . ILE A 1 217 ? 21.579 10.165 -46.957 1.00 76.88 217 ILE A O 1
ATOM 1793 N N . LYS A 1 218 ? 20.142 10.988 -48.479 1.00 86.06 218 LYS A N 1
ATOM 1794 C CA . LYS A 1 218 ? 20.923 10.567 -49.645 1.00 86.06 218 LYS A CA 1
ATOM 1795 C C . LYS A 1 218 ? 22.279 11.276 -49.688 1.00 86.06 218 LYS A C 1
ATOM 1797 O O . LYS A 1 218 ? 23.283 10.614 -49.946 1.00 86.06 218 LYS A O 1
ATOM 180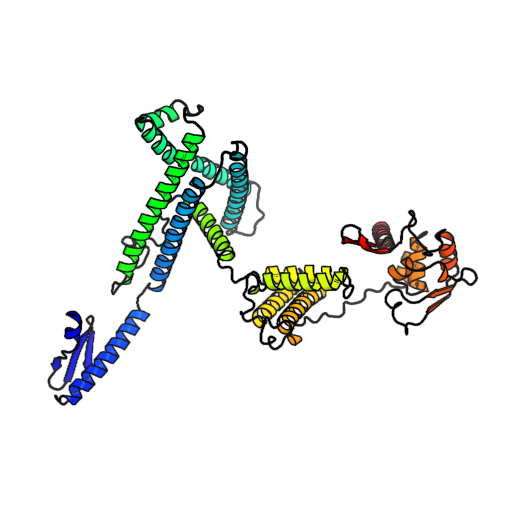2 N N . GLU A 1 219 ? 22.323 12.575 -49.413 1.00 80.81 219 GLU A N 1
ATOM 1803 C CA . GLU A 1 219 ? 23.557 13.370 -49.364 1.00 80.81 219 GLU A CA 1
ATOM 1804 C C . GLU A 1 219 ? 24.457 12.964 -48.189 1.00 80.81 219 GLU A C 1
ATOM 1806 O O . GLU A 1 219 ? 25.642 12.690 -48.393 1.00 80.81 219 GLU A O 1
ATOM 1811 N N . LEU A 1 220 ? 23.893 12.783 -46.991 1.00 75.62 220 LEU A N 1
ATOM 1812 C CA . LEU A 1 220 ? 24.620 12.301 -45.813 1.00 75.62 220 LEU A CA 1
ATOM 1813 C C . LEU A 1 220 ? 25.221 10.912 -46.031 1.00 75.62 220 LEU A C 1
ATOM 1815 O O . LEU A 1 220 ? 26.372 10.686 -45.665 1.00 75.62 220 LEU A O 1
ATOM 1819 N N . ARG A 1 221 ? 24.488 9.986 -46.664 1.00 80.81 221 ARG A N 1
ATOM 1820 C CA . ARG A 1 221 ? 25.013 8.658 -47.030 1.00 80.81 221 ARG A CA 1
ATOM 1821 C C . ARG A 1 221 ? 26.165 8.772 -48.032 1.00 80.81 221 ARG A C 1
ATOM 1823 O O . ARG A 1 221 ? 27.203 8.146 -47.844 1.00 80.81 221 ARG A O 1
ATOM 1830 N N . GLN A 1 222 ? 26.033 9.631 -49.045 1.00 82.44 222 GLN A N 1
ATOM 1831 C CA . GLN A 1 222 ? 27.118 9.888 -50.000 1.00 82.44 222 GLN A CA 1
ATOM 1832 C C . GLN A 1 222 ? 28.365 10.485 -49.336 1.00 82.44 222 GLN A C 1
ATOM 1834 O O . GLN A 1 222 ? 29.480 10.194 -49.768 1.00 82.44 222 GLN A O 1
ATOM 1839 N N . TRP A 1 223 ? 28.205 11.322 -48.309 1.00 79.19 223 TRP A N 1
ATOM 1840 C CA . TRP A 1 223 ? 29.319 11.907 -47.561 1.00 79.19 223 TRP A CA 1
ATOM 1841 C C . TRP A 1 223 ? 29.942 10.929 -46.568 1.00 79.19 223 TRP A C 1
ATOM 1843 O O . TRP A 1 223 ? 31.167 10.865 -46.477 1.00 79.19 223 TRP A O 1
ATOM 1853 N N . PHE A 1 224 ? 29.127 10.114 -45.901 1.00 75.62 224 PHE A N 1
ATOM 1854 C CA . PHE A 1 224 ? 29.560 9.026 -45.022 1.00 75.62 224 PHE A CA 1
ATOM 1855 C C . PHE A 1 224 ? 30.453 8.000 -45.745 1.00 75.62 224 PHE A C 1
ATOM 1857 O O . PHE A 1 224 ? 31.416 7.464 -45.176 1.00 75.62 224 PHE A O 1
ATOM 1864 N N . ASP A 1 225 ? 30.164 7.760 -47.024 1.00 75.50 225 ASP A N 1
ATOM 1865 C CA . ASP A 1 225 ? 30.920 6.846 -47.880 1.00 75.50 225 ASP A CA 1
ATOM 1866 C C . ASP A 1 225 ? 32.253 7.435 -48.384 1.00 75.50 225 ASP A C 1
ATOM 1868 O O . ASP A 1 225 ? 33.083 6.703 -48.932 1.00 75.50 225 ASP A O 1
ATOM 1872 N N . ARG A 1 226 ? 32.526 8.734 -48.170 1.00 78.00 226 ARG A N 1
ATOM 1873 C CA . ARG A 1 226 ? 33.823 9.344 -48.512 1.00 78.00 226 ARG A CA 1
ATOM 1874 C C . ARG A 1 226 ? 34.918 8.870 -47.548 1.00 78.00 226 ARG A C 1
ATOM 1876 O O . ARG A 1 226 ? 34.694 8.669 -46.358 1.00 78.00 226 ARG A O 1
ATOM 1883 N N . ASN A 1 227 ? 36.152 8.767 -48.051 1.00 57.31 227 ASN A N 1
ATOM 1884 C CA . ASN A 1 227 ? 37.330 8.405 -47.242 1.00 57.31 227 ASN A CA 1
ATOM 1885 C C . ASN A 1 227 ? 37.676 9.454 -46.166 1.00 57.31 227 ASN A C 1
ATOM 1887 O O . ASN A 1 227 ? 38.371 9.135 -45.206 1.00 57.31 227 ASN A O 1
ATOM 1891 N N . LYS A 1 228 ? 37.215 10.698 -46.343 1.00 72.44 228 LYS A N 1
ATOM 1892 C CA . LYS A 1 228 ? 37.296 11.796 -45.373 1.00 72.44 228 LYS A CA 1
ATOM 1893 C C . LYS A 1 228 ? 35.958 12.553 -45.394 1.00 72.44 228 LYS A C 1
ATOM 1895 O O . LYS A 1 228 ? 35.789 13.407 -46.266 1.00 72.44 228 LYS A O 1
ATOM 1900 N N . PRO A 1 229 ? 34.981 12.186 -44.549 1.00 72.94 229 PRO A N 1
ATOM 1901 C CA . PRO A 1 229 ? 33.721 12.917 -44.461 1.00 72.94 229 PRO A CA 1
ATOM 1902 C C . PRO A 1 229 ? 33.974 14.340 -43.941 1.00 72.94 229 PRO A C 1
ATOM 1904 O O . PRO A 1 229 ? 34.870 14.552 -43.126 1.00 72.94 229 PRO A O 1
ATOM 1907 N N . ILE A 1 230 ? 33.209 15.311 -44.443 1.00 77.88 230 ILE A N 1
ATOM 1908 C CA . ILE A 1 230 ? 33.272 16.711 -43.989 1.00 77.88 230 ILE A CA 1
ATOM 1909 C C . ILE A 1 230 ? 32.674 16.763 -42.569 1.00 77.88 230 ILE A C 1
ATOM 1911 O O . ILE A 1 230 ? 31.685 16.068 -42.335 1.00 77.88 230 ILE A O 1
ATOM 1915 N N . PRO A 1 231 ? 33.225 17.504 -41.597 1.00 75.44 231 PRO A N 1
ATOM 1916 C CA . PRO A 1 231 ? 32.551 17.689 -40.313 1.00 75.44 231 PRO A CA 1
ATOM 1917 C C . PRO A 1 231 ? 31.157 18.302 -40.518 1.00 75.44 231 PRO A C 1
ATOM 1919 O O . PRO A 1 231 ? 30.965 19.134 -41.401 1.00 75.44 231 PRO A O 1
ATOM 1922 N N . LEU A 1 232 ? 30.167 17.847 -39.751 1.00 70.50 232 LEU A N 1
ATOM 1923 C CA . LEU A 1 232 ? 28.814 18.404 -39.819 1.00 70.50 232 LEU A CA 1
ATOM 1924 C C . LEU A 1 232 ? 28.791 19.811 -39.188 1.00 70.50 232 LEU A C 1
ATOM 1926 O O . LEU A 1 232 ? 29.503 20.037 -38.212 1.00 70.50 232 LEU A O 1
ATOM 1930 N N . ASN A 1 233 ? 27.935 20.708 -39.692 1.00 66.56 233 ASN A N 1
ATOM 1931 C CA . ASN A 1 233 ? 27.811 22.131 -39.309 1.00 66.56 233 ASN A CA 1
ATOM 1932 C C . ASN A 1 233 ? 28.970 23.074 -39.705 1.00 66.56 233 ASN A C 1
ATOM 1934 O O . ASN A 1 233 ? 28.995 24.214 -39.252 1.00 66.56 233 ASN A O 1
ATOM 1938 N N . GLU A 1 234 ? 29.905 22.648 -40.550 1.00 76.00 234 GLU A N 1
ATOM 1939 C CA . GLU A 1 234 ? 30.818 23.568 -41.247 1.00 76.00 234 GLU A CA 1
ATOM 1940 C C . GLU A 1 234 ? 30.073 24.345 -42.357 1.00 76.00 234 GLU A C 1
ATOM 1942 O O . GLU A 1 234 ? 29.099 23.800 -42.890 1.00 76.00 234 GLU A O 1
ATOM 1947 N N . PRO A 1 235 ? 30.530 25.550 -42.766 1.00 69.81 235 PRO A N 1
ATOM 1948 C CA . PRO A 1 235 ? 29.849 26.423 -43.740 1.00 69.81 235 PRO A CA 1
ATOM 1949 C C . PRO A 1 235 ? 29.485 25.776 -45.090 1.00 69.81 235 PRO A C 1
ATOM 1951 O O . PRO A 1 235 ? 28.545 26.216 -45.744 1.00 69.81 235 PRO A O 1
ATOM 1954 N N . ASP A 1 236 ? 30.189 24.707 -45.480 1.00 68.69 236 ASP A N 1
ATOM 1955 C CA . ASP A 1 236 ? 29.959 23.939 -46.715 1.00 68.69 236 ASP A CA 1
ATOM 1956 C C . ASP A 1 236 ? 29.354 22.540 -46.460 1.00 68.69 236 ASP A C 1
ATOM 1958 O O . ASP A 1 236 ? 29.417 21.644 -47.310 1.00 68.69 236 ASP A O 1
ATOM 1962 N N . SER A 1 237 ? 28.809 22.308 -45.264 1.00 68.81 237 SER A N 1
ATOM 1963 C CA . SER A 1 237 ? 28.235 21.030 -44.843 1.00 68.81 237 SER A CA 1
ATOM 1964 C C . SER A 1 237 ? 26.742 21.143 -44.516 1.00 68.81 237 SER A C 1
ATOM 1966 O O . SER A 1 237 ? 26.215 22.204 -44.205 1.00 68.81 237 SER A O 1
ATOM 1968 N N . LEU A 1 238 ? 26.049 20.008 -44.564 1.00 65.88 238 LEU A N 1
ATOM 1969 C CA . LEU A 1 238 ? 24.688 19.847 -44.085 1.00 65.88 238 LEU A CA 1
ATOM 1970 C C . LEU A 1 238 ? 24.634 20.148 -42.585 1.00 65.88 238 LEU A C 1
ATOM 1972 O O . LEU A 1 238 ? 25.325 19.504 -41.786 1.00 65.88 238 LEU A O 1
ATOM 1976 N N . HIS A 1 239 ? 23.760 21.077 -42.209 1.00 66.69 239 HIS A N 1
ATOM 1977 C CA . HIS A 1 239 ? 23.450 21.330 -40.811 1.00 66.69 239 HIS A CA 1
ATOM 1978 C C . HIS A 1 239 ? 22.818 20.100 -40.161 1.00 66.69 239 HIS A C 1
ATOM 1980 O O . HIS A 1 239 ? 21.995 19.401 -40.751 1.00 66.69 239 HIS A O 1
ATOM 1986 N N . VAL A 1 240 ? 23.203 19.811 -38.919 1.00 61.16 240 VAL A N 1
ATOM 1987 C CA . VAL A 1 240 ? 22.719 18.637 -38.181 1.00 61.16 240 VAL A CA 1
ATOM 1988 C C . VAL A 1 240 ? 21.235 18.751 -37.885 1.00 61.16 240 VAL A C 1
ATOM 1990 O O . VAL A 1 240 ? 20.565 17.721 -37.949 1.00 61.16 240 VAL A O 1
ATOM 1993 N N . ASN A 1 241 ? 20.739 19.967 -37.634 1.00 66.94 241 ASN A N 1
ATOM 1994 C CA . ASN A 1 241 ? 19.329 20.227 -37.390 1.00 66.94 241 ASN A CA 1
ATOM 1995 C C . ASN A 1 241 ? 18.543 20.166 -38.718 1.00 66.94 241 ASN A C 1
ATOM 1997 O O . ASN A 1 241 ? 18.668 21.074 -39.534 1.00 66.94 241 ASN A O 1
ATOM 2001 N N . PRO A 1 242 ? 17.728 19.124 -38.952 1.00 59.84 242 PRO A N 1
ATOM 2002 C CA . PRO A 1 242 ? 16.923 18.990 -40.168 1.00 59.84 242 PRO A CA 1
ATOM 2003 C C . PRO A 1 242 ? 15.798 20.030 -40.273 1.00 59.84 242 PRO A C 1
ATOM 2005 O O . PRO A 1 242 ? 15.162 20.140 -41.322 1.00 59.84 242 PRO A O 1
ATOM 2008 N N . LEU A 1 243 ? 15.545 20.771 -39.193 1.00 64.88 243 LEU A N 1
ATOM 2009 C CA . LEU A 1 243 ? 14.596 21.877 -39.113 1.00 64.88 243 LEU A CA 1
ATOM 2010 C C . LEU A 1 243 ? 15.306 23.239 -39.190 1.00 64.88 243 LEU A C 1
ATOM 2012 O O . LEU A 1 243 ? 14.705 24.261 -38.887 1.00 64.88 243 LEU A O 1
ATOM 2016 N N . SER A 1 244 ? 16.587 23.283 -39.583 1.00 68.25 244 SER A N 1
ATOM 2017 C CA . SER A 1 244 ? 17.293 24.550 -39.785 1.00 68.25 244 SER A CA 1
ATOM 2018 C C . SER A 1 244 ? 16.576 25.393 -40.848 1.00 68.25 244 SER A C 1
ATOM 2020 O O . SER A 1 244 ? 16.510 24.978 -42.008 1.00 68.25 244 SER A O 1
ATOM 2022 N N . GLY A 1 245 ? 16.060 26.560 -40.450 1.00 68.44 245 GLY A N 1
ATOM 2023 C CA . GLY A 1 245 ? 15.275 27.463 -41.300 1.00 68.44 245 GLY A CA 1
ATOM 2024 C C . GLY A 1 245 ? 13.753 27.312 -41.183 1.00 68.44 245 GLY A C 1
ATOM 2025 O O . GLY A 1 245 ? 13.040 28.020 -41.885 1.00 68.44 245 GLY A O 1
ATOM 2026 N N . GLU A 1 246 ? 13.259 26.409 -40.333 1.00 73.81 246 GLU A N 1
ATOM 2027 C CA . GLU A 1 246 ? 11.854 26.380 -39.901 1.00 73.81 246 GLU A CA 1
ATOM 2028 C C . GLU A 1 246 ? 11.670 27.271 -38.658 1.00 73.81 246 GLU A C 1
ATOM 2030 O O . GLU A 1 246 ? 12.644 27.534 -37.950 1.00 73.81 246 GLU A O 1
ATOM 2035 N N . THR A 1 247 ? 10.441 27.721 -38.386 1.00 77.44 247 THR A N 1
ATOM 2036 C CA . THR A 1 247 ? 10.134 28.538 -37.196 1.00 77.44 247 THR A CA 1
ATOM 2037 C C . THR A 1 247 ? 10.221 27.719 -35.905 1.00 77.44 247 THR A C 1
ATOM 2039 O O . THR A 1 247 ? 10.105 26.486 -35.927 1.00 77.44 247 THR A O 1
ATOM 2042 N N . ASP A 1 248 ? 10.388 28.389 -34.764 1.00 64.75 248 ASP A N 1
ATOM 2043 C CA . ASP A 1 248 ? 10.452 27.724 -33.461 1.00 64.75 248 ASP A CA 1
ATOM 2044 C C . ASP A 1 248 ? 9.148 26.981 -33.122 1.00 64.75 248 ASP A C 1
ATOM 2046 O O . ASP A 1 248 ? 9.210 25.883 -32.559 1.00 64.75 248 ASP A O 1
ATOM 2050 N N . GLU A 1 249 ? 7.971 27.466 -33.544 1.00 58.31 249 GLU A N 1
ATOM 2051 C CA . GLU A 1 249 ? 6.715 26.720 -33.359 1.00 58.31 249 GLU A CA 1
ATOM 2052 C C . GLU A 1 249 ? 6.709 25.424 -34.163 1.00 58.31 249 GLU A C 1
ATOM 2054 O O . GLU A 1 249 ? 6.296 24.381 -33.652 1.00 58.31 249 GLU A O 1
ATOM 2059 N N . THR A 1 250 ? 7.219 25.460 -35.399 1.00 64.62 250 THR A N 1
ATOM 2060 C CA . THR A 1 250 ? 7.338 24.264 -36.244 1.00 64.62 250 THR A CA 1
ATOM 2061 C C . THR A 1 250 ? 8.208 23.220 -35.556 1.00 64.62 250 THR A C 1
ATOM 2063 O O . THR A 1 250 ? 7.886 22.031 -35.557 1.00 64.62 250 THR A O 1
ATOM 2066 N N . ILE A 1 251 ? 9.304 23.660 -34.935 1.00 71.62 251 ILE A N 1
ATOM 2067 C CA . ILE A 1 251 ? 10.198 22.792 -34.170 1.00 71.62 251 ILE A CA 1
ATOM 2068 C C . ILE A 1 251 ? 9.472 22.209 -32.949 1.00 71.62 251 ILE A C 1
ATOM 2070 O O . ILE A 1 251 ? 9.569 21.006 -32.696 1.00 71.62 251 ILE A O 1
ATOM 2074 N N . GLN A 1 252 ? 8.697 23.016 -32.221 1.00 65.69 252 GLN A N 1
ATOM 2075 C CA . GLN A 1 252 ? 7.945 22.571 -31.044 1.00 65.69 252 GLN A CA 1
ATOM 2076 C C . GLN A 1 252 ? 6.791 21.613 -31.378 1.00 65.69 252 GLN A C 1
ATOM 2078 O O . GLN A 1 252 ? 6.595 20.623 -30.671 1.00 65.69 252 GLN A O 1
ATOM 2083 N N . GLU A 1 253 ? 6.023 21.873 -32.436 1.00 67.56 253 GLU A N 1
ATOM 2084 C CA . GLU A 1 253 ? 4.972 20.974 -32.929 1.00 67.56 253 GLU A CA 1
ATOM 2085 C C . GLU A 1 253 ? 5.568 19.624 -33.357 1.00 67.56 253 GLU A C 1
ATOM 2087 O O . GLU A 1 253 ? 5.021 18.557 -33.069 1.00 67.56 253 GLU A O 1
ATOM 2092 N N . TRP A 1 254 ? 6.748 19.650 -33.978 1.00 66.50 254 TRP A N 1
ATOM 2093 C CA . TRP A 1 254 ? 7.487 18.446 -34.338 1.00 66.50 254 TRP A CA 1
ATOM 2094 C C . TRP A 1 254 ? 7.942 17.630 -33.131 1.00 66.50 254 TRP A C 1
ATOM 2096 O O . TRP A 1 254 ? 7.771 16.409 -33.136 1.00 66.50 254 TRP A O 1
ATOM 2106 N N . CYS A 1 255 ? 8.488 18.274 -32.100 1.00 67.12 255 CYS A N 1
ATOM 2107 C CA . CYS A 1 255 ? 8.843 17.601 -30.850 1.00 67.12 255 CYS A CA 1
ATOM 2108 C C . CYS A 1 255 ? 7.613 16.935 -30.216 1.00 67.12 255 CYS A C 1
ATOM 2110 O O . CYS A 1 255 ? 7.660 15.746 -29.911 1.00 67.12 255 CYS A O 1
ATOM 2112 N N . ARG A 1 256 ? 6.479 17.650 -30.150 1.00 63.94 256 ARG A N 1
ATOM 2113 C CA . ARG A 1 256 ? 5.204 17.104 -29.653 1.00 63.94 256 ARG A CA 1
ATOM 2114 C C . ARG A 1 256 ? 4.743 15.881 -30.449 1.00 63.94 256 ARG A C 1
ATOM 2116 O O . ARG A 1 256 ? 4.367 14.865 -29.871 1.00 63.94 256 ARG A O 1
ATOM 2123 N N . ASN A 1 257 ? 4.811 15.943 -31.777 1.00 63.84 257 ASN A N 1
ATOM 2124 C CA . ASN A 1 257 ? 4.427 14.828 -32.644 1.00 63.84 257 ASN A CA 1
ATOM 2125 C C . ASN A 1 257 ? 5.381 13.626 -32.534 1.00 63.84 257 ASN A C 1
ATOM 2127 O O . ASN A 1 257 ? 4.933 12.484 -32.648 1.00 63.84 257 ASN A O 1
ATOM 2131 N N . LEU A 1 258 ? 6.678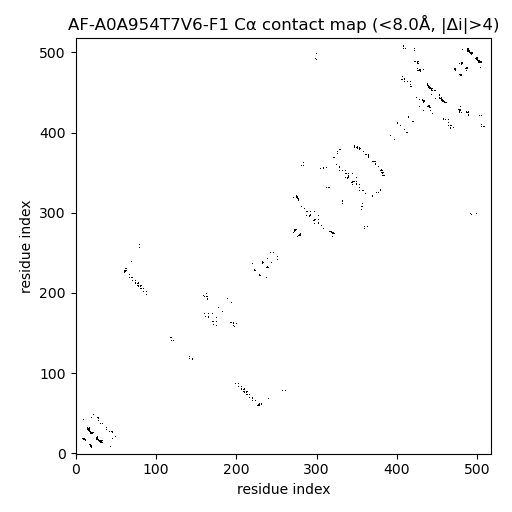 13.850 -32.301 1.00 59.72 258 LEU A N 1
ATOM 2132 C CA . LEU A 1 258 ? 7.642 12.777 -32.037 1.00 59.72 258 LEU A CA 1
ATOM 2133 C C . LEU A 1 258 ? 7.368 12.088 -30.699 1.00 59.72 258 LEU A C 1
ATOM 2135 O O . LEU A 1 258 ? 7.360 10.859 -30.665 1.00 59.72 258 LEU A O 1
ATOM 2139 N N . ASP A 1 259 ? 7.064 12.845 -29.646 1.00 64.31 259 ASP A N 1
ATOM 2140 C CA . ASP A 1 259 ? 6.689 12.291 -28.341 1.00 64.31 259 ASP A CA 1
ATOM 2141 C C . ASP A 1 259 ? 5.377 11.501 -28.423 1.00 64.31 259 ASP A C 1
ATOM 2143 O O . ASP A 1 259 ? 5.260 10.403 -27.870 1.00 64.31 259 ASP A O 1
ATOM 2147 N N . LEU A 1 260 ? 4.397 12.001 -29.185 1.00 56.75 260 LEU A N 1
ATOM 2148 C CA . LEU A 1 260 ? 3.139 11.300 -29.435 1.00 56.75 260 LEU A CA 1
ATOM 2149 C C . LEU A 1 260 ? 3.364 9.997 -30.213 1.00 56.75 260 LEU A C 1
ATOM 2151 O O . LEU A 1 260 ? 2.727 8.984 -29.924 1.00 56.75 260 LEU A O 1
ATOM 2155 N N . LEU A 1 261 ? 4.281 9.992 -31.184 1.00 53.59 261 LEU A N 1
ATOM 2156 C CA . LEU A 1 261 ? 4.647 8.803 -31.951 1.00 53.59 261 LEU A CA 1
ATOM 2157 C C . LEU A 1 261 ? 5.471 7.811 -31.139 1.00 53.59 261 LEU A C 1
ATOM 2159 O O . LEU A 1 261 ? 5.251 6.616 -31.295 1.00 53.59 261 LEU A O 1
ATOM 2163 N N . ASP A 1 262 ? 6.367 8.255 -30.262 1.00 53.56 262 ASP A N 1
ATOM 2164 C CA . ASP A 1 262 ? 7.086 7.366 -29.349 1.00 53.56 262 ASP A CA 1
ATOM 2165 C C . ASP A 1 262 ? 6.122 6.772 -28.316 1.00 53.56 262 ASP A C 1
ATOM 2167 O O . ASP A 1 262 ? 6.167 5.567 -28.076 1.00 53.56 262 ASP A O 1
ATOM 2171 N N . THR A 1 263 ? 5.156 7.551 -27.823 1.00 54.44 263 THR A N 1
ATOM 2172 C CA . THR A 1 263 ? 4.047 7.063 -26.984 1.00 54.44 263 THR A CA 1
ATOM 2173 C C . THR A 1 263 ? 3.176 6.064 -27.747 1.00 54.44 263 THR A C 1
ATOM 2175 O O . THR A 1 263 ? 2.906 4.969 -27.263 1.00 54.44 263 THR A O 1
ATOM 2178 N N . THR A 1 264 ? 2.799 6.370 -28.988 1.00 50.66 264 THR A N 1
ATOM 2179 C CA . THR A 1 264 ? 1.993 5.483 -29.841 1.00 50.66 264 THR A CA 1
ATOM 2180 C C . THR A 1 264 ? 2.774 4.237 -30.253 1.00 50.66 264 THR A C 1
ATOM 2182 O O . THR A 1 264 ? 2.199 3.162 -30.369 1.00 50.66 264 THR A O 1
ATOM 2185 N N . ARG A 1 265 ? 4.093 4.323 -30.437 1.00 46.38 265 ARG A N 1
ATOM 2186 C CA . ARG A 1 265 ? 4.997 3.197 -30.704 1.00 46.38 265 ARG A CA 1
ATOM 2187 C C . ARG A 1 265 ? 5.217 2.350 -29.457 1.00 46.38 265 ARG A C 1
ATOM 2189 O O . ARG A 1 265 ? 5.247 1.133 -29.574 1.00 46.38 265 ARG A O 1
ATOM 2196 N N . LEU A 1 266 ? 5.295 2.946 -28.273 1.00 49.44 266 LEU A N 1
ATOM 2197 C CA . LEU A 1 266 ? 5.239 2.247 -26.985 1.00 49.44 266 LEU A CA 1
ATOM 2198 C C . LEU A 1 266 ? 3.897 1.527 -26.799 1.00 49.44 266 LEU A C 1
ATOM 2200 O O . LEU A 1 266 ? 3.868 0.431 -26.251 1.00 49.44 266 LEU A O 1
ATOM 2204 N N . LEU A 1 267 ? 2.810 2.106 -27.311 1.00 48.09 267 LEU A N 1
ATOM 2205 C CA . LEU A 1 267 ? 1.472 1.512 -27.297 1.00 48.09 267 LEU A CA 1
ATOM 2206 C C . LEU A 1 267 ? 1.213 0.507 -28.436 1.00 48.09 267 LEU A C 1
ATOM 2208 O O . LEU A 1 267 ? 0.321 -0.318 -28.292 1.00 48.09 267 LEU A O 1
ATOM 2212 N N . SER A 1 268 ? 1.952 0.554 -29.553 1.00 41.25 268 SER A N 1
ATOM 2213 C CA . SER A 1 268 ? 1.760 -0.310 -30.740 1.00 41.25 268 SER A CA 1
ATOM 2214 C C . SER A 1 268 ? 2.856 -1.360 -30.940 1.00 41.25 268 SER A C 1
ATOM 2216 O O . SER A 1 268 ? 2.624 -2.357 -31.617 1.00 41.25 268 SER A O 1
ATOM 2218 N N . SER A 1 269 ? 4.017 -1.224 -30.292 1.00 43.06 269 SER A N 1
ATOM 2219 C CA . SER A 1 269 ? 4.984 -2.316 -30.088 1.00 43.06 269 SER A CA 1
ATOM 2220 C C . SER A 1 269 ? 4.577 -3.181 -28.898 1.00 43.06 269 SER A C 1
ATOM 2222 O O . SER A 1 269 ? 5.389 -3.496 -28.032 1.00 43.06 269 SER A O 1
ATOM 2224 N N . VAL A 1 270 ? 3.294 -3.546 -28.866 1.00 46.53 270 VAL A N 1
ATOM 2225 C CA . VAL A 1 270 ? 2.704 -4.465 -27.899 1.00 46.53 270 VAL A CA 1
ATOM 2226 C C . VAL A 1 270 ? 3.466 -5.785 -28.010 1.00 46.53 270 VAL A C 1
ATOM 2228 O O . VAL A 1 270 ? 3.131 -6.652 -28.812 1.00 46.53 270 VAL A O 1
ATOM 2231 N N . ALA A 1 271 ? 4.509 -5.945 -27.193 1.00 51.84 271 ALA A N 1
ATOM 2232 C CA . ALA A 1 271 ? 4.689 -7.219 -26.522 1.00 51.84 271 ALA A CA 1
ATOM 2233 C C . ALA A 1 271 ? 3.297 -7.560 -25.985 1.00 51.84 271 ALA A C 1
ATOM 2235 O O . ALA A 1 271 ? 2.678 -6.669 -25.387 1.00 51.84 271 ALA A O 1
ATOM 2236 N N . GLU A 1 272 ? 2.761 -8.741 -26.319 1.00 64.88 272 GLU A N 1
ATOM 2237 C CA . GLU A 1 272 ? 1.407 -9.139 -25.914 1.00 64.88 272 GLU A CA 1
ATOM 2238 C C . GLU A 1 272 ? 1.211 -8.715 -24.454 1.00 64.88 272 GLU A C 1
ATOM 2240 O O . GLU A 1 272 ? 2.158 -8.780 -23.686 1.00 64.88 272 GLU A O 1
ATOM 2245 N N . HIS A 1 273 ? 0.066 -8.154 -24.055 1.00 69.56 273 HIS A N 1
ATOM 2246 C CA . HIS A 1 273 ? -0.096 -7.558 -22.714 1.00 69.56 273 HIS A CA 1
ATOM 2247 C C . HIS A 1 273 ? 0.435 -8.478 -21.581 1.00 69.56 273 HIS A C 1
ATOM 2249 O O . HIS A 1 273 ? 1.040 -8.002 -20.616 1.00 69.56 273 HIS A O 1
ATOM 2255 N N . SER A 1 274 ? 0.328 -9.793 -21.800 1.00 82.19 274 SER A N 1
ATOM 2256 C CA . SER A 1 274 ? 0.894 -10.921 -21.048 1.00 82.19 274 SER A CA 1
ATOM 2257 C C . SER A 1 274 ? 2.429 -11.005 -20.941 1.00 82.19 274 SER A C 1
ATOM 2259 O O . SER A 1 274 ? 2.936 -11.750 -20.111 1.00 82.19 274 SER A O 1
ATOM 2261 N N . ASP A 1 275 ? 3.196 -10.252 -21.719 1.00 88.69 275 ASP A N 1
ATOM 2262 C CA . ASP A 1 275 ? 4.663 -10.221 -21.725 1.00 88.69 275 ASP A CA 1
ATOM 2263 C C . ASP A 1 275 ? 5.226 -9.061 -20.894 1.00 88.69 275 ASP A C 1
ATOM 2265 O O . ASP A 1 275 ? 6.431 -8.991 -20.658 1.00 88.69 275 ASP A O 1
ATOM 2269 N N . THR A 1 276 ? 4.389 -8.131 -20.428 1.00 93.88 276 THR A N 1
ATOM 2270 C CA . THR A 1 276 ? 4.837 -6.955 -19.660 1.00 93.88 276 THR A CA 1
ATOM 2271 C C . THR A 1 276 ? 4.592 -7.125 -18.166 1.00 93.88 276 THR A C 1
ATOM 2273 O O . THR A 1 276 ? 3.618 -7.754 -17.756 1.00 93.88 276 THR A O 1
ATOM 2276 N N . ILE A 1 277 ? 5.436 -6.529 -17.319 1.00 95.12 277 ILE A N 1
ATOM 2277 C CA . ILE A 1 277 ? 5.226 -6.514 -15.862 1.00 95.12 277 ILE A CA 1
ATOM 2278 C C . ILE A 1 277 ? 3.855 -5.912 -15.530 1.00 95.12 277 ILE A C 1
ATOM 2280 O O . ILE A 1 277 ? 3.135 -6.465 -14.704 1.00 95.12 277 ILE A O 1
ATOM 2284 N N . ALA A 1 278 ? 3.473 -4.820 -16.199 1.00 94.81 278 ALA A N 1
ATOM 2285 C CA . ALA A 1 278 ? 2.190 -4.161 -15.987 1.00 94.81 278 ALA A CA 1
ATOM 2286 C C . ALA A 1 278 ? 0.990 -5.073 -16.290 1.00 94.81 278 ALA A C 1
ATOM 2288 O O . ALA A 1 278 ? 0.110 -5.195 -15.441 1.00 94.81 278 ALA A O 1
ATOM 2289 N N . GLY A 1 279 ? 0.963 -5.740 -17.449 1.00 94.12 279 GLY A N 1
ATOM 2290 C CA . GLY A 1 279 ? -0.153 -6.628 -17.785 1.00 94.12 279 GLY A CA 1
ATOM 2291 C C . GLY A 1 279 ? -0.212 -7.873 -16.903 1.00 94.12 279 GLY A C 1
ATOM 2292 O O . GLY A 1 279 ? -1.282 -8.274 -16.455 1.00 94.12 279 GLY A O 1
ATOM 2293 N N . ASN A 1 280 ? 0.942 -8.409 -16.510 1.00 96.12 280 ASN A N 1
ATOM 2294 C CA . ASN A 1 280 ? 0.994 -9.506 -15.548 1.00 96.12 280 ASN A CA 1
ATOM 2295 C C . ASN A 1 280 ? 0.524 -9.103 -14.138 1.00 96.12 280 ASN A C 1
ATOM 2297 O O . ASN A 1 280 ? -0.054 -9.922 -13.423 1.00 96.12 280 ASN A O 1
ATOM 2301 N N . ILE A 1 281 ? 0.756 -7.854 -13.709 1.00 97.25 281 ILE A N 1
ATOM 2302 C CA . ILE A 1 281 ? 0.180 -7.326 -12.461 1.00 97.25 281 ILE A CA 1
ATOM 2303 C C . ILE A 1 281 ? -1.349 -7.296 -12.558 1.00 97.25 281 ILE A C 1
ATOM 2305 O O . ILE A 1 281 ? -2.015 -7.660 -11.589 1.00 97.25 281 ILE A O 1
ATOM 2309 N N . ASP A 1 282 ? -1.903 -6.910 -13.707 1.00 95.56 282 ASP A N 1
ATOM 2310 C CA . ASP A 1 282 ? -3.353 -6.880 -13.920 1.00 95.56 282 ASP A CA 1
ATOM 2311 C C . ASP A 1 282 ? -3.951 -8.297 -13.841 1.00 95.56 282 ASP A C 1
ATOM 2313 O O . ASP A 1 282 ? -4.945 -8.515 -13.140 1.00 95.56 282 ASP A O 1
ATOM 2317 N N . GLU A 1 283 ? -3.289 -9.296 -14.434 1.00 95.75 283 GLU A N 1
ATOM 2318 C CA . GLU A 1 283 ? -3.668 -10.709 -14.297 1.00 95.75 283 GLU A CA 1
ATOM 2319 C C . GLU A 1 283 ? -3.566 -11.221 -12.850 1.00 95.75 283 GLU A C 1
ATOM 2321 O O . GLU A 1 283 ? -4.479 -11.896 -12.354 1.00 95.75 283 GLU A O 1
ATOM 2326 N N . TYR A 1 284 ? -2.492 -10.865 -12.137 1.00 97.25 284 TYR A N 1
ATOM 2327 C CA . TYR A 1 284 ? -2.316 -11.204 -10.724 1.00 97.25 284 TYR A CA 1
ATOM 2328 C C . TYR A 1 284 ? -3.432 -10.611 -9.857 1.00 97.25 284 TYR A C 1
ATOM 2330 O O . TYR A 1 284 ? -4.016 -11.305 -9.020 1.00 97.25 284 TYR A O 1
ATOM 2338 N N . LEU A 1 285 ? -3.772 -9.338 -10.063 1.00 97.38 285 LEU A N 1
ATOM 2339 C CA . LEU A 1 285 ? -4.848 -8.674 -9.333 1.00 97.38 285 LEU A CA 1
ATOM 2340 C C . LEU A 1 285 ? -6.217 -9.268 -9.686 1.00 97.38 285 LEU A C 1
ATOM 2342 O O . LEU A 1 285 ? -7.050 -9.432 -8.795 1.00 97.38 285 LEU A O 1
ATOM 2346 N N . ALA A 1 286 ? -6.446 -9.687 -10.932 1.00 96.31 286 ALA A N 1
ATOM 2347 C CA . ALA A 1 286 ? -7.653 -10.423 -11.305 1.00 96.31 286 ALA A CA 1
ATOM 2348 C C . ALA A 1 286 ? -7.740 -11.799 -10.613 1.00 96.31 286 ALA A C 1
ATOM 2350 O O . ALA A 1 286 ? -8.826 -12.240 -10.226 1.00 96.31 286 ALA A O 1
ATOM 2351 N N . ALA A 1 287 ? -6.614 -12.495 -10.423 1.00 96.56 287 ALA A N 1
ATOM 2352 C CA . ALA A 1 287 ? -6.565 -13.734 -9.646 1.00 96.56 287 ALA A CA 1
ATOM 2353 C C . ALA A 1 287 ? -6.832 -13.490 -8.149 1.00 96.56 287 ALA A C 1
ATOM 2355 O O . ALA A 1 287 ? -7.659 -14.179 -7.550 1.00 96.56 287 ALA A O 1
ATOM 2356 N N . GLU A 1 288 ? -6.205 -12.478 -7.546 1.00 97.62 288 GLU A N 1
ATOM 2357 C CA . GLU A 1 288 ? -6.438 -12.119 -6.142 1.00 97.62 288 GLU A CA 1
ATOM 2358 C C . GLU A 1 288 ? -7.881 -11.643 -5.897 1.00 97.62 288 GLU A C 1
ATOM 2360 O O . GLU A 1 288 ? -8.463 -11.975 -4.864 1.00 97.62 288 GLU A O 1
ATOM 2365 N N . ARG A 1 289 ? -8.503 -10.942 -6.854 1.00 96.38 289 ARG A N 1
ATOM 2366 C CA . ARG A 1 289 ? -9.922 -10.558 -6.789 1.00 96.38 289 ARG A CA 1
ATOM 2367 C C . ARG A 1 289 ? -10.837 -11.779 -6.724 1.00 96.38 289 ARG A C 1
ATOM 2369 O O . ARG A 1 289 ? -11.696 -11.838 -5.850 1.00 96.38 289 ARG A O 1
ATOM 2376 N N . ARG A 1 290 ? -10.600 -12.797 -7.559 1.00 96.69 290 ARG A N 1
ATOM 2377 C CA . ARG A 1 290 ? -11.351 -14.065 -7.504 1.00 96.69 290 ARG A CA 1
ATOM 2378 C C . ARG A 1 290 ? -11.207 -14.760 -6.147 1.00 96.69 290 ARG A C 1
ATOM 2380 O O . ARG A 1 290 ? -12.185 -15.263 -5.603 1.00 96.69 290 ARG A O 1
ATOM 2387 N N . ARG A 1 291 ? -10.010 -14.741 -5.551 1.00 96.88 291 ARG A N 1
ATOM 2388 C CA . ARG A 1 291 ? -9.777 -15.284 -4.196 1.00 96.88 291 ARG A CA 1
ATOM 2389 C C . ARG A 1 291 ? -10.503 -14.491 -3.111 1.00 96.88 291 ARG A C 1
ATOM 2391 O O . ARG A 1 291 ? -10.951 -15.065 -2.121 1.00 96.88 291 ARG A O 1
ATOM 2398 N N . MET A 1 292 ? -10.614 -13.175 -3.279 1.00 95.56 292 MET A N 1
ATOM 2399 C CA . MET A 1 292 ? -11.393 -12.317 -2.387 1.00 95.56 292 MET A CA 1
ATOM 2400 C C . MET A 1 292 ? -12.886 -12.643 -2.482 1.00 95.56 292 MET A C 1
ATOM 2402 O O . MET A 1 292 ? -13.532 -12.810 -1.451 1.00 95.56 292 MET A O 1
ATOM 2406 N N . GLU A 1 293 ? -13.419 -12.778 -3.697 1.00 92.06 293 GLU A N 1
ATOM 2407 C CA . GLU A 1 293 ? -14.817 -13.157 -3.951 1.00 92.06 293 GLU A CA 1
ATOM 2408 C C . GLU A 1 293 ? -15.143 -14.553 -3.402 1.00 92.06 293 GLU A C 1
ATOM 2410 O O . GLU A 1 293 ? -16.212 -14.760 -2.832 1.00 92.06 293 GLU A O 1
ATOM 2415 N N . ALA A 1 294 ? -14.188 -15.487 -3.473 1.00 95.12 294 ALA A N 1
ATOM 2416 C CA . ALA A 1 294 ? -14.282 -16.808 -2.852 1.00 95.12 294 ALA A CA 1
ATOM 2417 C C . ALA A 1 294 ? -14.141 -16.792 -1.311 1.00 95.12 294 ALA A C 1
ATOM 2419 O O . ALA A 1 294 ? -14.272 -17.832 -0.667 1.00 95.12 294 ALA A O 1
ATOM 2420 N N . GLY A 1 295 ? -13.855 -15.637 -0.697 1.00 93.19 295 GLY A N 1
ATOM 2421 C CA . GLY A 1 295 ? -13.690 -15.491 0.752 1.00 93.19 295 GLY A CA 1
ATOM 2422 C C . GLY A 1 295 ? -12.364 -16.021 1.312 1.00 93.19 295 GLY A C 1
ATOM 2423 O O . GLY A 1 295 ? -12.196 -16.067 2.533 1.00 93.19 295 GLY A O 1
ATOM 2424 N N . GLU A 1 296 ? -11.404 -16.392 0.457 1.00 95.50 296 GLU A N 1
ATOM 2425 C CA . GLU A 1 296 ? -10.077 -16.858 0.883 1.00 95.50 296 GLU A CA 1
ATOM 2426 C C . GLU A 1 296 ? -9.223 -15.724 1.455 1.00 95.50 296 GLU A C 1
ATOM 2428 O O . GLU A 1 296 ? -8.419 -15.926 2.370 1.00 95.50 296 GLU A O 1
ATOM 2433 N N . ILE A 1 297 ? -9.387 -14.515 0.912 1.00 95.00 297 ILE A N 1
ATOM 2434 C CA . ILE A 1 297 ? -8.719 -13.309 1.396 1.00 95.00 297 ILE A CA 1
ATOM 2435 C C . ILE A 1 297 ? -9.745 -12.243 1.765 1.00 95.00 297 ILE A C 1
ATOM 2437 O O . ILE A 1 297 ? -10.818 -12.132 1.180 1.00 95.00 297 ILE A O 1
ATOM 2441 N N . LYS A 1 298 ? -9.403 -11.420 2.758 1.00 89.88 298 LYS A N 1
ATOM 2442 C CA . LYS A 1 298 ? -10.252 -10.296 3.163 1.00 89.88 298 LYS A CA 1
ATOM 2443 C C . LYS A 1 298 ? -10.198 -9.193 2.099 1.00 89.88 298 LYS A C 1
ATOM 2445 O O . LYS A 1 298 ? -9.097 -8.920 1.614 1.00 89.88 298 LYS A O 1
ATOM 2450 N N . PRO A 1 299 ? -11.295 -8.461 1.848 1.00 89.81 299 PRO A N 1
ATOM 2451 C CA . PRO A 1 299 ? -11.285 -7.368 0.877 1.00 89.81 299 PRO A CA 1
ATOM 2452 C C . PRO A 1 299 ? -10.229 -6.290 1.149 1.00 89.81 299 PRO A C 1
ATOM 2454 O O . PRO A 1 299 ? -9.472 -5.918 0.261 1.00 89.81 299 PRO A O 1
ATOM 2457 N N . SER A 1 300 ? -10.027 -5.912 2.414 1.00 86.75 300 SER A N 1
ATOM 2458 C CA . SER A 1 300 ? -8.965 -4.965 2.791 1.00 86.75 300 SER A CA 1
ATOM 2459 C C . SER A 1 300 ? -7.544 -5.465 2.498 1.00 86.75 300 SER A C 1
ATOM 2461 O O . SER A 1 300 ? -6.621 -4.667 2.326 1.00 86.75 300 SER A O 1
ATOM 2463 N N . SER A 1 301 ? -7.336 -6.788 2.453 1.00 92.69 301 SER A N 1
ATOM 2464 C CA . SER A 1 301 ? -6.049 -7.380 2.064 1.00 92.69 301 SER A CA 1
ATOM 2465 C C . SER A 1 301 ? -5.837 -7.321 0.554 1.00 92.69 301 SER A C 1
ATOM 2467 O O . SER A 1 301 ? -4.700 -7.130 0.131 1.00 92.69 301 SER A O 1
ATOM 2469 N N . PHE A 1 302 ? -6.905 -7.454 -0.240 1.00 94.94 302 PHE A N 1
ATOM 2470 C CA . PHE A 1 302 ? -6.877 -7.233 -1.686 1.00 94.94 302 PHE A CA 1
ATOM 2471 C C . PHE A 1 302 ? -6.568 -5.765 -2.006 1.00 94.94 302 PHE A C 1
ATOM 2473 O O . PHE A 1 302 ? -5.541 -5.497 -2.622 1.00 94.94 302 PHE A O 1
ATOM 2480 N N . GLU A 1 303 ? -7.352 -4.822 -1.475 1.00 92.50 303 GLU A N 1
ATOM 2481 C CA . GLU A 1 303 ? -7.168 -3.373 -1.685 1.00 92.50 303 GLU A CA 1
ATOM 2482 C C . GLU A 1 303 ? -5.755 -2.912 -1.291 1.00 92.50 303 GLU A C 1
ATOM 2484 O O . GLU A 1 303 ? -5.093 -2.165 -2.010 1.00 92.50 303 GLU A O 1
ATOM 2489 N N . SER A 1 304 ? -5.238 -3.419 -0.162 1.00 94.75 304 SER A N 1
ATOM 2490 C CA . SER A 1 304 ? -3.864 -3.134 0.263 1.00 94.75 304 SER A CA 1
ATOM 2491 C C . SER A 1 304 ? -2.823 -3.636 -0.739 1.00 94.75 304 SER A C 1
ATOM 2493 O O . SER A 1 304 ? -1.790 -2.995 -0.899 1.00 94.75 304 SER A O 1
ATOM 2495 N N . ARG A 1 305 ? -3.029 -4.800 -1.369 1.00 97.38 305 ARG A N 1
ATOM 2496 C CA . ARG A 1 305 ? -2.100 -5.336 -2.379 1.00 97.38 305 ARG A CA 1
ATOM 2497 C C . ARG A 1 305 ? -2.209 -4.573 -3.691 1.00 97.38 305 ARG A C 1
ATOM 2499 O O . ARG A 1 305 ? -1.171 -4.237 -4.246 1.00 97.38 305 ARG A O 1
ATOM 2506 N N . GLU A 1 306 ? -3.425 -4.272 -4.131 1.00 97.06 306 GLU A N 1
ATOM 2507 C CA . GLU A 1 306 ? -3.716 -3.474 -5.325 1.00 97.06 306 GLU A CA 1
ATOM 2508 C C . GLU A 1 306 ? -3.033 -2.104 -5.250 1.00 97.06 306 GLU A C 1
ATOM 2510 O O . GLU A 1 306 ? -2.192 -1.789 -6.092 1.00 97.06 306 GLU A O 1
ATOM 2515 N N . GLY A 1 307 ? -3.267 -1.346 -4.173 1.00 96.25 307 GLY A N 1
ATOM 2516 C CA . GLY A 1 307 ? -2.625 -0.044 -3.976 1.00 96.25 307 GLY A CA 1
ATOM 2517 C C . GLY A 1 307 ? -1.095 -0.123 -3.922 1.00 96.25 307 GLY A C 1
ATOM 2518 O O . GLY A 1 307 ? -0.410 0.754 -4.437 1.00 96.25 307 GLY A O 1
ATOM 2519 N N . ARG A 1 308 ? -0.528 -1.197 -3.355 1.00 98.12 308 ARG A N 1
ATOM 2520 C CA . ARG A 1 308 ? 0.934 -1.386 -3.297 1.00 98.12 308 ARG A CA 1
ATOM 2521 C C . ARG A 1 308 ? 1.541 -1.750 -4.647 1.00 98.12 308 ARG A C 1
ATOM 2523 O O . ARG A 1 308 ? 2.622 -1.267 -4.970 1.00 98.12 308 ARG A O 1
ATOM 2530 N N . LEU A 1 309 ? 0.874 -2.608 -5.415 1.00 98.06 309 LEU A N 1
ATOM 2531 C CA . LEU A 1 309 ? 1.349 -3.019 -6.733 1.00 98.06 309 LEU A CA 1
ATOM 2532 C C . LEU A 1 309 ? 1.187 -1.923 -7.779 1.00 98.06 309 LEU A C 1
ATOM 2534 O O . LEU A 1 309 ? 1.990 -1.890 -8.704 1.00 98.06 309 LEU A O 1
ATOM 2538 N N . LYS A 1 310 ? 0.253 -0.982 -7.594 1.00 97.56 310 LYS A N 1
ATOM 2539 C CA . LYS A 1 310 ? 0.168 0.234 -8.413 1.00 97.56 310 LYS A CA 1
ATOM 2540 C C . LYS A 1 310 ? 1.507 0.983 -8.467 1.00 97.56 310 LYS A C 1
ATOM 2542 O O . LYS A 1 310 ? 1.992 1.260 -9.555 1.00 97.56 310 LYS A O 1
ATOM 2547 N N . HIS A 1 311 ? 2.166 1.192 -7.325 1.00 97.88 311 HIS A N 1
ATOM 2548 C CA . HIS A 1 311 ? 3.485 1.840 -7.290 1.00 97.88 311 HIS A CA 1
ATOM 2549 C C . HIS A 1 311 ? 4.571 1.038 -8.017 1.00 97.88 311 HIS A C 1
ATOM 2551 O O . HIS A 1 311 ? 5.448 1.611 -8.658 1.00 97.88 311 HIS A O 1
ATOM 2557 N N . PHE A 1 312 ? 4.543 -0.295 -7.909 1.00 97.94 312 PHE A N 1
ATOM 2558 C CA . PHE A 1 312 ? 5.509 -1.130 -8.622 1.00 97.94 312 PHE A CA 1
ATOM 2559 C C . PHE A 1 312 ? 5.253 -1.120 -10.134 1.00 97.94 312 PHE A C 1
ATOM 2561 O O . PHE A 1 312 ? 6.204 -1.065 -10.907 1.00 97.94 312 PHE A O 1
ATOM 2568 N N . ARG A 1 313 ? 3.982 -1.106 -10.549 1.00 96.81 313 ARG A N 1
ATOM 2569 C CA . ARG A 1 313 ? 3.558 -0.951 -11.945 1.00 96.81 313 ARG A CA 1
ATOM 2570 C C . ARG A 1 313 ? 4.023 0.384 -12.524 1.00 96.81 313 ARG A C 1
ATOM 2572 O O . ARG A 1 313 ? 4.620 0.389 -13.592 1.00 96.81 313 ARG A O 1
ATOM 2579 N N . GLU A 1 314 ? 3.781 1.487 -11.820 1.00 96.50 314 GLU A N 1
ATOM 2580 C CA . GLU A 1 314 ? 4.214 2.833 -12.227 1.00 96.50 314 GLU A CA 1
ATOM 2581 C C . GLU A 1 314 ? 5.737 2.914 -12.372 1.00 96.50 314 GLU A C 1
ATOM 2583 O O . GLU A 1 314 ? 6.233 3.467 -13.347 1.00 96.50 314 GLU A O 1
ATOM 2588 N N . PHE A 1 315 ? 6.480 2.297 -11.449 1.00 96.94 315 PHE A N 1
ATOM 2589 C CA . PHE A 1 315 ? 7.940 2.245 -11.509 1.00 96.94 315 PHE A CA 1
ATOM 2590 C C . PHE A 1 315 ? 8.470 1.384 -12.666 1.00 96.94 315 PHE A C 1
ATOM 2592 O O . PHE A 1 315 ? 9.383 1.789 -13.381 1.00 96.94 315 PHE A O 1
ATOM 2599 N N . ALA A 1 316 ? 7.938 0.170 -12.832 1.00 94.94 316 ALA A N 1
ATOM 2600 C CA . ALA A 1 316 ? 8.434 -0.784 -13.821 1.00 94.94 316 ALA A CA 1
ATOM 2601 C C . ALA A 1 316 ? 7.974 -0.450 -15.251 1.00 94.94 316 ALA A C 1
ATOM 2603 O O . ALA A 1 316 ? 8.614 -0.873 -16.216 1.00 94.94 316 ALA A O 1
ATOM 2604 N N . GLY A 1 317 ? 6.873 0.292 -15.403 1.00 89.00 317 GLY A N 1
ATOM 2605 C CA . GLY A 1 317 ? 6.281 0.627 -16.694 1.00 89.00 317 GLY A CA 1
ATOM 2606 C C . GLY A 1 317 ? 5.974 -0.618 -17.534 1.00 89.00 317 GLY A C 1
ATOM 2607 O O . GLY A 1 317 ? 5.530 -1.649 -17.025 1.00 89.00 317 GLY A O 1
ATOM 2608 N N . ASN A 1 318 ? 6.263 -0.536 -18.834 1.00 91.56 318 ASN A N 1
ATOM 2609 C CA . ASN A 1 318 ? 6.043 -1.623 -19.798 1.00 91.56 318 ASN A CA 1
ATOM 2610 C C . ASN A 1 318 ? 7.258 -2.556 -19.947 1.00 91.56 318 ASN A C 1
ATOM 2612 O O . ASN A 1 318 ? 7.444 -3.173 -20.995 1.00 91.56 318 ASN A O 1
ATOM 2616 N N . GLN A 1 319 ? 8.122 -2.653 -18.931 1.00 93.12 319 GLN A N 1
ATOM 2617 C CA . GLN A 1 319 ? 9.237 -3.599 -18.965 1.00 93.12 319 GLN A CA 1
ATOM 2618 C C . GLN A 1 319 ? 8.728 -5.034 -19.158 1.00 93.12 319 GLN A C 1
ATOM 2620 O O . GLN A 1 319 ? 7.741 -5.447 -18.548 1.00 93.12 319 GLN A O 1
ATOM 2625 N N . SER A 1 320 ? 9.424 -5.797 -20.000 1.00 93.44 320 SER A N 1
ATOM 2626 C CA . SER A 1 320 ? 9.103 -7.203 -20.245 1.00 93.44 320 SER A CA 1
ATOM 2627 C C . SER A 1 320 ? 9.340 -8.061 -18.996 1.00 93.44 320 SER A C 1
ATOM 2629 O O . SER A 1 320 ? 10.353 -7.889 -18.315 1.00 93.44 320 SER A O 1
ATOM 2631 N N . VAL A 1 321 ? 8.482 -9.052 -18.738 1.00 92.81 321 VAL A N 1
ATOM 2632 C CA . VAL A 1 321 ? 8.728 -10.080 -17.708 1.00 92.81 321 VAL A CA 1
ATOM 2633 C C . VAL A 1 321 ? 9.889 -11.010 -18.066 1.00 92.81 321 VAL A C 1
ATOM 2635 O O . VAL A 1 321 ? 10.475 -11.619 -17.171 1.00 92.81 321 VAL A O 1
ATOM 2638 N N . SER A 1 322 ? 10.269 -11.084 -19.349 1.00 85.50 322 SER A N 1
ATOM 2639 C CA . SER A 1 322 ? 11.462 -11.811 -19.809 1.00 85.50 322 SER A CA 1
ATOM 2640 C C . SER A 1 322 ? 12.769 -11.054 -19.556 1.00 85.50 322 SER A C 1
ATOM 2642 O O . SER A 1 322 ? 13.852 -11.643 -19.626 1.00 85.50 322 SER A O 1
ATOM 2644 N N . ALA A 1 323 ? 12.693 -9.756 -19.237 1.00 83.12 323 ALA A N 1
ATOM 2645 C CA . ALA A 1 323 ? 13.848 -8.992 -18.791 1.00 83.12 323 ALA A CA 1
ATOM 2646 C C . ALA A 1 323 ? 14.345 -9.514 -17.425 1.00 83.12 323 ALA A C 1
ATOM 2648 O O . ALA A 1 323 ? 13.646 -10.270 -16.747 1.00 83.12 323 ALA A O 1
ATOM 2649 N N . PRO A 1 324 ? 15.551 -9.125 -16.969 1.00 90.25 324 PRO A N 1
ATOM 2650 C CA . PRO A 1 324 ? 16.073 -9.556 -15.676 1.00 90.25 324 PRO A CA 1
ATOM 2651 C C . PRO A 1 324 ? 15.234 -8.987 -14.517 1.00 90.25 324 PRO A C 1
ATOM 2653 O O . PRO A 1 324 ? 15.590 -7.982 -13.910 1.00 90.25 324 PRO A O 1
ATOM 2656 N N . LEU A 1 325 ? 14.132 -9.649 -14.160 1.00 93.88 325 LEU A N 1
ATOM 2657 C CA . LEU A 1 325 ? 13.174 -9.211 -13.139 1.00 93.88 325 LEU A CA 1
ATOM 2658 C C . LEU A 1 325 ? 13.828 -9.006 -11.760 1.00 93.88 325 LEU A C 1
ATOM 2660 O O . LEU A 1 325 ? 13.420 -8.156 -10.971 1.00 93.88 325 LEU A O 1
ATOM 2664 N N . GLY A 1 326 ? 14.913 -9.740 -11.491 1.00 93.88 326 GLY A N 1
ATOM 2665 C CA . GLY A 1 326 ? 15.761 -9.518 -10.320 1.00 93.88 326 GLY A CA 1
ATOM 2666 C C . GLY A 1 326 ? 16.415 -8.132 -10.289 1.00 93.88 326 GLY A C 1
ATOM 2667 O O . GLY A 1 326 ? 16.521 -7.552 -9.212 1.00 93.88 326 GLY A O 1
ATOM 2668 N N . LYS A 1 327 ? 16.811 -7.588 -11.447 1.00 94.88 327 LYS A N 1
ATOM 2669 C CA . LYS A 1 327 ? 17.343 -6.226 -11.578 1.00 94.88 327 LYS A CA 1
ATOM 2670 C C . LYS A 1 327 ? 16.239 -5.194 -11.330 1.00 94.88 327 LYS A C 1
ATOM 2672 O O . LYS A 1 327 ? 16.430 -4.336 -10.479 1.00 94.88 327 LYS A O 1
ATOM 2677 N N . ALA A 1 328 ? 15.066 -5.355 -11.947 1.00 95.88 328 ALA A N 1
ATOM 2678 C CA . ALA A 1 328 ? 13.925 -4.458 -11.729 1.00 95.88 328 ALA A CA 1
ATOM 2679 C C . ALA A 1 328 ? 13.507 -4.390 -10.245 1.00 95.88 328 ALA A C 1
ATOM 2681 O O . ALA A 1 328 ? 13.276 -3.313 -9.705 1.00 95.88 328 ALA A O 1
ATOM 2682 N N . LEU A 1 329 ? 13.481 -5.528 -9.537 1.00 97.50 329 LEU A N 1
ATOM 2683 C CA . LEU A 1 329 ? 13.208 -5.550 -8.094 1.00 97.50 329 LEU A CA 1
ATOM 2684 C C . LEU A 1 329 ? 14.317 -4.899 -7.252 1.00 97.50 329 LEU A C 1
ATOM 2686 O O . LEU A 1 329 ? 14.027 -4.300 -6.214 1.00 97.50 329 LEU A O 1
ATOM 2690 N N . GLN A 1 330 ? 15.585 -5.040 -7.650 1.00 97.44 330 GLN A N 1
ATOM 2691 C CA . GLN A 1 330 ? 16.705 -4.373 -6.978 1.00 97.44 330 GLN A CA 1
ATOM 2692 C C . GLN A 1 330 ? 16.628 -2.856 -7.147 1.00 97.44 330 GLN A C 1
ATOM 2694 O O . GLN A 1 330 ? 16.782 -2.140 -6.160 1.00 97.44 330 GLN A O 1
ATOM 2699 N N . GLU A 1 331 ? 16.344 -2.389 -8.362 1.00 97.06 331 GLU A N 1
ATOM 2700 C CA . GLU A 1 331 ? 16.164 -0.972 -8.684 1.00 97.06 331 GLU A CA 1
ATOM 2701 C C . GLU A 1 331 ? 14.937 -0.404 -7.967 1.00 97.06 331 GLU A C 1
ATOM 2703 O O . GLU A 1 331 ? 15.040 0.634 -7.321 1.00 97.06 331 GLU A O 1
ATOM 2708 N N . PHE A 1 332 ? 13.814 -1.130 -7.945 1.00 98.06 332 PHE A N 1
ATOM 2709 C CA . PHE A 1 332 ? 12.632 -0.711 -7.192 1.00 98.06 332 PHE A CA 1
ATOM 2710 C C . PHE A 1 332 ? 12.927 -0.595 -5.696 1.00 98.06 332 PHE A C 1
ATOM 2712 O O . PHE A 1 332 ? 12.547 0.378 -5.051 1.00 98.06 332 PHE A O 1
ATOM 2719 N N . ARG A 1 333 ? 13.652 -1.561 -5.120 1.00 98.19 333 ARG A N 1
ATOM 2720 C CA . ARG A 1 333 ? 14.088 -1.484 -3.722 1.00 98.19 333 ARG A CA 1
ATOM 2721 C C . ARG A 1 333 ? 15.010 -0.287 -3.480 1.00 98.19 333 ARG A C 1
ATOM 2723 O O . ARG A 1 333 ? 14.876 0.344 -2.436 1.00 98.19 333 ARG A O 1
ATOM 2730 N N . ALA A 1 334 ? 15.953 -0.013 -4.382 1.00 98.19 334 ALA A N 1
ATOM 2731 C CA . ALA A 1 334 ? 16.845 1.140 -4.278 1.00 98.19 334 ALA A CA 1
ATOM 2732 C C . ALA A 1 334 ? 16.044 2.448 -4.291 1.00 98.19 334 ALA A C 1
ATOM 2734 O O . ALA A 1 334 ? 16.183 3.239 -3.363 1.00 98.19 334 ALA A O 1
ATOM 2735 N N . HIS A 1 335 ? 15.097 2.581 -5.222 1.00 98.06 335 HIS A N 1
ATOM 2736 C CA . HIS A 1 335 ? 14.167 3.704 -5.273 1.00 98.06 335 HIS A CA 1
ATOM 2737 C C . HIS A 1 335 ? 13.388 3.870 -3.957 1.00 98.06 335 HIS A C 1
ATOM 2739 O O . HIS A 1 335 ? 13.331 4.957 -3.395 1.00 98.06 335 HIS A O 1
ATOM 2745 N N . GLN A 1 336 ? 12.855 2.788 -3.377 1.00 98.31 336 GLN A N 1
ATOM 2746 C CA . GLN A 1 336 ? 12.169 2.871 -2.079 1.00 98.31 336 GLN A CA 1
ATOM 2747 C C . GLN A 1 336 ? 13.095 3.290 -0.922 1.00 98.31 336 GLN A C 1
ATOM 2749 O O . GLN A 1 336 ? 12.636 3.918 0.030 1.00 98.31 336 GLN A O 1
ATOM 2754 N N . LEU A 1 337 ? 14.388 2.955 -0.975 1.00 98.19 337 LEU A N 1
ATOM 2755 C CA . LEU A 1 337 ? 15.366 3.418 0.015 1.00 98.19 337 LEU A CA 1
ATOM 2756 C C . LEU A 1 337 ? 15.685 4.909 -0.145 1.00 98.19 337 LEU A C 1
ATOM 2758 O O . LEU A 1 337 ? 15.833 5.589 0.866 1.00 98.19 337 LEU A O 1
ATOM 2762 N N . GLU A 1 338 ? 15.734 5.423 -1.371 1.00 98.00 338 GLU A N 1
ATOM 2763 C CA . GLU A 1 338 ? 15.866 6.861 -1.648 1.00 98.00 338 GLU A CA 1
ATOM 2764 C C . GLU A 1 338 ? 14.637 7.639 -1.153 1.00 98.00 338 GLU A C 1
ATOM 2766 O O . GLU A 1 338 ? 14.771 8.688 -0.524 1.00 98.00 338 GLU A O 1
ATOM 2771 N N . GLN A 1 339 ? 13.434 7.084 -1.330 1.00 97.75 339 GLN A N 1
ATOM 2772 C CA . GLN A 1 339 ? 12.201 7.669 -0.790 1.00 97.75 339 GLN A CA 1
ATOM 2773 C C . GLN A 1 339 ? 12.178 7.684 0.749 1.00 97.75 339 GLN A C 1
ATOM 2775 O O . GLN A 1 339 ? 11.636 8.607 1.352 1.00 97.75 339 GLN A O 1
ATOM 2780 N N . ILE A 1 340 ? 12.789 6.688 1.403 1.00 97.56 340 ILE A N 1
ATOM 2781 C CA . ILE A 1 340 ? 12.997 6.715 2.860 1.00 97.56 340 ILE A CA 1
ATOM 2782 C C . ILE A 1 340 ? 14.006 7.802 3.238 1.00 97.56 340 ILE A C 1
ATOM 2784 O O . ILE A 1 340 ? 13.771 8.541 4.190 1.00 97.56 340 ILE A O 1
ATOM 2788 N N . ALA A 1 341 ? 15.128 7.892 2.519 1.00 97.50 341 ALA A N 1
ATOM 2789 C CA . ALA A 1 341 ? 16.186 8.857 2.809 1.00 97.50 341 ALA A CA 1
ATOM 2790 C C . ALA A 1 341 ? 15.718 10.312 2.641 1.00 97.50 341 ALA A C 1
ATOM 2792 O O . ALA A 1 341 ? 16.131 11.169 3.415 1.00 97.50 341 ALA A O 1
ATOM 2793 N N . SER A 1 342 ? 14.825 10.575 1.682 1.00 97.38 342 SER A N 1
ATOM 2794 C CA . SER A 1 342 ? 14.210 11.893 1.468 1.00 97.38 342 SER A CA 1
ATOM 2795 C C . SER A 1 342 ? 13.051 12.214 2.420 1.00 97.38 342 SER A C 1
ATOM 2797 O O . SER A 1 342 ? 12.551 13.332 2.404 1.00 97.38 342 SER A O 1
ATOM 2799 N N . GLY A 1 343 ? 12.589 11.258 3.234 1.00 96.69 343 GLY A N 1
ATOM 2800 C CA . GLY A 1 343 ? 11.420 11.438 4.105 1.00 96.69 343 GLY A CA 1
ATOM 2801 C C . GLY A 1 343 ? 10.063 11.333 3.395 1.00 96.69 343 GLY A C 1
ATOM 2802 O O . GLY A 1 343 ? 9.031 11.372 4.060 1.00 96.69 343 GLY A O 1
ATOM 2803 N N . SER A 1 344 ? 10.042 11.118 2.076 1.00 96.94 344 SER A N 1
ATOM 2804 C CA . SER A 1 344 ? 8.817 10.979 1.272 1.00 96.94 344 SER A CA 1
ATOM 2805 C C . SER A 1 344 ? 8.035 9.690 1.564 1.00 96.94 344 SER A C 1
ATOM 2807 O O . SER A 1 344 ? 6.852 9.581 1.243 1.00 96.94 344 SER A O 1
ATOM 2809 N N . CYS A 1 345 ? 8.683 8.678 2.154 1.00 96.44 345 CYS A N 1
ATOM 2810 C CA . CYS A 1 345 ? 8.069 7.388 2.464 1.00 96.44 345 CYS A CA 1
ATOM 2811 C C . CYS A 1 345 ? 8.582 6.812 3.792 1.00 96.44 345 CYS A C 1
ATOM 2813 O O . CYS A 1 345 ? 9.778 6.802 4.075 1.00 96.44 345 CYS A O 1
ATOM 2815 N N . SER A 1 346 ? 7.685 6.242 4.603 1.00 96.50 346 SER A N 1
ATOM 2816 C CA . SER A 1 346 ? 8.094 5.540 5.828 1.00 96.50 346 SER A CA 1
ATOM 2817 C C . SER A 1 346 ? 8.747 4.184 5.522 1.00 96.50 346 SER A C 1
ATOM 2819 O O . SER A 1 346 ? 8.346 3.473 4.595 1.00 96.50 346 SER A O 1
ATOM 2821 N N . GLN A 1 347 ? 9.674 3.729 6.377 1.00 97.38 347 GLN A N 1
ATOM 2822 C CA . GLN A 1 347 ? 10.293 2.396 6.243 1.00 97.38 347 GLN A CA 1
ATOM 2823 C C . GLN A 1 347 ? 9.257 1.265 6.159 1.00 97.38 347 GLN A C 1
ATOM 2825 O O . GLN A 1 347 ? 9.433 0.291 5.423 1.00 97.38 347 GLN A O 1
ATOM 2830 N N . ARG A 1 348 ? 8.164 1.381 6.925 1.00 96.94 348 ARG A N 1
ATOM 2831 C CA . ARG A 1 348 ? 7.084 0.389 6.953 1.00 96.94 348 ARG A CA 1
ATOM 2832 C C . ARG A 1 348 ? 6.335 0.343 5.624 1.00 96.94 348 ARG A C 1
ATOM 2834 O O . ARG A 1 348 ? 6.072 -0.751 5.127 1.00 96.94 348 ARG A O 1
ATOM 2841 N N . GLN A 1 349 ? 6.008 1.499 5.054 1.00 97.19 349 GLN A N 1
ATOM 2842 C CA . GLN A 1 349 ? 5.344 1.585 3.756 1.00 97.19 349 GLN A CA 1
ATOM 2843 C C . GLN A 1 349 ? 6.232 1.009 2.652 1.00 97.19 349 GLN A C 1
ATOM 2845 O O . GLN A 1 349 ? 5.812 0.071 1.977 1.00 97.19 349 GLN A O 1
ATOM 2850 N N . ALA A 1 350 ? 7.482 1.464 2.554 1.00 97.94 350 ALA A N 1
ATOM 2851 C CA . ALA A 1 350 ? 8.473 0.945 1.615 1.00 97.94 350 ALA A CA 1
ATOM 2852 C C . ALA A 1 350 ? 8.634 -0.582 1.718 1.00 97.94 350 ALA A C 1
ATOM 2854 O O . ALA A 1 350 ? 8.603 -1.292 0.711 1.00 97.94 350 ALA A O 1
ATOM 2855 N N . LYS A 1 351 ? 8.723 -1.126 2.943 1.00 97.88 351 LYS A N 1
ATOM 2856 C CA . LYS A 1 351 ? 8.748 -2.578 3.171 1.00 97.88 351 LYS A CA 1
ATOM 2857 C C . LYS A 1 351 ? 7.526 -3.265 2.565 1.00 97.88 351 LYS A C 1
ATOM 2859 O O . LYS A 1 351 ? 7.676 -4.292 1.911 1.00 97.88 351 LYS A O 1
ATOM 2864 N N . HIS A 1 352 ? 6.328 -2.737 2.799 1.00 97.69 352 HIS A N 1
ATOM 2865 C CA . HIS A 1 352 ? 5.102 -3.326 2.272 1.00 97.69 352 HIS A CA 1
ATOM 2866 C C . HIS A 1 352 ? 5.021 -3.271 0.743 1.00 97.69 352 HIS A C 1
ATOM 2868 O O . HIS A 1 352 ? 4.530 -4.231 0.149 1.00 97.69 352 HIS A O 1
ATOM 2874 N N . LEU A 1 353 ? 5.512 -2.196 0.120 1.00 98.06 353 LEU A N 1
ATOM 2875 C CA . LEU A 1 353 ? 5.612 -2.071 -1.336 1.00 98.06 353 LEU A CA 1
ATOM 2876 C C . LEU A 1 353 ? 6.546 -3.142 -1.914 1.00 98.06 353 LEU A C 1
ATOM 2878 O O . LEU A 1 353 ? 6.149 -3.906 -2.792 1.00 98.06 353 LEU A O 1
ATOM 2882 N N . VAL A 1 354 ? 7.752 -3.273 -1.354 1.00 98.25 354 VAL A N 1
ATOM 2883 C CA . VAL A 1 354 ? 8.733 -4.276 -1.798 1.00 98.25 354 VAL A CA 1
ATOM 2884 C C . VAL A 1 354 ? 8.243 -5.705 -1.544 1.00 98.25 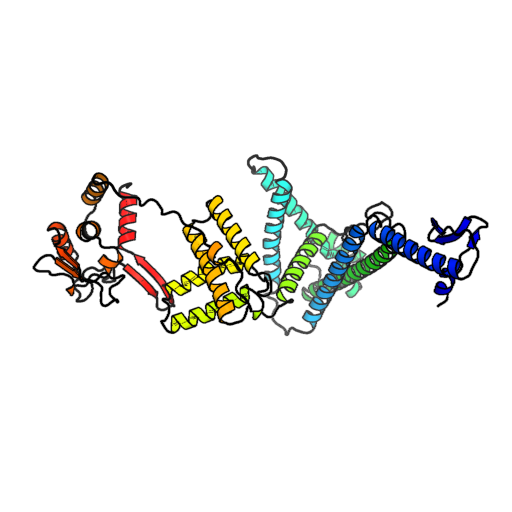354 VAL A C 1
ATOM 2886 O O . VAL A 1 354 ? 8.380 -6.561 -2.414 1.00 98.25 354 VAL A O 1
ATOM 2889 N N . ASP A 1 355 ? 7.634 -5.987 -0.389 1.00 97.88 355 ASP A N 1
ATOM 2890 C CA . ASP A 1 355 ? 7.063 -7.309 -0.103 1.00 97.88 355 ASP A CA 1
ATOM 2891 C C . ASP A 1 355 ? 5.950 -7.680 -1.098 1.00 97.88 355 ASP A C 1
ATOM 2893 O O . ASP A 1 355 ? 5.853 -8.842 -1.492 1.00 97.88 355 ASP A O 1
ATOM 2897 N N . ALA A 1 356 ? 5.113 -6.715 -1.500 1.00 98.00 356 ALA A N 1
ATOM 2898 C CA . ALA A 1 356 ? 4.058 -6.940 -2.484 1.00 98.00 356 ALA A CA 1
ATOM 2899 C C . ALA A 1 356 ? 4.643 -7.270 -3.865 1.00 98.00 356 ALA A C 1
ATOM 2901 O O . ALA A 1 356 ? 4.216 -8.246 -4.479 1.00 98.00 356 ALA A O 1
ATOM 2902 N N . ALA A 1 357 ? 5.668 -6.532 -4.306 1.00 98.06 357 ALA A N 1
ATOM 2903 C CA . ALA A 1 357 ? 6.382 -6.822 -5.549 1.00 98.06 357 ALA A CA 1
ATOM 2904 C C . ALA A 1 357 ? 7.053 -8.211 -5.518 1.00 98.06 357 ALA A C 1
ATOM 2906 O O . ALA A 1 357 ? 6.940 -8.979 -6.468 1.00 98.06 357 ALA A O 1
ATOM 2907 N N . ILE A 1 358 ? 7.685 -8.592 -4.399 1.00 98.00 358 ILE A N 1
ATOM 2908 C CA . ILE A 1 358 ? 8.272 -9.934 -4.223 1.00 98.00 358 ILE A CA 1
ATOM 2909 C C . ILE A 1 358 ? 7.196 -11.027 -4.292 1.00 98.00 358 ILE A C 1
ATOM 2911 O O . ILE A 1 358 ? 7.426 -12.069 -4.908 1.00 98.00 358 ILE A O 1
ATOM 2915 N N . ALA A 1 359 ? 6.036 -10.815 -3.662 1.00 97.75 359 ALA A N 1
ATOM 2916 C CA . ALA A 1 359 ? 4.928 -11.767 -3.708 1.00 97.75 359 ALA A CA 1
ATOM 2917 C C . ALA A 1 359 ? 4.396 -11.943 -5.138 1.00 97.75 359 ALA A C 1
ATOM 2919 O O . ALA A 1 359 ? 4.199 -13.074 -5.568 1.00 97.75 359 ALA A O 1
ATOM 2920 N N . PHE A 1 360 ? 4.258 -10.847 -5.888 1.00 97.94 360 PHE A N 1
ATOM 2921 C CA . PHE A 1 360 ? 3.892 -10.872 -7.304 1.00 97.94 360 PHE A CA 1
ATOM 2922 C C . PHE A 1 360 ? 4.899 -11.670 -8.149 1.00 97.94 360 PHE A C 1
ATOM 2924 O O . PHE A 1 360 ? 4.512 -12.576 -8.876 1.00 97.94 360 PHE A O 1
ATOM 2931 N N . VAL A 1 361 ? 6.203 -11.421 -7.995 1.00 97.44 361 VAL A N 1
ATOM 2932 C CA . VAL A 1 361 ? 7.235 -12.177 -8.729 1.00 97.44 361 VAL A CA 1
ATOM 2933 C C . VAL A 1 361 ? 7.258 -13.659 -8.347 1.00 97.44 361 VAL A C 1
ATOM 2935 O O . VAL A 1 361 ? 7.524 -14.514 -9.187 1.00 97.44 361 VAL A O 1
ATOM 2938 N N . THR A 1 362 ? 6.959 -13.977 -7.087 1.00 97.56 362 THR A N 1
ATOM 2939 C CA . THR A 1 362 ? 6.805 -15.372 -6.650 1.00 97.56 362 THR A CA 1
ATOM 2940 C C . THR A 1 362 ? 5.604 -16.019 -7.337 1.00 97.56 362 THR A C 1
ATOM 2942 O O . THR A 1 362 ? 5.727 -17.126 -7.847 1.00 97.56 362 THR A O 1
ATOM 2945 N N . TRP A 1 363 ? 4.484 -15.299 -7.441 1.00 97.62 363 TRP A N 1
ATOM 2946 C CA . TRP A 1 363 ? 3.313 -15.774 -8.169 1.00 97.62 363 TRP A CA 1
ATOM 2947 C C . TRP A 1 363 ? 3.614 -16.046 -9.648 1.00 97.62 363 TRP A C 1
ATOM 2949 O O . TRP A 1 363 ? 3.248 -17.114 -10.122 1.00 97.62 363 TRP A O 1
ATOM 2959 N N . LEU A 1 364 ? 4.351 -15.168 -10.348 1.00 97.00 364 LEU A N 1
ATOM 2960 C CA . LEU A 1 364 ? 4.752 -15.399 -11.750 1.00 97.00 364 LEU A CA 1
ATOM 2961 C C . LEU A 1 364 ? 5.491 -16.725 -11.946 1.00 97.00 364 LEU A C 1
ATOM 2963 O O . LEU A 1 364 ? 5.324 -17.393 -12.964 1.00 97.00 364 LEU A O 1
ATOM 2967 N N . HIS A 1 365 ? 6.328 -17.096 -10.980 1.00 96.94 365 HIS A N 1
ATOM 2968 C CA . HIS A 1 365 ? 7.028 -18.373 -10.994 1.00 96.94 365 HIS A CA 1
ATOM 2969 C C . HIS A 1 365 ? 6.068 -19.540 -10.728 1.00 96.94 365 HIS A C 1
ATOM 2971 O O . HIS A 1 365 ? 6.120 -20.549 -11.427 1.00 96.94 365 HIS A O 1
ATOM 2977 N N . ASP A 1 366 ? 5.169 -19.397 -9.754 1.00 97.19 366 ASP A N 1
ATOM 2978 C CA . ASP A 1 366 ? 4.211 -20.444 -9.386 1.00 97.19 366 ASP A CA 1
ATOM 2979 C C . ASP A 1 366 ? 3.236 -20.774 -10.532 1.00 97.19 366 ASP A C 1
ATOM 2981 O O . ASP A 1 366 ? 2.874 -21.937 -10.708 1.00 97.19 366 ASP A O 1
ATOM 2985 N N . VAL A 1 367 ? 2.864 -19.781 -11.350 1.00 96.06 367 VAL A N 1
ATOM 2986 C CA . VAL A 1 367 ? 2.039 -19.972 -12.560 1.00 96.06 367 VAL A CA 1
ATOM 2987 C C . VAL A 1 367 ? 2.856 -20.188 -13.843 1.00 96.06 367 VAL A C 1
ATOM 2989 O O . VAL A 1 367 ? 2.293 -20.195 -14.931 1.00 96.06 367 VAL A O 1
ATOM 2992 N N . GLN A 1 368 ? 4.171 -20.402 -13.724 1.00 96.12 368 GLN A N 1
ATOM 2993 C CA . GLN A 1 368 ? 5.090 -20.738 -14.824 1.00 96.12 368 GLN A CA 1
ATOM 2994 C C . GLN A 1 368 ? 5.229 -19.678 -15.934 1.00 96.12 368 GLN A C 1
ATOM 2996 O O . GLN A 1 368 ? 5.674 -20.000 -17.034 1.00 96.12 368 GLN A O 1
ATOM 3001 N N . ILE A 1 369 ? 4.928 -18.409 -15.646 1.00 94.19 369 ILE A N 1
ATOM 3002 C CA . ILE A 1 369 ? 5.201 -17.287 -16.565 1.00 94.19 369 ILE A CA 1
ATOM 3003 C C . ILE A 1 369 ? 6.710 -17.031 -16.649 1.00 94.19 369 ILE A C 1
ATOM 3005 O O . ILE A 1 369 ? 7.252 -16.775 -17.723 1.00 94.19 369 ILE A O 1
ATOM 3009 N N . ILE A 1 370 ? 7.417 -17.158 -15.520 1.00 95.38 370 ILE A N 1
ATOM 3010 C CA . ILE A 1 370 ? 8.884 -17.156 -15.485 1.00 95.38 370 ILE A CA 1
ATOM 3011 C C . ILE A 1 370 ? 9.409 -18.545 -15.120 1.00 95.38 370 ILE A C 1
ATOM 3013 O O . ILE A 1 370 ? 8.940 -19.180 -14.179 1.00 95.38 370 ILE A O 1
ATOM 3017 N N . GLY A 1 371 ? 10.430 -19.011 -15.844 1.00 95.12 371 GLY A N 1
ATOM 3018 C CA . GLY A 1 371 ? 10.973 -20.359 -15.647 1.00 95.12 371 GLY A CA 1
ATOM 3019 C C . GLY A 1 371 ? 11.798 -20.536 -14.368 1.00 95.12 371 GLY A C 1
ATOM 3020 O O . GLY A 1 371 ? 11.959 -21.657 -13.895 1.00 95.12 371 GLY A O 1
ATOM 3021 N N . GLN A 1 372 ? 12.354 -19.455 -13.809 1.00 95.75 372 GLN A N 1
ATOM 3022 C CA . GLN A 1 372 ? 13.155 -19.495 -12.583 1.00 95.75 372 GLN A CA 1
ATOM 3023 C C . GLN A 1 372 ? 12.939 -18.239 -11.744 1.00 95.75 372 GLN A C 1
ATOM 3025 O O . GLN A 1 372 ? 12.899 -17.121 -12.259 1.00 95.75 372 GLN A O 1
ATOM 3030 N N . LEU A 1 373 ? 12.856 -18.426 -10.428 1.00 97.00 373 LEU A N 1
ATOM 3031 C CA . LEU A 1 373 ? 12.755 -17.326 -9.478 1.00 97.00 373 LEU A CA 1
ATOM 3032 C C . LEU A 1 373 ? 14.090 -16.555 -9.406 1.00 97.00 373 LEU A C 1
ATOM 3034 O O . LEU A 1 373 ? 15.140 -17.189 -9.247 1.00 97.00 373 LEU A O 1
ATOM 3038 N N . PRO A 1 374 ? 14.095 -15.208 -9.455 1.00 96.12 374 PRO A N 1
ATOM 3039 C CA . PRO A 1 374 ? 15.332 -14.443 -9.363 1.00 96.12 374 PRO A CA 1
ATOM 3040 C C . PRO A 1 374 ? 16.121 -14.760 -8.079 1.00 96.12 374 PRO A C 1
ATOM 3042 O O . PRO A 1 374 ? 15.543 -14.821 -6.987 1.00 96.12 374 PRO A O 1
ATOM 3045 N N . PRO A 1 375 ? 17.450 -14.945 -8.145 1.00 95.94 375 PRO A N 1
ATOM 3046 C CA . PRO A 1 375 ? 18.234 -15.254 -6.959 1.00 95.94 375 PRO A CA 1
ATOM 3047 C C . PRO A 1 375 ? 18.215 -14.081 -5.971 1.00 95.94 375 PRO A C 1
ATOM 3049 O O . PRO A 1 375 ? 18.294 -12.912 -6.340 1.00 95.94 375 PRO A O 1
ATOM 3052 N N . GLY A 1 376 ? 18.156 -14.393 -4.675 1.00 94.94 376 GLY A N 1
ATOM 3053 C CA . GLY A 1 376 ? 18.318 -13.389 -3.623 1.00 94.94 376 GLY A CA 1
ATOM 3054 C C . GLY A 1 376 ? 17.065 -12.597 -3.233 1.00 94.94 376 GLY A C 1
ATOM 3055 O O . GLY A 1 376 ? 17.214 -11.659 -2.455 1.00 94.94 376 GLY A O 1
ATOM 3056 N N . LEU A 1 377 ? 15.846 -12.987 -3.637 1.00 95.38 377 LEU A N 1
ATOM 3057 C CA . LEU A 1 377 ? 14.605 -12.299 -3.213 1.00 95.38 377 LEU A CA 1
ATOM 3058 C C . LEU A 1 377 ? 14.504 -12.087 -1.693 1.00 95.38 377 LEU A C 1
ATOM 3060 O O . LEU A 1 377 ? 14.094 -11.028 -1.224 1.00 95.38 377 LEU A O 1
ATOM 3064 N N . LYS A 1 378 ? 14.960 -13.059 -0.891 1.00 94.44 378 LYS A N 1
ATOM 3065 C CA . LYS A 1 378 ? 14.978 -12.947 0.581 1.00 94.44 378 LYS A CA 1
ATOM 3066 C C . LYS A 1 378 ? 15.843 -11.785 1.091 1.00 94.44 378 LYS A C 1
ATOM 3068 O O . LYS A 1 378 ? 15.558 -11.260 2.164 1.00 94.44 378 LYS A O 1
ATOM 3073 N N . LYS A 1 379 ? 16.879 -11.391 0.341 1.00 96.81 379 LYS A N 1
ATOM 3074 C CA . LYS A 1 379 ? 17.798 -10.290 0.677 1.00 96.81 379 LYS A CA 1
ATOM 3075 C C . LYS A 1 379 ? 17.233 -8.915 0.306 1.00 96.81 379 LYS A C 1
ATOM 3077 O O . LYS A 1 379 ? 17.726 -7.916 0.814 1.00 96.81 379 LYS A O 1
ATOM 3082 N N . LEU A 1 380 ? 16.194 -8.858 -0.532 1.00 97.12 380 LEU A N 1
ATOM 3083 C CA . LEU A 1 380 ? 15.572 -7.601 -0.959 1.00 97.12 380 LEU A CA 1
ATOM 3084 C C . LEU A 1 380 ? 14.647 -6.991 0.103 1.00 97.12 380 LEU A C 1
ATOM 3086 O O . LEU A 1 380 ? 14.250 -5.836 -0.014 1.00 97.12 380 LEU A O 1
ATOM 3090 N N . LYS A 1 381 ? 14.338 -7.718 1.179 1.00 96.69 381 LYS A N 1
ATOM 3091 C CA . LYS A 1 381 ? 13.478 -7.211 2.252 1.00 96.69 381 LYS A CA 1
ATOM 3092 C C . LYS A 1 381 ? 14.062 -5.950 2.895 1.00 96.69 381 LYS A C 1
ATOM 3094 O O . LYS A 1 381 ? 15.247 -5.892 3.230 1.00 96.69 381 LYS A O 1
ATOM 3099 N N . ILE A 1 382 ? 13.202 -4.960 3.112 1.00 97.75 382 ILE A N 1
ATOM 3100 C CA . ILE A 1 382 ? 13.525 -3.771 3.903 1.00 97.75 382 ILE A CA 1
ATOM 3101 C C . ILE A 1 382 ? 13.307 -4.115 5.379 1.00 97.75 382 ILE A C 1
ATOM 3103 O O . ILE A 1 382 ? 12.242 -4.602 5.774 1.00 97.75 382 ILE A O 1
ATOM 3107 N N . LYS A 1 383 ? 14.346 -3.911 6.192 1.00 97.31 383 LYS A N 1
ATOM 3108 C CA . LYS A 1 383 ? 14.245 -4.021 7.649 1.00 97.31 383 LYS A CA 1
ATOM 3109 C C . LYS A 1 383 ? 13.603 -2.740 8.167 1.00 97.31 383 LYS A C 1
ATOM 3111 O O . LYS A 1 383 ? 14.030 -1.656 7.796 1.00 97.31 383 LYS A O 1
ATOM 3116 N N . VAL A 1 384 ? 12.590 -2.889 9.008 1.00 97.31 384 VAL A N 1
ATOM 3117 C CA . VAL A 1 384 ? 11.927 -1.774 9.688 1.00 97.31 384 VAL A CA 1
ATOM 3118 C C . VAL A 1 384 ? 12.428 -1.800 11.118 1.00 97.31 384 VAL A C 1
ATOM 3120 O O . VAL A 1 384 ? 12.317 -2.843 11.770 1.00 97.31 384 VAL A O 1
ATOM 3123 N N . SER A 1 385 ? 13.020 -0.702 11.583 1.00 94.44 385 SER A N 1
ATOM 3124 C CA . SER A 1 385 ? 13.315 -0.566 13.007 1.00 94.44 385 SER A CA 1
ATOM 3125 C C . SER A 1 385 ? 12.001 -0.603 13.785 1.00 94.44 385 SER A C 1
ATOM 3127 O O . SER A 1 385 ? 10.957 -0.150 13.308 1.00 94.44 385 SER A O 1
ATOM 3129 N N . ALA A 1 386 ? 12.021 -1.199 14.977 1.00 93.69 386 ALA A N 1
ATOM 3130 C CA . ALA A 1 386 ? 10.884 -1.059 15.870 1.00 93.69 386 ALA A CA 1
ATOM 3131 C C . ALA A 1 386 ? 10.725 0.438 16.160 1.00 93.69 386 ALA A C 1
ATOM 3133 O O . ALA A 1 386 ? 11.653 1.059 16.674 1.00 93.69 386 ALA A O 1
ATOM 3134 N N . ALA A 1 387 ? 9.590 1.016 15.760 1.00 91.12 387 ALA A N 1
ATOM 3135 C CA . ALA A 1 387 ? 9.260 2.375 16.156 1.00 91.12 387 ALA A CA 1
ATOM 3136 C C . ALA A 1 387 ? 9.220 2.413 17.686 1.00 91.12 387 ALA A C 1
ATOM 3138 O O . ALA A 1 387 ? 8.683 1.485 18.303 1.00 91.12 387 ALA A O 1
ATOM 3139 N N . GLN A 1 388 ? 9.811 3.451 18.274 1.00 93.00 388 GLN A N 1
ATOM 3140 C CA . GLN A 1 388 ? 9.655 3.703 19.697 1.00 93.00 388 GLN A CA 1
ATOM 3141 C C . GLN A 1 388 ? 8.157 3.828 19.980 1.00 93.00 388 GLN A C 1
ATOM 3143 O O . GLN A 1 388 ? 7.438 4.522 19.265 1.00 93.00 388 GLN A O 1
ATOM 3148 N N . ILE A 1 389 ? 7.678 3.064 20.957 1.00 92.12 389 ILE A N 1
ATOM 3149 C CA . ILE A 1 389 ? 6.287 3.153 21.385 1.00 92.12 389 ILE A CA 1
ATOM 3150 C C . ILE A 1 389 ? 6.227 4.355 22.313 1.00 92.12 389 ILE A C 1
ATOM 3152 O O . ILE A 1 389 ? 6.814 4.318 23.392 1.00 92.12 389 ILE A O 1
ATOM 3156 N N . GLU A 1 390 ? 5.566 5.414 21.865 1.00 93.62 390 GLU A N 1
ATOM 3157 C CA . GLU A 1 390 ? 5.219 6.540 22.723 1.00 93.62 390 GLU A CA 1
ATOM 3158 C C . GLU A 1 390 ? 4.207 6.055 23.762 1.00 93.62 390 GLU A C 1
ATOM 3160 O O . GLU A 1 390 ? 3.206 5.408 23.438 1.00 93.62 390 GLU A O 1
ATOM 3165 N N . THR A 1 391 ? 4.525 6.296 25.027 1.00 95.19 391 THR A N 1
ATOM 3166 C CA . THR A 1 391 ? 3.705 5.915 26.174 1.00 95.19 391 THR A CA 1
ATOM 3167 C C . THR A 1 391 ? 3.359 7.170 26.944 1.00 95.19 391 THR A C 1
ATOM 3169 O O . THR A 1 391 ? 4.260 7.958 27.221 1.00 95.19 391 THR A O 1
ATOM 3172 N N . LEU A 1 392 ? 2.090 7.314 27.316 1.00 94.69 392 LEU A N 1
ATOM 3173 C CA . LEU A 1 392 ? 1.661 8.382 28.211 1.00 94.69 392 LEU A CA 1
ATOM 3174 C C . LEU A 1 392 ? 2.170 8.108 29.630 1.00 94.69 392 LEU A C 1
ATOM 3176 O O . LEU A 1 392 ? 2.093 6.969 30.102 1.00 94.69 392 LEU A O 1
ATOM 3180 N N . ALA A 1 393 ? 2.675 9.144 30.290 1.00 96.06 393 ALA A N 1
ATOM 3181 C CA . ALA A 1 393 ? 3.012 9.130 31.705 1.00 96.06 393 ALA A CA 1
ATOM 3182 C C . ALA A 1 393 ? 1.744 9.132 32.579 1.00 96.06 393 ALA A C 1
ATOM 3184 O O . ALA A 1 393 ? 0.656 9.511 32.136 1.00 96.06 393 ALA A O 1
ATOM 3185 N N . ASP A 1 394 ? 1.879 8.729 33.843 1.00 96.94 394 ASP A N 1
ATOM 3186 C CA . ASP A 1 394 ? 0.749 8.632 34.775 1.00 96.94 394 ASP A CA 1
ATOM 3187 C C . ASP A 1 394 ? 0.063 9.995 34.989 1.00 96.94 394 ASP A C 1
ATOM 3189 O O . ASP A 1 394 ? -1.162 10.071 35.140 1.00 96.94 394 ASP A O 1
ATOM 3193 N N . GLU A 1 395 ? 0.830 11.088 34.950 1.00 96.75 395 GLU A N 1
ATOM 3194 C CA . GLU A 1 395 ? 0.328 12.457 35.061 1.00 96.75 395 GLU A CA 1
ATOM 3195 C C . GLU A 1 395 ? -0.509 12.856 33.840 1.00 96.75 395 GLU A C 1
ATOM 3197 O O . GLU A 1 395 ? -1.586 13.436 33.995 1.00 96.75 395 GLU A O 1
ATOM 3202 N N . GLU A 1 396 ? -0.060 12.497 32.635 1.00 95.75 396 GLU A N 1
ATOM 3203 C CA . GLU A 1 396 ? -0.774 12.763 31.381 1.00 95.75 396 GLU A CA 1
ATOM 3204 C C . GLU A 1 396 ? -2.084 11.975 31.332 1.00 95.75 396 GLU A C 1
ATOM 3206 O O . GLU A 1 396 ? -3.136 12.525 31.008 1.00 95.75 396 GLU A O 1
ATOM 3211 N N . VAL A 1 397 ? -2.053 10.700 31.740 1.00 97.12 397 VAL A N 1
ATOM 3212 C CA . VAL A 1 397 ? -3.258 9.868 31.855 1.00 97.12 397 VAL A CA 1
ATOM 3213 C C . VAL A 1 397 ? -4.235 10.465 32.869 1.00 97.12 397 VAL A C 1
ATOM 3215 O O . VAL A 1 397 ? -5.439 10.523 32.610 1.00 97.12 397 VAL A O 1
ATOM 3218 N N . SER A 1 398 ? -3.733 10.939 34.010 1.00 96.44 398 SER A N 1
ATOM 3219 C CA . SER A 1 398 ? -4.558 11.559 35.051 1.00 96.44 398 SER A CA 1
ATOM 3220 C C . SER A 1 398 ? -5.213 12.854 34.564 1.00 96.44 398 SER A C 1
ATOM 3222 O O . SER A 1 398 ? -6.420 13.039 34.749 1.00 96.44 398 SER A O 1
ATOM 3224 N N . ALA A 1 399 ? -4.449 13.724 33.896 1.00 95.19 399 ALA A N 1
ATOM 3225 C CA . ALA A 1 399 ? -4.946 14.956 33.290 1.00 95.19 399 ALA A CA 1
ATOM 3226 C C . ALA A 1 399 ? -6.019 14.667 32.234 1.00 95.19 399 ALA A C 1
ATOM 3228 O O . ALA A 1 399 ? -7.121 15.218 32.306 1.00 95.19 399 ALA A O 1
ATOM 3229 N N . LEU A 1 400 ? -5.733 13.737 31.323 1.00 96.69 400 LEU A N 1
ATOM 3230 C CA . LEU A 1 400 ? -6.633 13.320 30.259 1.00 96.69 400 LEU A CA 1
ATOM 3231 C C . LEU A 1 400 ? -7.950 12.763 30.812 1.00 96.69 400 LEU A C 1
ATOM 3233 O O . LEU A 1 400 ? -9.028 13.153 30.363 1.00 96.69 400 LEU A O 1
ATOM 3237 N N . LEU A 1 401 ? -7.887 11.903 31.834 1.00 97.81 401 LEU A N 1
ATOM 3238 C CA . LEU A 1 401 ? -9.088 11.414 32.501 1.00 97.81 401 LEU A CA 1
ATOM 3239 C C . LEU A 1 401 ? -9.851 12.561 33.159 1.00 97.81 401 LEU A C 1
ATOM 3241 O O . LEU A 1 401 ? -11.043 12.677 32.915 1.00 97.81 401 LEU A O 1
ATOM 3245 N N . SER A 1 402 ? -9.207 13.419 33.958 1.00 97.19 402 SER A N 1
ATOM 3246 C CA . SER A 1 402 ? -9.881 14.506 34.697 1.00 97.19 402 SER A CA 1
ATOM 3247 C C . SER A 1 402 ? -10.727 15.436 33.817 1.00 97.19 402 SER A C 1
ATOM 3249 O O . SER A 1 402 ? -11.761 15.933 34.262 1.00 97.19 402 SER A O 1
ATOM 3251 N N . GLN A 1 403 ? -10.314 15.620 32.564 1.00 97.56 403 GLN A N 1
ATOM 3252 C CA . GLN A 1 403 ? -10.966 16.496 31.597 1.00 97.56 403 GLN A CA 1
ATOM 3253 C C . GLN A 1 403 ? -11.951 15.741 30.693 1.00 97.56 403 GLN A C 1
ATOM 3255 O O . GLN A 1 403 ? -12.941 16.310 30.225 1.00 97.56 403 GLN A O 1
ATOM 3260 N N . ALA A 1 404 ? -11.728 14.445 30.456 1.00 97.81 404 ALA A N 1
ATOM 3261 C CA . ALA A 1 404 ? -12.642 13.622 29.683 1.00 97.81 404 ALA A CA 1
ATOM 3262 C C . ALA A 1 404 ? -13.983 13.443 30.413 1.00 97.81 404 ALA A C 1
ATOM 3264 O O . ALA A 1 404 ? -14.044 13.070 31.586 1.00 97.81 404 ALA A O 1
ATOM 3265 N N . GLN A 1 405 ? -15.080 13.639 29.679 1.00 97.50 405 GLN A N 1
ATOM 3266 C CA . GLN A 1 405 ? -16.449 13.499 30.179 1.00 97.50 405 GLN A CA 1
ATOM 3267 C C . GLN A 1 405 ? -17.272 12.531 29.318 1.00 97.50 405 GLN A C 1
ATOM 3269 O O . GLN A 1 405 ? -16.938 12.239 28.164 1.00 97.50 405 GLN A O 1
ATOM 3274 N N . GLY A 1 406 ? -18.367 12.037 29.899 1.00 97.56 406 GLY A N 1
ATOM 3275 C CA . GLY A 1 406 ? -19.364 11.190 29.246 1.00 97.56 406 GLY A CA 1
ATOM 3276 C C . GLY A 1 406 ? -18.794 9.957 28.538 1.00 97.56 406 GLY A C 1
ATOM 3277 O O . GLY A 1 406 ? -17.958 9.239 29.087 1.00 97.56 406 GLY A O 1
ATOM 3278 N N . GLU A 1 407 ? -19.232 9.718 27.297 1.00 97.81 407 GLU A N 1
ATOM 3279 C CA . GLU A 1 407 ? -18.825 8.556 26.488 1.00 97.81 407 GLU A CA 1
ATOM 3280 C C . GLU A 1 407 ? -17.299 8.435 26.327 1.00 97.81 407 GLU A C 1
ATOM 3282 O O . GLU A 1 407 ? -16.765 7.331 26.377 1.00 97.81 407 GLU A O 1
ATOM 3287 N N . LEU A 1 408 ? -16.578 9.551 26.146 1.00 98.38 408 LEU A N 1
ATOM 3288 C CA . LEU A 1 408 ? -15.123 9.503 25.962 1.00 98.38 408 LEU A CA 1
ATOM 3289 C C . LEU A 1 408 ? -14.423 9.025 27.237 1.00 98.38 408 LEU A C 1
ATOM 3291 O O . LEU A 1 408 ? -13.536 8.176 27.159 1.00 98.38 408 LEU A O 1
ATOM 3295 N N . ARG A 1 409 ? -14.865 9.512 28.404 1.00 98.50 409 ARG A N 1
ATOM 3296 C CA . ARG A 1 409 ? -14.357 9.056 29.704 1.00 98.50 409 ARG A CA 1
ATOM 3297 C C . ARG A 1 409 ? -14.552 7.553 29.868 1.00 98.50 409 ARG A C 1
ATOM 3299 O O . ARG A 1 409 ? -13.610 6.854 30.231 1.00 98.50 409 ARG A O 1
ATOM 3306 N N . LEU A 1 410 ? -15.738 7.044 29.524 1.00 98.69 410 LEU A N 1
ATOM 3307 C CA . LEU A 1 410 ? -16.004 5.605 29.520 1.00 98.69 410 LEU A CA 1
ATOM 3308 C C . LEU A 1 410 ? -15.023 4.846 28.615 1.00 98.69 410 LEU A C 1
ATOM 3310 O O . LEU A 1 410 ? -14.468 3.833 29.034 1.00 98.69 410 LEU A O 1
ATOM 3314 N N . TYR A 1 411 ? -14.795 5.317 27.385 1.00 98.62 411 TYR A N 1
ATOM 3315 C CA . TYR A 1 411 ? -13.897 4.636 26.448 1.00 98.62 411 TYR A CA 1
ATOM 3316 C C . TYR A 1 411 ? -12.468 4.556 26.986 1.00 98.62 411 TYR A C 1
ATOM 3318 O O . TYR A 1 411 ? -11.874 3.481 26.957 1.00 98.62 411 TYR A O 1
ATOM 3326 N N . LEU A 1 412 ? -11.943 5.657 27.525 1.00 98.38 412 LEU A N 1
ATOM 3327 C CA . LEU A 1 412 ? -10.602 5.716 28.111 1.00 98.38 412 LEU A CA 1
ATOM 3328 C C . LEU A 1 412 ? -10.471 4.789 29.321 1.00 98.38 412 LEU A C 1
ATOM 3330 O O . LEU A 1 412 ? -9.516 4.019 29.415 1.00 98.38 412 LEU A O 1
ATOM 3334 N N . LEU A 1 413 ? -11.472 4.789 30.202 1.00 98.56 413 LEU A N 1
ATOM 3335 C CA . LEU A 1 413 ? -11.509 3.891 31.350 1.00 98.56 413 LEU A CA 1
ATOM 3336 C C . LEU A 1 413 ? -11.565 2.419 30.926 1.00 98.56 413 LEU A C 1
ATOM 3338 O O . LEU A 1 413 ? -10.853 1.605 31.499 1.00 98.56 413 LEU A O 1
ATOM 3342 N N . LEU A 1 414 ? -12.320 2.058 29.885 1.00 98.56 414 LEU A N 1
ATOM 3343 C CA . LEU A 1 414 ? -12.315 0.691 29.349 1.00 98.56 414 LEU A CA 1
ATOM 3344 C C . LEU A 1 414 ? -10.945 0.295 28.770 1.00 98.56 414 LEU A C 1
ATOM 3346 O O . LEU A 1 414 ? -10.523 -0.854 28.932 1.00 98.56 414 LEU A O 1
ATOM 3350 N N . MET A 1 415 ? -10.232 1.224 28.124 1.00 98.06 415 MET A N 1
ATOM 3351 C CA . MET A 1 415 ? -8.867 0.979 27.643 1.00 98.06 415 MET A CA 1
ATOM 3352 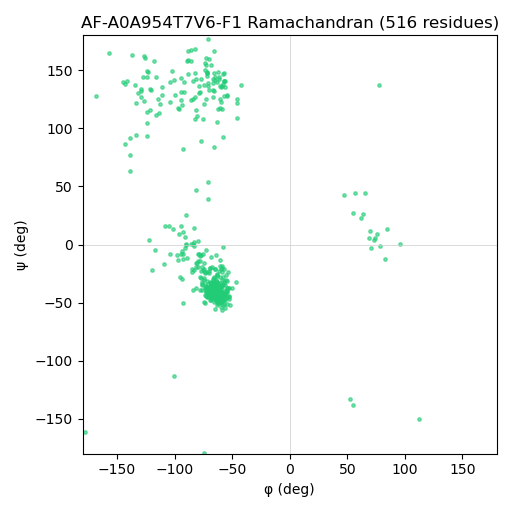C C . MET A 1 415 ? -7.904 0.730 28.807 1.00 98.06 415 MET A C 1
ATOM 3354 O O . MET A 1 415 ? -7.173 -0.257 28.779 1.00 98.06 415 MET A O 1
ATOM 3358 N N . LEU A 1 416 ? -7.942 1.565 29.848 1.00 98.12 416 LEU A N 1
ATOM 3359 C CA . LEU A 1 416 ? -7.057 1.453 31.013 1.00 98.12 416 LEU A CA 1
ATOM 3360 C C . LEU A 1 416 ? -7.390 0.240 31.890 1.00 98.12 416 LEU A C 1
ATOM 3362 O O . LEU A 1 416 ? -6.508 -0.521 32.275 1.00 98.12 416 LEU A O 1
ATOM 3366 N N . ASN A 1 417 ? -8.673 0.018 32.169 1.00 98.25 417 ASN A N 1
ATOM 3367 C CA . ASN A 1 417 ? -9.137 -1.039 33.059 1.00 98.25 417 ASN A CA 1
ATOM 3368 C C . ASN A 1 417 ? -9.019 -2.430 32.413 1.00 98.25 417 ASN A C 1
ATOM 3370 O O . ASN A 1 417 ? -8.711 -3.402 33.106 1.00 98.25 417 ASN A O 1
ATOM 3374 N N . CYS A 1 418 ? -9.281 -2.550 31.106 1.00 97.81 418 CYS A N 1
ATOM 3375 C CA . CYS A 1 418 ? -9.382 -3.847 30.426 1.00 97.81 418 CYS A CA 1
ATOM 3376 C C . CYS A 1 418 ? -8.330 -4.076 29.327 1.00 97.81 418 CYS A C 1
ATOM 3378 O O . CYS A 1 418 ? -8.305 -5.158 28.740 1.00 97.81 418 CYS A O 1
ATOM 3380 N N . GLY A 1 419 ? -7.485 -3.093 28.998 1.00 96.44 419 GLY A N 1
ATOM 3381 C CA . GLY A 1 419 ? -6.538 -3.195 27.879 1.00 96.44 419 GLY A CA 1
ATOM 3382 C C . GLY A 1 419 ? -7.225 -3.337 26.513 1.00 96.44 419 GLY A C 1
ATOM 3383 O O . GLY A 1 419 ? -6.680 -3.960 25.597 1.00 96.44 419 GLY A O 1
ATOM 3384 N N . MET A 1 420 ? -8.457 -2.836 26.381 1.00 97.19 420 MET A N 1
ATOM 3385 C CA . MET A 1 420 ? -9.254 -2.975 25.163 1.00 97.19 420 MET A CA 1
ATOM 3386 C C . MET A 1 420 ? -8.793 -2.013 24.067 1.00 97.19 420 MET A C 1
ATOM 3388 O O . MET A 1 420 ? -8.487 -0.857 24.325 1.00 97.19 420 MET A O 1
ATOM 3392 N N . THR A 1 421 ? -8.805 -2.465 22.810 1.00 96.31 421 THR A N 1
ATOM 3393 C CA . THR A 1 421 ? -8.663 -1.563 21.653 1.00 96.31 421 THR A CA 1
ATOM 3394 C C . THR A 1 421 ? -10.004 -0.916 21.293 1.00 96.31 421 THR A C 1
ATOM 3396 O O . THR A 1 421 ? -11.052 -1.402 21.717 1.00 96.31 421 THR A O 1
ATOM 3399 N N . GLN A 1 422 ? -10.020 0.104 20.420 1.00 97.19 422 GLN A N 1
ATOM 3400 C CA . GLN A 1 422 ? -11.293 0.701 19.969 1.00 97.19 422 GLN A CA 1
ATOM 3401 C C . GLN A 1 422 ? -12.228 -0.336 19.320 1.00 97.19 422 GLN A C 1
ATOM 3403 O O . GLN A 1 422 ? -13.446 -0.223 19.406 1.00 97.19 422 GLN A O 1
ATOM 3408 N N . LEU A 1 423 ? -11.664 -1.365 18.664 1.00 95.12 423 LEU A N 1
ATOM 3409 C CA . LEU A 1 423 ? -12.468 -2.437 18.071 1.00 95.12 423 LEU A CA 1
ATOM 3410 C C . LEU A 1 423 ? -13.041 -3.355 19.149 1.00 95.12 423 LEU A C 1
ATOM 3412 O O . LEU A 1 423 ? -14.193 -3.751 19.047 1.00 95.12 423 LEU A O 1
ATOM 3416 N N . ASP A 1 424 ? -12.259 -3.666 20.185 1.00 97.19 424 ASP A N 1
ATOM 3417 C CA . ASP A 1 424 ? -12.767 -4.456 21.300 1.00 97.19 424 ASP A CA 1
ATOM 3418 C C . ASP A 1 424 ? -13.924 -3.695 21.979 1.00 97.19 424 ASP A C 1
ATOM 3420 O O . ASP A 1 424 ? -15.013 -4.248 22.095 1.00 97.19 424 ASP A O 1
ATOM 3424 N N . ILE A 1 425 ? -13.773 -2.405 22.294 1.00 98.00 425 ILE A N 1
ATOM 3425 C CA . ILE A 1 425 ? -14.867 -1.592 22.863 1.00 98.00 425 ILE A CA 1
ATOM 3426 C C . ILE A 1 425 ? -16.117 -1.642 21.969 1.00 98.00 425 ILE A C 1
ATOM 3428 O O . ILE A 1 425 ? -17.195 -1.992 22.444 1.00 98.00 425 ILE A O 1
ATOM 3432 N N . ALA A 1 426 ? -15.968 -1.378 20.667 1.00 97.00 426 ALA A N 1
ATOM 3433 C CA . ALA A 1 426 ? -17.082 -1.350 19.717 1.00 97.00 426 ALA A CA 1
ATOM 3434 C C . ALA A 1 426 ? -17.778 -2.708 19.491 1.00 97.00 426 ALA A C 1
ATOM 3436 O O . ALA A 1 426 ? -18.957 -2.736 19.138 1.00 97.00 426 ALA A O 1
ATOM 3437 N N . ASP A 1 427 ? -17.064 -3.823 19.659 1.00 96.44 427 ASP A N 1
ATOM 3438 C CA . ASP A 1 427 ? -17.597 -5.177 19.457 1.00 96.44 427 ASP A CA 1
ATOM 3439 C C . ASP A 1 427 ? -18.134 -5.826 20.737 1.00 96.44 427 ASP A C 1
ATOM 3441 O O . ASP A 1 427 ? -18.680 -6.927 20.659 1.00 96.44 427 ASP A O 1
ATOM 3445 N N . THR A 1 428 ? -17.977 -5.185 21.900 1.00 97.81 428 THR A N 1
ATOM 3446 C CA . THR A 1 428 ? -18.469 -5.729 23.175 1.00 97.81 428 THR A CA 1
ATOM 3447 C C . THR A 1 428 ? -19.982 -5.919 23.099 1.00 97.81 428 THR A C 1
ATOM 3449 O O . THR A 1 428 ? -20.714 -4.970 22.810 1.00 97.81 428 THR A O 1
ATOM 3452 N N . GLN A 1 429 ? -20.455 -7.141 23.331 1.00 97.75 429 GLN A N 1
ATOM 3453 C CA . GLN A 1 429 ? -21.874 -7.492 23.312 1.00 97.75 429 GLN A CA 1
ATOM 3454 C C . GLN A 1 429 ? -22.509 -7.306 24.691 1.00 97.75 429 GLN A C 1
ATOM 3456 O O . GLN A 1 429 ? -21.837 -7.342 25.718 1.00 97.75 429 GLN A O 1
ATOM 3461 N N . GLN A 1 430 ? -23.829 -7.145 24.727 1.00 98.06 430 GLN A N 1
ATOM 3462 C CA . GLN A 1 430 ? -24.608 -7.084 25.968 1.00 98.06 430 GLN A CA 1
ATOM 3463 C C . GLN A 1 430 ? -24.401 -8.328 26.845 1.00 98.06 430 GLN A C 1
ATOM 3465 O O . GLN A 1 430 ? -24.379 -8.212 28.067 1.00 98.06 430 GLN A O 1
ATOM 3470 N N . GLU A 1 431 ? -24.230 -9.496 26.220 1.00 97.56 431 GLU A N 1
ATOM 3471 C CA . GLU A 1 431 ? -23.975 -10.787 26.874 1.00 97.56 431 GLU A CA 1
ATOM 3472 C C . GLU A 1 431 ? -22.546 -10.943 27.411 1.00 97.56 431 GLU A C 1
ATOM 3474 O O . GLU A 1 431 ? -22.323 -11.718 28.343 1.00 97.56 431 GLU A O 1
ATOM 3479 N N . ASP A 1 432 ? -21.592 -10.167 26.885 1.00 98.06 432 ASP A N 1
ATOM 3480 C CA . ASP A 1 432 ? -20.234 -10.132 27.425 1.00 98.06 432 ASP A CA 1
ATOM 3481 C C . ASP A 1 432 ? -20.215 -9.450 28.805 1.00 98.06 432 ASP A C 1
ATOM 3483 O O . ASP A 1 432 ? -19.302 -9.677 29.599 1.00 98.06 432 ASP A O 1
ATOM 3487 N N . VAL A 1 433 ? -21.205 -8.605 29.116 1.00 98.38 433 VAL A N 1
ATOM 3488 C CA . VAL A 1 433 ? -21.249 -7.810 30.348 1.00 98.38 433 VAL A CA 1
ATOM 3489 C C . VAL A 1 433 ? -22.108 -8.500 31.409 1.00 98.38 433 VAL A C 1
ATOM 3491 O O . VAL A 1 433 ? -23.324 -8.644 31.284 1.00 98.38 433 VAL A O 1
ATOM 3494 N N . ASP A 1 434 ? -21.489 -8.870 32.527 1.00 98.31 434 ASP A N 1
ATOM 3495 C CA . ASP A 1 434 ? -22.208 -9.231 33.744 1.00 98.31 434 ASP A CA 1
ATOM 3496 C C . ASP A 1 434 ? -22.704 -7.957 34.443 1.00 98.31 434 ASP A C 1
ATOM 3498 O O . ASP A 1 434 ? -22.033 -7.365 35.295 1.00 98.31 434 ASP A O 1
ATOM 3502 N N . TRP A 1 435 ? -23.912 -7.533 34.065 1.00 98.00 435 TRP A N 1
ATOM 3503 C CA . TRP A 1 435 ? -24.578 -6.339 34.593 1.00 98.00 435 TRP A CA 1
ATOM 3504 C C . TRP A 1 435 ? -24.902 -6.407 36.089 1.00 98.00 435 TRP A C 1
ATOM 3506 O O . TRP A 1 435 ? -25.307 -5.394 36.667 1.00 98.00 435 TRP A O 1
ATOM 3516 N N . LYS A 1 436 ? -24.732 -7.562 36.739 1.00 97.88 436 LYS A N 1
ATOM 3517 C CA . LYS A 1 436 ? -24.884 -7.686 38.190 1.00 97.88 436 LYS A CA 1
ATOM 3518 C C . LYS A 1 436 ? -23.545 -7.508 38.888 1.00 97.88 436 LYS A C 1
ATOM 3520 O O . LYS A 1 436 ? -23.462 -6.708 39.812 1.00 97.88 436 LYS A O 1
ATOM 3525 N N . SER A 1 437 ? -22.515 -8.222 38.438 1.00 97.94 437 SER A N 1
ATOM 3526 C CA . SER A 1 437 ? -21.214 -8.241 39.112 1.00 97.94 437 SER A CA 1
ATOM 3527 C C . SER A 1 437 ? -20.222 -7.183 38.624 1.00 97.94 437 SER A C 1
ATOM 3529 O O . SER A 1 437 ? -19.099 -7.166 39.117 1.00 97.94 437 SER A O 1
ATOM 3531 N N . GLY A 1 438 ? -20.563 -6.382 37.610 1.00 98.19 438 GLY A N 1
ATOM 3532 C CA . GLY A 1 438 ? -19.647 -5.387 37.044 1.00 98.19 438 GLY A CA 1
ATOM 3533 C C . GLY A 1 438 ? -18.437 -6.019 36.364 1.00 98.19 438 GLY A C 1
ATOM 3534 O O . GLY A 1 438 ? -17.305 -5.611 36.601 1.00 98.19 438 GLY A O 1
ATOM 3535 N N . ARG A 1 439 ? -18.651 -7.068 35.560 1.00 98.62 439 ARG A N 1
ATOM 3536 C CA . ARG A 1 439 ? -17.566 -7.781 34.863 1.00 98.62 439 ARG A CA 1
ATOM 3537 C C . ARG A 1 439 ? -17.783 -7.820 33.361 1.00 98.62 439 ARG A C 1
ATOM 3539 O O . ARG A 1 439 ? -18.921 -7.915 32.922 1.00 98.62 439 ARG A O 1
ATOM 3546 N N . ILE A 1 440 ? -16.699 -7.841 32.588 1.00 98.56 440 ILE A N 1
ATOM 3547 C CA . ILE A 1 440 ? -16.744 -8.156 31.154 1.00 98.56 440 ILE A CA 1
ATOM 3548 C C . ILE A 1 440 ? -16.033 -9.485 30.902 1.00 98.56 440 ILE A C 1
ATOM 3550 O O . ILE A 1 440 ? -14.847 -9.632 31.204 1.00 98.56 440 ILE A O 1
ATOM 3554 N N . ARG A 1 441 ? -16.763 -10.450 30.334 1.00 98.19 441 ARG A N 1
ATOM 3555 C CA . ARG A 1 441 ? -16.304 -11.791 29.959 1.00 98.19 441 ARG A CA 1
ATOM 3556 C C . ARG A 1 441 ? -16.391 -11.967 28.453 1.00 98.19 441 ARG A C 1
ATOM 3558 O O . ARG A 1 441 ? -17.489 -12.045 27.926 1.00 98.19 441 ARG A O 1
ATOM 3565 N N . ARG A 1 442 ? -15.255 -12.068 27.763 1.00 96.88 442 ARG A N 1
ATOM 3566 C CA . ARG A 1 442 ? -15.255 -12.170 26.295 1.00 96.88 442 ARG A CA 1
ATOM 3567 C C . ARG A 1 442 ? -14.003 -12.807 25.714 1.00 96.88 442 ARG A C 1
ATOM 3569 O O . ARG A 1 442 ? -12.960 -12.863 26.362 1.00 96.88 442 ARG A O 1
ATOM 3576 N N . LYS A 1 443 ? -14.072 -13.203 24.441 1.00 96.00 443 LYS A N 1
ATOM 3577 C CA . LYS A 1 443 ? -12.882 -13.420 23.602 1.00 96.00 443 LYS A CA 1
ATOM 3578 C C . LYS A 1 443 ? -12.492 -12.108 22.907 1.00 96.00 443 LYS A C 1
ATOM 3580 O O . LYS A 1 443 ? -13.347 -11.299 22.540 1.00 96.00 443 LYS A O 1
ATOM 3585 N N . ARG A 1 444 ? -11.192 -11.887 22.696 1.00 93.00 444 ARG A N 1
ATOM 3586 C CA . ARG A 1 444 ? -10.690 -10.708 21.966 1.00 93.00 444 ARG A CA 1
ATOM 3587 C C . ARG A 1 444 ? -11.129 -10.747 20.498 1.00 93.00 444 ARG A C 1
ATOM 3589 O O . ARG A 1 444 ? -10.877 -11.753 19.835 1.00 93.00 444 ARG A O 1
ATOM 3596 N N . SER A 1 445 ? -11.667 -9.648 19.950 1.00 90.50 445 SER A N 1
ATOM 3597 C CA . SER A 1 445 ? -12.221 -9.614 18.576 1.00 90.50 445 SER A CA 1
ATOM 3598 C C . SER A 1 445 ? -11.224 -10.085 17.512 1.00 90.50 445 SER A C 1
ATOM 3600 O O . SER A 1 445 ? -11.576 -10.828 16.598 1.00 90.50 445 SER A O 1
ATOM 3602 N N . LYS A 1 446 ? -9.945 -9.705 17.647 1.00 87.69 446 LYS A N 1
ATOM 3603 C CA . LYS A 1 446 ? -8.887 -10.052 16.680 1.00 87.69 446 LYS A CA 1
ATOM 3604 C C . LYS A 1 446 ? -8.700 -11.562 16.505 1.00 87.69 446 LYS A C 1
ATOM 3606 O O . LYS A 1 446 ? -8.353 -12.004 15.412 1.00 87.69 446 LYS A O 1
ATOM 3611 N N . THR A 1 447 ? -8.876 -12.328 17.576 1.00 91.62 447 THR A N 1
ATOM 3612 C CA . THR A 1 447 ? -8.541 -13.754 17.626 1.00 91.62 447 THR A CA 1
ATOM 3613 C C . THR A 1 447 ? -9.745 -14.624 17.985 1.00 91.62 447 THR A C 1
ATOM 3615 O O . THR A 1 447 ? -9.601 -15.833 18.079 1.00 91.62 447 THR A O 1
ATOM 3618 N N . ALA A 1 448 ? -10.944 -14.051 18.126 1.00 91.31 448 ALA A N 1
ATOM 3619 C CA . ALA A 1 448 ? -12.148 -14.749 18.580 1.00 91.31 448 ALA A CA 1
ATOM 3620 C C . ALA A 1 448 ? -12.511 -15.999 17.758 1.00 91.31 448 ALA A C 1
ATOM 3622 O O . ALA A 1 448 ? -13.115 -16.920 18.297 1.00 91.31 448 ALA A O 1
ATOM 3623 N N . LYS A 1 449 ? -12.110 -16.049 16.479 1.00 89.56 449 LYS A N 1
ATOM 3624 C CA . LYS A 1 449 ? -12.345 -17.188 15.576 1.00 89.56 449 LYS A CA 1
ATOM 3625 C C . LYS A 1 449 ? -11.446 -18.403 15.835 1.00 89.56 449 LYS A C 1
ATOM 3627 O O . LYS A 1 449 ? -11.637 -19.425 15.193 1.00 89.56 449 LYS A O 1
ATOM 3632 N N . HIS A 1 450 ? -10.441 -18.288 16.698 1.00 93.31 450 HIS A N 1
ATOM 3633 C CA . HIS A 1 450 ? -9.567 -19.407 17.032 1.00 93.31 450 HIS A CA 1
ATOM 3634 C C . HIS A 1 450 ? -10.081 -20.114 18.290 1.00 93.31 450 HIS A C 1
ATOM 3636 O O . HIS A 1 450 ? -10.343 -19.471 19.312 1.00 93.31 450 HIS A O 1
ATOM 3642 N N . ASP A 1 451 ? -10.177 -21.441 18.229 1.00 94.38 451 ASP A N 1
ATOM 3643 C CA . ASP A 1 451 ? -10.760 -22.253 19.304 1.00 94.38 451 ASP A CA 1
ATOM 3644 C C . ASP A 1 451 ? -10.003 -22.097 20.628 1.00 94.38 451 ASP A C 1
ATOM 3646 O O . ASP A 1 451 ? -10.613 -21.898 21.678 1.00 94.38 451 ASP A O 1
ATOM 3650 N N . ASN A 1 452 ? -8.670 -22.046 20.555 1.00 95.25 452 ASN A N 1
ATOM 3651 C CA . ASN A 1 452 ? -7.768 -21.998 21.710 1.00 95.25 452 ASN A CA 1
ATOM 3652 C C . ASN A 1 452 ? -7.567 -20.592 22.303 1.00 95.25 452 ASN A C 1
ATOM 3654 O O . ASN A 1 452 ? -6.619 -20.367 23.055 1.00 95.25 452 ASN A O 1
ATOM 3658 N N . VAL A 1 453 ? -8.408 -19.618 21.948 1.00 94.81 453 VAL A N 1
ATOM 3659 C CA . VAL A 1 453 ? -8.298 -18.261 22.497 1.00 94.81 453 VAL A CA 1
ATOM 3660 C C . VAL A 1 453 ? -9.045 -18.170 23.823 1.00 94.81 453 VAL A C 1
ATOM 3662 O O . VAL A 1 453 ? -10.245 -18.464 23.857 1.00 94.81 453 VAL A O 1
ATOM 3665 N N . PRO A 1 454 ? -8.368 -17.746 24.906 1.00 96.00 454 PRO A N 1
ATOM 3666 C CA . PRO A 1 454 ? -8.975 -17.692 26.225 1.00 96.00 454 PRO A CA 1
ATOM 3667 C C . PRO A 1 454 ? -10.109 -16.664 26.278 1.00 96.00 454 PRO A C 1
ATOM 3669 O O . PRO A 1 454 ? -10.063 -15.617 25.623 1.00 96.00 454 PRO A O 1
ATOM 3672 N N . VAL A 1 455 ? -11.115 -16.966 27.098 1.00 97.25 455 VAL A N 1
ATOM 3673 C CA . VAL A 1 455 ? -12.114 -15.988 27.534 1.00 97.25 455 VAL A CA 1
ATOM 3674 C C . VAL A 1 455 ? -11.495 -15.197 28.680 1.00 97.25 455 VAL A C 1
ATOM 3676 O O . VAL A 1 455 ? -11.181 -15.761 29.728 1.00 97.25 455 VAL A O 1
ATOM 3679 N N . VAL A 1 456 ? -11.297 -13.899 28.476 1.00 97.12 456 VAL A N 1
ATOM 3680 C CA . VAL A 1 456 ? -10.835 -12.991 29.530 1.00 97.12 456 VAL A CA 1
ATOM 3681 C C . VAL A 1 456 ? -12.021 -12.550 30.383 1.00 97.12 456 VAL A C 1
ATOM 3683 O O . VAL A 1 456 ? -13.133 -12.450 29.872 1.00 97.12 456 VAL A O 1
ATOM 3686 N N . ASN A 1 457 ? -11.798 -12.314 31.678 1.00 98.12 457 ASN A N 1
ATOM 3687 C CA . ASN A 1 457 ? -12.827 -11.919 32.645 1.00 98.12 457 ASN A CA 1
ATOM 3688 C C . ASN A 1 457 ? -12.323 -10.740 33.489 1.00 98.12 457 ASN A C 1
ATOM 3690 O O . ASN A 1 457 ? -11.641 -10.937 34.497 1.00 98.12 457 ASN A O 1
ATOM 3694 N N . HIS A 1 458 ? -12.651 -9.522 33.065 1.00 98.25 458 HIS A N 1
ATOM 3695 C CA . HIS A 1 458 ? -12.216 -8.286 33.712 1.00 98.25 458 HIS A CA 1
ATOM 3696 C C . HIS A 1 458 ? -13.242 -7.826 34.745 1.00 98.25 458 HIS A C 1
ATOM 3698 O O . HIS A 1 458 ? -14.432 -7.761 34.441 1.00 98.25 458 HIS A O 1
ATOM 3704 N N . LEU A 1 459 ? -12.781 -7.499 35.954 1.00 98.44 459 LEU A N 1
ATOM 3705 C CA . LEU A 1 459 ? -13.572 -6.747 36.928 1.00 98.44 459 LEU A CA 1
ATOM 3706 C C . LEU A 1 459 ? -13.464 -5.260 36.596 1.00 98.44 459 LEU A C 1
ATOM 3708 O O . LEU A 1 459 ? -12.352 -4.748 36.442 1.00 98.44 459 LEU A O 1
ATOM 3712 N N . LEU A 1 460 ? -14.611 -4.601 36.465 1.00 98.62 460 LEU A N 1
ATOM 3713 C CA . LEU A 1 460 ? -14.663 -3.180 36.172 1.00 98.62 460 LEU A CA 1
ATOM 3714 C C . LEU A 1 460 ? -14.471 -2.362 37.447 1.00 98.62 460 LEU A C 1
ATOM 3716 O O . LEU A 1 460 ? -14.978 -2.736 38.504 1.00 98.62 460 LEU A O 1
ATOM 3720 N N . TRP A 1 461 ? -13.768 -1.238 37.339 1.00 98.56 461 TRP A N 1
ATOM 3721 C CA . TRP A 1 461 ? -13.803 -0.206 38.370 1.00 98.56 461 TRP A CA 1
ATOM 3722 C C . TRP A 1 461 ? -15.223 0.348 38.493 1.00 98.56 461 TRP A C 1
ATOM 3724 O O . TRP A 1 461 ? -15.947 0.425 37.495 1.00 98.56 461 TRP A O 1
ATOM 3734 N N . ASP A 1 462 ? -15.606 0.772 39.697 1.00 98.50 462 ASP A N 1
ATOM 3735 C CA . ASP A 1 462 ? -16.972 1.228 39.986 1.00 98.50 462 ASP A CA 1
ATOM 3736 C C . ASP A 1 462 ? -17.420 2.336 39.027 1.00 98.50 462 ASP A C 1
ATOM 3738 O O . ASP A 1 462 ? -18.493 2.250 38.430 1.00 98.50 462 ASP A O 1
ATOM 3742 N N . GLU A 1 463 ? -16.551 3.320 38.786 1.00 98.44 463 GLU A N 1
ATOM 3743 C CA . GLU A 1 463 ? -16.812 4.408 37.842 1.00 98.44 463 GLU A CA 1
ATOM 3744 C C . GLU A 1 463 ? -16.966 3.908 36.397 1.00 98.44 463 GLU A C 1
ATOM 3746 O O . GLU A 1 463 ? -17.874 4.326 35.678 1.00 98.44 463 GLU A O 1
ATOM 3751 N N . THR A 1 464 ? -16.115 2.968 35.971 1.00 98.69 464 THR A N 1
ATOM 3752 C CA . THR A 1 464 ? -16.195 2.387 34.620 1.00 98.69 464 THR A CA 1
ATOM 3753 C C . THR A 1 464 ? -17.528 1.676 34.432 1.00 98.69 464 THR A C 1
ATOM 3755 O O . THR A 1 464 ? -18.176 1.820 33.398 1.00 98.69 464 THR A O 1
ATOM 3758 N N . PHE A 1 465 ? -17.968 0.927 35.444 1.00 98.69 465 PHE A N 1
ATOM 3759 C CA . PHE A 1 465 ? -19.224 0.199 35.383 1.00 98.69 465 PHE A CA 1
ATOM 3760 C C . PHE A 1 465 ? -20.449 1.111 35.463 1.00 98.69 465 PHE A C 1
ATOM 3762 O O . PHE A 1 465 ? -21.433 0.873 34.759 1.00 98.69 465 PHE A O 1
ATOM 3769 N N . GLN A 1 466 ? -20.391 2.165 36.280 1.00 98.62 466 GLN A N 1
ATOM 3770 C CA . GLN A 1 466 ? -21.430 3.187 36.343 1.00 98.62 466 GLN A CA 1
ATOM 3771 C C . GLN A 1 466 ? -21.633 3.841 34.974 1.00 98.62 466 GLN A C 1
ATOM 3773 O O . GLN A 1 466 ? -22.752 3.834 34.460 1.00 98.62 466 GLN A O 1
ATOM 3778 N N . LEU A 1 467 ? -20.556 4.326 34.351 1.00 98.56 467 LEU A N 1
ATOM 3779 C CA . LEU A 1 467 ? -20.621 4.938 33.024 1.00 98.56 467 LEU A CA 1
ATOM 3780 C C . LEU A 1 467 ? -21.050 3.925 31.953 1.00 98.56 467 LEU A C 1
ATOM 3782 O O . LEU A 1 467 ? -21.819 4.261 31.058 1.00 98.56 467 LEU A O 1
ATOM 3786 N N . LEU A 1 468 ? -20.615 2.663 32.051 1.00 98.56 468 LEU A N 1
ATOM 3787 C CA . LEU A 1 468 ? -21.046 1.611 31.126 1.00 98.56 468 LEU A CA 1
ATOM 3788 C C . LEU A 1 468 ? -22.559 1.359 31.202 1.00 98.56 468 LEU A C 1
ATOM 3790 O O . LEU A 1 468 ? -23.172 1.054 30.184 1.00 98.56 468 LEU A O 1
ATOM 3794 N N . ARG A 1 469 ? -23.169 1.479 32.388 1.00 98.38 469 ARG A N 1
ATOM 3795 C CA . ARG A 1 469 ? -24.630 1.415 32.549 1.00 98.38 469 ARG A CA 1
ATOM 3796 C C . ARG A 1 469 ? -25.322 2.659 32.003 1.00 98.38 469 ARG A C 1
ATOM 3798 O O . ARG A 1 469 ? -26.376 2.518 31.397 1.00 98.38 469 ARG A O 1
ATOM 3805 N N . GLU A 1 470 ? -24.744 3.838 32.222 1.00 98.31 470 GLU A N 1
ATOM 3806 C CA . GLU A 1 470 ? -25.279 5.117 31.739 1.00 98.31 470 GLU A CA 1
ATOM 3807 C C . GLU A 1 470 ? -25.337 5.171 30.207 1.00 98.31 470 GLU A C 1
ATOM 3809 O O . GLU A 1 470 ? -26.371 5.515 29.644 1.00 98.31 470 GLU A O 1
ATOM 3814 N N . TYR A 1 471 ? -24.255 4.774 29.532 1.00 98.25 471 TYR A N 1
ATOM 3815 C CA . TYR A 1 471 ? -24.143 4.793 28.066 1.00 98.25 471 TYR A CA 1
ATOM 3816 C C . TYR A 1 471 ? -24.509 3.460 27.404 1.00 98.25 471 TYR A C 1
ATOM 3818 O O . TYR A 1 471 ? -24.175 3.221 26.240 1.00 98.25 471 TYR A O 1
ATOM 3826 N N . ARG A 1 472 ? -25.175 2.570 28.143 1.00 98.06 472 ARG A N 1
ATOM 3827 C CA . ARG A 1 472 ? -25.621 1.272 27.641 1.00 98.06 472 ARG A CA 1
ATOM 3828 C C . ARG A 1 472 ? -26.585 1.466 26.469 1.00 98.06 472 ARG A C 1
ATOM 3830 O O . ARG A 1 472 ? -27.504 2.271 26.545 1.00 98.06 472 ARG A O 1
ATOM 3837 N N . SER A 1 473 ? -26.415 0.682 25.406 1.00 97.50 473 SER A N 1
ATOM 3838 C CA . SER A 1 473 ? -27.407 0.636 24.327 1.00 97.50 473 SER A CA 1
ATOM 3839 C C . SER A 1 473 ? -28.686 -0.093 24.778 1.00 97.50 473 SER A C 1
ATOM 3841 O O . SER A 1 473 ? -28.626 -1.064 25.536 1.00 97.50 473 SER A O 1
ATOM 3843 N N . ASP A 1 474 ? -29.848 0.312 24.268 1.00 92.81 474 ASP A N 1
ATOM 3844 C CA . ASP A 1 474 ? -31.135 -0.319 24.617 1.00 92.81 474 ASP A CA 1
ATOM 3845 C C . ASP A 1 474 ? -31.392 -1.656 23.886 1.00 92.81 474 ASP A C 1
ATOM 3847 O O . ASP A 1 474 ? -32.354 -2.367 24.178 1.00 92.81 474 ASP A O 1
ATOM 3851 N N . GLY A 1 475 ? -30.547 -2.015 22.913 1.00 89.94 475 GLY A N 1
ATOM 3852 C CA . GLY A 1 475 ? -30.726 -3.196 22.064 1.00 89.94 475 GLY A CA 1
ATOM 3853 C C . GLY A 1 475 ? -30.113 -4.482 22.629 1.00 89.94 475 GLY A C 1
ATOM 3854 O O . GLY A 1 475 ? -29.263 -4.462 23.514 1.00 89.94 475 GLY A O 1
ATOM 3855 N N . THR A 1 476 ? -30.479 -5.631 22.050 1.00 81.44 476 THR A N 1
ATOM 3856 C CA . THR A 1 476 ? -29.964 -6.966 22.430 1.00 81.44 476 THR A CA 1
ATOM 3857 C C . THR A 1 476 ? -28.578 -7.301 21.862 1.00 81.44 476 THR 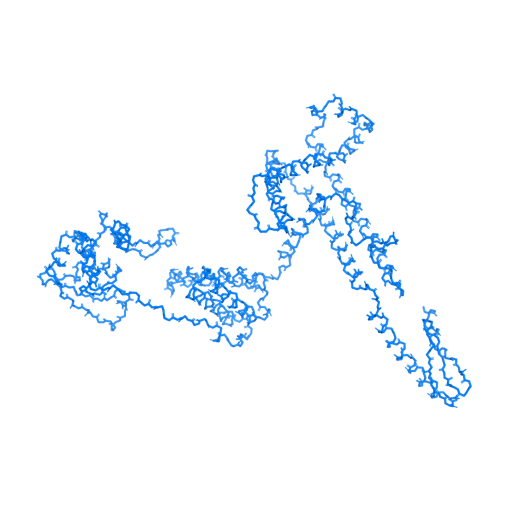A C 1
ATOM 3859 O O . THR A 1 476 ? -28.098 -8.414 22.044 1.00 81.44 476 THR A O 1
ATOM 3862 N N . GLY A 1 477 ? -27.942 -6.373 21.142 1.00 95.75 477 GLY A N 1
ATOM 3863 C CA . GLY A 1 477 ? -26.672 -6.601 20.446 1.00 95.75 477 GLY A CA 1
ATOM 3864 C C . GLY A 1 477 ? -25.464 -6.056 21.205 1.00 95.75 477 GLY A C 1
ATOM 3865 O O . GLY A 1 477 ? -25.101 -6.534 22.276 1.00 95.75 477 GLY A O 1
ATOM 3866 N N . ARG A 1 478 ? -24.825 -5.033 20.632 1.00 97.38 478 ARG A N 1
ATOM 3867 C CA . ARG A 1 478 ? -23.633 -4.388 21.203 1.00 97.38 478 ARG A CA 1
ATOM 3868 C C . ARG A 1 478 ? -23.971 -3.658 22.492 1.00 97.38 478 ARG A C 1
ATOM 3870 O O . ARG A 1 478 ? -24.974 -2.959 22.533 1.00 97.38 478 ARG A O 1
ATOM 3877 N N . ALA A 1 479 ? -23.111 -3.744 23.499 1.00 98.00 479 ALA A N 1
ATOM 3878 C CA . ALA A 1 479 ? -23.258 -3.004 24.749 1.00 98.00 479 ALA A CA 1
ATOM 3879 C C . ALA A 1 479 ? -23.192 -1.483 24.534 1.00 98.00 479 ALA A C 1
ATOM 3881 O O . ALA A 1 479 ? -23.867 -0.739 25.238 1.00 98.00 479 ALA A O 1
ATOM 3882 N N . LEU A 1 480 ? -22.415 -1.038 23.539 1.00 98.31 480 LEU A N 1
ATOM 3883 C CA . LEU A 1 480 ? -22.200 0.369 23.213 1.00 98.31 480 LEU A CA 1
ATOM 3884 C C . LEU A 1 480 ? -22.440 0.625 21.721 1.00 98.31 480 LEU A C 1
ATOM 3886 O O . LEU A 1 480 ? -21.944 -0.100 20.853 1.00 98.31 480 LEU A O 1
ATOM 3890 N N . THR A 1 481 ? -23.179 1.686 21.420 1.00 98.00 481 THR A N 1
ATOM 3891 C CA . THR A 1 481 ? -23.476 2.157 20.061 1.00 98.00 481 THR A CA 1
ATOM 3892 C C . THR A 1 481 ? -23.349 3.671 20.013 1.00 98.00 481 THR A C 1
ATOM 3894 O O . THR A 1 481 ? -23.363 4.331 21.046 1.00 98.00 481 THR A O 1
ATOM 3897 N N . ASN A 1 482 ? -23.239 4.250 18.819 1.00 96.50 482 ASN A N 1
ATOM 3898 C CA . ASN A 1 482 ? -23.343 5.699 18.690 1.00 96.50 482 ASN A CA 1
ATOM 3899 C C . ASN A 1 482 ? -24.792 6.175 18.914 1.00 96.50 482 ASN A C 1
ATOM 3901 O O . ASN A 1 482 ? -25.715 5.373 19.055 1.00 96.50 482 ASN A O 1
ATOM 3905 N N . ARG A 1 483 ? -24.997 7.497 18.878 1.00 95.44 483 ARG A N 1
ATOM 3906 C CA . ARG A 1 483 ? -26.313 8.141 19.064 1.00 95.44 483 ARG A CA 1
ATOM 3907 C C . ARG A 1 483 ? -27.398 7.675 18.085 1.00 95.44 483 ARG A C 1
ATOM 3909 O O . ARG A 1 483 ? -28.575 7.817 18.378 1.00 95.44 483 ARG A O 1
ATOM 3916 N N . ASN A 1 484 ? -27.003 7.107 16.947 1.00 95.00 484 ASN A N 1
ATOM 3917 C CA . ASN A 1 484 ? -27.911 6.588 15.925 1.00 95.00 484 ASN A CA 1
ATOM 3918 C C . ASN A 1 484 ? -28.138 5.068 16.066 1.00 95.00 484 ASN A C 1
ATOM 3920 O O . ASN A 1 484 ? -28.668 4.452 15.147 1.00 95.00 484 ASN A O 1
ATOM 3924 N N . GLY A 1 485 ? -27.665 4.438 17.149 1.00 95.69 485 GLY A N 1
ATOM 3925 C CA . GLY A 1 485 ? -27.733 2.985 17.351 1.00 95.69 485 GLY A CA 1
ATOM 3926 C C . GLY A 1 485 ? -26.753 2.172 16.494 1.00 95.69 485 GLY A C 1
ATOM 3927 O O . GLY A 1 485 ? -26.780 0.943 16.522 1.00 95.69 485 GLY A O 1
ATOM 3928 N N . ASN A 1 486 ? -25.860 2.823 15.742 1.00 95.38 486 ASN A N 1
ATOM 3929 C CA . ASN A 1 486 ? -24.889 2.143 14.884 1.00 95.38 486 ASN A CA 1
ATOM 3930 C C . ASN A 1 486 ? -23.616 1.758 15.663 1.00 95.38 486 ASN A C 1
ATOM 3932 O O . ASN A 1 486 ? -23.303 2.383 16.681 1.00 95.38 486 ASN A O 1
ATOM 3936 N N . PRO A 1 487 ? -22.833 0.767 15.192 1.00 96.44 487 PRO A N 1
ATOM 3937 C CA . PRO A 1 487 ? -21.574 0.397 15.834 1.00 96.44 487 PRO A CA 1
ATOM 3938 C C . PRO A 1 487 ? -20.604 1.580 15.956 1.00 96.44 487 PRO A C 1
ATOM 3940 O O . PRO A 1 487 ? -20.451 2.373 15.027 1.00 96.44 487 PRO A O 1
ATOM 3943 N N . LEU A 1 488 ? -19.901 1.667 17.090 1.00 97.50 488 LEU A N 1
ATOM 3944 C CA . LEU A 1 488 ? -18.908 2.722 17.332 1.00 97.50 488 LEU A CA 1
ATOM 3945 C C . LEU A 1 488 ? -17.725 2.655 16.361 1.00 97.50 488 LEU A C 1
ATOM 3947 O O . LEU A 1 488 ? -17.176 3.693 15.994 1.00 97.50 488 LEU A O 1
ATOM 3951 N N . ARG A 1 489 ? -17.371 1.447 15.917 1.00 96.50 489 ARG A N 1
ATOM 3952 C CA . ARG A 1 489 ? -16.328 1.201 14.929 1.00 96.50 489 ARG A CA 1
ATOM 3953 C C . ARG A 1 489 ? -16.848 0.260 13.854 1.00 96.50 489 ARG A C 1
ATOM 3955 O O . ARG A 1 489 ? -17.373 -0.806 14.167 1.00 96.50 489 ARG A O 1
ATOM 3962 N N . VAL A 1 490 ? -16.664 0.632 12.594 1.00 93.06 490 VAL A N 1
ATOM 3963 C CA . VAL A 1 490 ? -17.009 -0.199 11.438 1.00 93.06 490 VAL A CA 1
ATOM 3964 C C . VAL A 1 490 ? -15.780 -0.311 10.554 1.00 93.06 490 VAL A C 1
ATOM 3966 O O . VAL A 1 490 ? -15.228 0.695 10.119 1.00 93.06 490 VAL A O 1
ATOM 3969 N N . ARG A 1 491 ? -15.360 -1.548 10.281 1.00 88.62 491 ARG A N 1
ATOM 3970 C CA . ARG A 1 491 ? -14.372 -1.871 9.249 1.00 88.62 491 ARG A CA 1
ATOM 3971 C C . ARG A 1 491 ? -14.997 -2.879 8.305 1.00 88.62 491 ARG A C 1
ATOM 3973 O O . ARG A 1 491 ? -15.278 -4.003 8.712 1.00 88.62 491 ARG A O 1
ATOM 3980 N N . GLY A 1 492 ? -15.209 -2.484 7.062 1.00 86.00 492 GLY A N 1
ATOM 3981 C CA . GLY A 1 492 ? -15.861 -3.332 6.074 1.00 86.00 492 GLY A CA 1
ATOM 3982 C C . GLY A 1 492 ? -15.940 -2.652 4.722 1.00 86.00 492 GLY A C 1
ATOM 3983 O O . GLY A 1 492 ? -15.209 -1.698 4.470 1.00 86.00 492 GLY A O 1
ATOM 3984 N N . GLN A 1 493 ? -16.834 -3.146 3.879 1.00 80.81 493 GLN A N 1
ATOM 3985 C CA . GLN A 1 493 ? -17.216 -2.500 2.634 1.00 80.81 493 GLN A CA 1
ATOM 3986 C C . GLN A 1 493 ? -18.691 -2.112 2.718 1.00 80.81 493 GLN A C 1
ATOM 3988 O O . GLN A 1 493 ? -19.489 -2.821 3.336 1.00 80.81 493 GLN A O 1
ATOM 3993 N N . ASN A 1 494 ? -19.049 -0.977 2.128 1.00 85.75 494 ASN A N 1
ATOM 3994 C CA . ASN A 1 494 ? -20.450 -0.608 1.951 1.00 85.75 494 ASN A CA 1
ATOM 3995 C C . ASN A 1 494 ? -21.099 -1.441 0.823 1.00 85.75 494 ASN A C 1
ATOM 3997 O O . ASN A 1 494 ? -20.447 -2.253 0.167 1.00 85.75 494 ASN A O 1
ATOM 4001 N N . ALA A 1 495 ? -22.383 -1.192 0.551 1.00 85.12 495 ALA A N 1
ATOM 4002 C CA . ALA A 1 495 ? -23.112 -1.842 -0.542 1.00 85.12 495 ALA A CA 1
ATOM 4003 C C . ALA A 1 495 ? -22.493 -1.611 -1.939 1.00 85.12 495 ALA A C 1
ATOM 4005 O O . ALA A 1 495 ? -22.758 -2.388 -2.849 1.00 85.12 495 ALA A O 1
ATOM 4006 N N . SER A 1 496 ? -21.658 -0.579 -2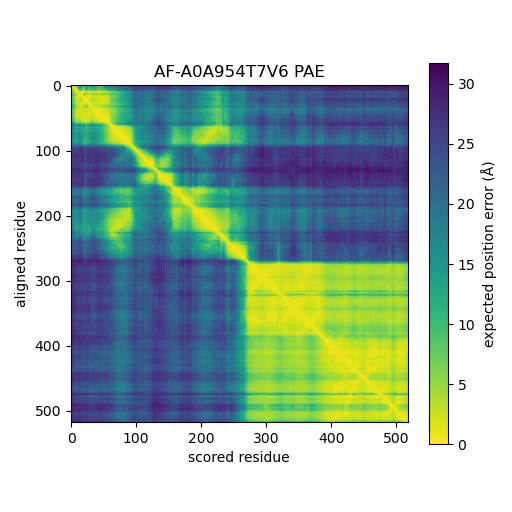.114 1.00 82.44 496 SER A N 1
ATOM 4007 C CA . SER A 1 496 ? -20.941 -0.311 -3.368 1.00 82.44 496 SER A CA 1
ATOM 4008 C C . SER A 1 496 ? -19.560 -0.977 -3.432 1.00 82.44 496 SER A C 1
ATOM 4010 O O . SER A 1 496 ? -18.782 -0.662 -4.327 1.00 82.44 496 SER A O 1
ATOM 4012 N N . GLY A 1 497 ? -19.202 -1.820 -2.457 1.00 80.19 497 GLY A N 1
ATOM 4013 C CA . GLY A 1 497 ? -17.884 -2.456 -2.371 1.00 80.19 497 GLY A CA 1
ATOM 4014 C C . GLY A 1 497 ? -16.750 -1.515 -1.946 1.00 80.19 497 GLY A C 1
ATOM 4015 O O . GLY A 1 497 ? -15.600 -1.937 -1.887 1.00 80.19 497 GLY A O 1
ATOM 4016 N N . LYS A 1 498 ? -17.038 -0.248 -1.621 1.00 78.94 498 LYS A N 1
ATOM 4017 C CA . LYS A 1 498 ? -16.028 0.709 -1.160 1.00 78.94 498 LYS A CA 1
ATOM 4018 C C . LYS A 1 498 ? -15.708 0.439 0.303 1.00 78.94 498 LYS A C 1
ATOM 4020 O O . LYS A 1 498 ? -16.621 0.359 1.130 1.00 78.94 498 LYS A O 1
ATOM 4025 N N . ALA A 1 499 ? -14.421 0.358 0.633 1.00 79.38 499 ALA A N 1
ATOM 4026 C CA . ALA A 1 499 ? -13.976 0.273 2.014 1.00 79.38 499 ALA A CA 1
ATOM 4027 C C . ALA A 1 499 ? -14.540 1.422 2.857 1.00 79.38 499 ALA A C 1
ATOM 4029 O O . ALA A 1 499 ? -14.401 2.602 2.531 1.00 79.38 499 ALA A O 1
ATOM 4030 N N . THR A 1 500 ? -15.158 1.062 3.973 1.00 88.19 500 THR A N 1
ATOM 4031 C CA . THR A 1 500 ? -15.624 1.984 5.001 1.00 88.19 500 THR A CA 1
ATOM 4032 C C . THR A 1 500 ? -14.833 1.736 6.271 1.00 88.19 500 THR A C 1
ATOM 4034 O O . THR A 1 500 ? -14.802 0.610 6.782 1.00 88.19 500 THR A O 1
ATOM 4037 N N . ASN A 1 501 ? -14.222 2.797 6.788 1.00 92.44 501 ASN A N 1
ATOM 4038 C CA . ASN A 1 501 ? -13.582 2.815 8.092 1.00 92.44 501 ASN A CA 1
ATOM 4039 C C . ASN A 1 501 ? -14.199 3.956 8.902 1.00 92.44 501 ASN A C 1
ATOM 4041 O O . ASN A 1 501 ? -13.923 5.119 8.633 1.00 92.44 501 ASN A O 1
ATOM 4045 N N . ILE A 1 502 ? -15.063 3.608 9.849 1.00 95.12 502 ILE A N 1
ATOM 4046 C CA . ILE A 1 502 ? -15.658 4.550 10.799 1.00 95.12 502 ILE A CA 1
ATOM 4047 C C . ILE A 1 502 ? -15.069 4.212 12.163 1.00 95.12 502 ILE A C 1
ATOM 4049 O O . ILE A 1 502 ? -15.115 3.049 12.569 1.00 95.12 502 ILE A O 1
ATOM 4053 N N . ASP A 1 503 ? -14.529 5.202 12.869 1.00 97.44 503 ASP A N 1
ATOM 4054 C CA . ASP A 1 503 ? -13.947 5.022 14.199 1.00 97.44 503 ASP A CA 1
ATOM 4055 C C . ASP A 1 503 ? -14.339 6.185 15.116 1.00 97.44 503 ASP A C 1
ATOM 4057 O O . ASP A 1 503 ? -13.550 7.080 15.404 1.00 97.44 503 ASP A O 1
ATOM 4061 N N . ASN A 1 504 ? -15.584 6.155 15.602 1.00 97.81 504 ASN A N 1
ATOM 4062 C CA . ASN A 1 504 ? -16.134 7.231 16.432 1.00 97.81 504 ASN A CA 1
ATOM 4063 C C . ASN A 1 504 ? -15.357 7.425 17.745 1.00 97.81 504 ASN A C 1
ATOM 4065 O O . ASN A 1 504 ? -15.445 8.489 18.351 1.00 97.81 504 ASN A O 1
ATOM 4069 N N . ILE A 1 505 ? -14.648 6.393 18.215 1.00 98.06 505 ILE A N 1
ATOM 4070 C CA . ILE A 1 505 ? -13.833 6.463 19.432 1.00 98.06 505 ILE A CA 1
ATOM 4071 C C . ILE A 1 505 ? -12.565 7.265 19.136 1.00 98.06 505 ILE A C 1
ATOM 4073 O O . ILE A 1 505 ? -12.267 8.205 19.868 1.00 98.06 505 ILE A O 1
ATOM 4077 N N . SER A 1 506 ? -11.862 6.933 18.045 1.00 97.38 506 SER A N 1
ATOM 4078 C CA . SER A 1 506 ? -10.677 7.680 17.611 1.00 97.38 506 SER A CA 1
ATOM 4079 C C . SER A 1 506 ? -11.017 9.134 17.296 1.00 97.38 506 SER A C 1
ATOM 4081 O O . SER A 1 506 ? -10.360 10.027 17.814 1.00 97.38 506 SER A O 1
ATOM 4083 N N . ASP A 1 507 ? -12.079 9.381 16.525 1.00 97.25 507 ASP A N 1
ATOM 4084 C CA . ASP A 1 507 ? -12.470 10.739 16.127 1.00 97.25 507 ASP A CA 1
ATOM 4085 C C . ASP A 1 507 ? -12.806 11.619 17.340 1.00 97.25 507 ASP A C 1
ATOM 4087 O O . ASP A 1 507 ? -12.503 12.811 17.365 1.00 97.25 507 ASP A O 1
ATOM 4091 N N . ARG A 1 508 ? -13.441 11.040 18.368 1.00 97.44 508 ARG A N 1
ATOM 4092 C CA . ARG A 1 508 ? -13.741 11.755 19.617 1.00 97.44 508 ARG A CA 1
ATOM 4093 C C . ARG A 1 508 ? -12.498 12.036 20.441 1.00 97.44 508 ARG A C 1
ATOM 4095 O O . ARG A 1 508 ? -12.431 13.104 21.034 1.00 97.44 508 ARG A O 1
ATOM 4102 N N . TYR A 1 509 ? -11.567 11.089 20.493 1.00 97.56 509 TYR A N 1
ATOM 4103 C CA . TYR A 1 509 ? -10.298 11.274 21.182 1.00 97.56 509 TYR A CA 1
ATOM 4104 C C . TYR A 1 509 ? -9.472 12.383 20.521 1.00 97.56 509 TYR A C 1
ATOM 4106 O O . TYR A 1 509 ? -9.078 13.315 21.206 1.00 97.56 509 TYR A O 1
ATOM 4114 N N . THR A 1 510 ? -9.320 12.360 19.193 1.00 96.62 510 THR A N 1
ATOM 4115 C CA . THR A 1 510 ? -8.593 13.404 18.452 1.00 96.62 510 THR A CA 1
ATOM 4116 C C . THR A 1 510 ? -9.203 14.786 18.674 1.00 96.62 510 THR A C 1
ATOM 4118 O O . THR A 1 510 ? -8.503 15.695 19.087 1.00 96.62 510 THR A O 1
ATOM 4121 N N . ARG A 1 511 ? -10.528 14.936 18.538 1.00 96.75 511 ARG A N 1
ATOM 4122 C CA . ARG A 1 511 ? -11.195 16.228 18.799 1.00 96.75 511 ARG A CA 1
ATOM 4123 C C . ARG A 1 511 ? -11.071 16.707 20.243 1.00 96.75 511 ARG A C 1
ATOM 4125 O O . ARG A 1 511 ? -11.246 17.891 20.502 1.00 96.75 511 ARG A O 1
ATOM 4132 N N . PHE A 1 512 ? -10.912 15.781 21.183 1.00 96.81 512 PHE A N 1
ATOM 4133 C CA . PHE A 1 512 ? -10.691 16.115 22.581 1.00 96.81 512 PHE A CA 1
ATOM 4134 C C . PHE A 1 512 ? -9.266 16.638 22.778 1.00 96.81 512 PHE A C 1
ATOM 4136 O O . PHE A 1 512 ? -9.122 17.733 23.300 1.00 96.81 512 PHE A O 1
ATOM 4143 N N . CYS A 1 513 ? -8.262 15.919 22.275 1.00 94.81 513 CYS A N 1
ATOM 4144 C CA . CYS A 1 513 ? -6.865 16.358 22.232 1.00 94.81 513 CYS A CA 1
ATOM 4145 C C . CYS A 1 513 ? -6.719 17.750 21.595 1.00 94.81 513 CYS A C 1
ATOM 4147 O O . CYS A 1 513 ? -6.245 18.673 22.248 1.00 94.81 513 CYS A O 1
ATOM 4149 N N . ASP A 1 514 ? -7.282 17.948 20.397 1.00 94.88 514 ASP A N 1
ATOM 4150 C CA . ASP A 1 514 ? -7.239 19.233 19.683 1.00 94.88 514 ASP A CA 1
ATOM 4151 C C . ASP A 1 514 ? -7.875 20.391 20.475 1.00 94.88 514 ASP A C 1
ATOM 4153 O O . ASP A 1 514 ? -7.507 21.550 20.300 1.00 94.88 514 ASP A O 1
ATOM 4157 N N . ARG A 1 515 ? -8.882 20.103 21.310 1.00 96.19 515 ARG A N 1
ATOM 4158 C CA . ARG A 1 515 ? -9.605 21.123 22.083 1.00 96.19 515 ARG A CA 1
ATOM 4159 C C . ARG A 1 515 ? -8.895 21.477 23.385 1.00 96.19 515 ARG A C 1
ATOM 4161 O O . ARG A 1 515 ? -8.943 22.636 23.784 1.00 96.19 515 ARG A O 1
ATOM 4168 N N . GLU A 1 516 ? -8.321 20.483 24.053 1.00 92.31 516 GLU A N 1
ATOM 4169 C CA . GLU A 1 516 ? -7.632 20.664 25.334 1.00 92.31 516 GLU A CA 1
ATOM 4170 C C . GLU A 1 516 ? -6.134 20.983 25.164 1.00 92.31 516 GLU A C 1
ATOM 4172 O O . GLU A 1 516 ? -5.452 21.184 26.166 1.00 92.31 516 GLU A O 1
ATOM 4177 N N . ASP A 1 517 ? -5.640 21.051 23.920 1.00 90.50 517 ASP A N 1
ATOM 4178 C CA . ASP A 1 517 ? -4.227 21.286 23.575 1.00 90.50 517 ASP A CA 1
ATOM 4179 C C . ASP A 1 517 ? -3.288 20.239 24.216 1.00 90.50 517 ASP A C 1
ATOM 4181 O O . ASP A 1 517 ? -2.257 20.561 24.809 1.00 90.50 517 ASP A O 1
ATOM 4185 N N . ILE A 1 518 ? -3.710 18.968 24.134 1.00 82.06 518 ILE A N 1
ATOM 4186 C CA . ILE A 1 518 ? -2.984 17.759 24.574 1.00 82.06 518 ILE A CA 1
ATOM 4187 C C . ILE A 1 518 ? -2.611 16.955 23.337 1.00 82.06 518 ILE A C 1
ATOM 4189 O O . ILE A 1 518 ? -1.421 16.604 23.189 1.00 82.06 518 ILE A O 1
#

Foldseek 3Di:
DVVVVVLLDWDQDAQAGTWDQDPNDIDGDGDNDPDPVSSVVSSVVVVVVVVVVVVVLVVPQPCLVVLVVLLVVLVLLLVLLVVVLVVLVVVVVDDDDDDDPVPVVVVVVVVVVVLVVLLVVLCVVVVPDDDDDDDPVSVVVSVVVSVVVVVVVVVLVLQLVVQLCVVVVHDPVVSVVCCVVCVPDDDPDDPVSSVVSSSVSSSVVSVVLSVLSVVLSVVSVVQSPDSHRDDAPDPPHDHSPSCVVPDPVVVVVSVVSSVVVVVVCVVVVDPPLLFFPLSLVVVVLVVVVVCCVVVVDPLVVSVLLVVLVVVLCVQRPRHTPPPLVLVSLLVLLVVLVVCCVVVVDALVSSQSSSVSSLVSLVVCCVVPVDVDRRPPSVVSGRDHPDPPDDDDDPVRLVVLLVQDDAPLNLVSQCCVQPVADLVQLLQQFPVQAPLVQQKGWAFHPVCRPPPPTDTDITRGDPVSSVSLVVQADPDRTHRHDPPVRHGQWDFGADPVRHTDTHHNNVVVSVVSCVVVVD

Sequence (518 aa):
MSKRRAYEKLTWIDGRGYKKVYSGRQLYFRSKIRNPEAHAKALADIKRRIAEYDRELEGNKPHRAQYTTAINLREKLASACQQQLELLRARDNSLPDVEGSARLSSIDLLHEDVRDFVRLKLRIDLSDDSDEDHDDESNARIEELTGNLLEEYLDERDSVWLILAKRSRLPHSTVGAWRQDHPEEAFPFTDEEVAEATKVANENRFKNLRKRMNQEIKELRQWFDRNKPIPLNEPDSLHVNPLSGETDETIQEWCRNLDLLDTTRLLSSVAEHSDTIAGNIDEYLAAERRRMEAGEIKPSSFESREGRLKHFREFAGNQSVSAPLGKALQEFRAHQLEQIASGSCSQRQAKHLVDAAIAFVTWLHDVQIIGQLPPGLKKLKIKVSAAQIETLADEEVSALLSQAQGELRLYLLLMLNCGMTQLDIADTQQEDVDWKSGRIRRKRSKTAKHDNVPVVNHLLWDETFQLLREYRSDGTGRALTNRNGNPLRVRGQNASGKATNIDNISDRYTRFCDREDI

Nearest PDB structures (foldseek):
  2a3v-assembly1_A  TM=7.038E-01  e=9.536E-05  Vibrio cholerae O1 biovar El Tor str. N16961
  2a3v-assembly1_C  TM=7.032E-01  e=1.002E-04  Vibrio cholerae O1 biovar El Tor str. N16961
  5hxy-assembly2_B  TM=4.071E-01  e=7.831E-05  Thermoplasma acidophilum DSM 1728
  5hxy-assembly5_E  TM=3.912E-01  e=5.028E-05  Thermoplasma acidophilum DSM 1728
  5vfz-assembly1_A  TM=3.999E-01  e=1.430E-03  Brujitavirus brujita

Solvent-accessible surface area (backbone atoms only — not comparable to full-atom values): 30006 Å² total; per-residue (Å²): 124,79,76,71,68,69,76,73,72,66,46,77,41,91,85,56,18,41,37,44,78,55,96,90,42,79,48,75,37,80,39,87,62,98,46,74,68,52,49,53,52,39,50,52,51,51,51,51,52,49,56,51,48,52,50,50,47,70,73,60,46,72,60,51,68,58,52,53,51,47,41,54,52,37,52,51,52,33,48,51,34,50,52,53,50,48,51,64,54,49,57,72,78,61,76,79,98,71,77,80,79,72,69,58,63,63,54,56,56,52,49,55,58,49,52,54,47,51,53,52,48,52,50,57,72,61,61,81,70,73,100,63,87,86,52,75,67,62,56,52,53,51,53,53,55,52,49,54,57,57,59,58,63,65,58,67,52,56,58,25,48,56,47,49,31,59,75,70,70,47,60,75,68,55,58,58,50,46,50,73,78,39,76,84,60,80,68,99,65,53,73,66,57,52,52,51,24,42,50,53,37,50,50,51,48,38,53,51,49,31,54,50,34,54,50,50,44,52,51,52,51,58,36,67,71,39,99,73,45,76,63,73,60,41,100,92,40,67,57,71,57,91,61,74,91,58,56,72,63,59,52,50,55,49,52,53,53,50,52,51,47,52,52,47,43,64,66,66,62,58,61,56,59,79,41,18,47,39,40,43,49,52,52,49,51,54,52,51,49,53,37,32,76,72,62,78,39,57,64,70,59,48,54,55,46,52,62,30,41,49,57,52,34,68,72,54,38,80,42,47,59,87,46,68,57,52,54,56,53,51,50,52,45,49,53,42,50,52,32,36,74,71,65,80,36,53,58,64,56,40,27,52,32,48,51,43,51,52,51,52,56,50,47,37,34,76,71,59,77,36,94,66,73,54,85,63,62,84,72,66,63,60,83,59,77,82,74,81,79,87,72,83,51,75,65,55,52,49,52,52,49,75,69,41,56,70,71,59,32,37,53,52,41,43,30,73,69,62,71,43,51,71,61,40,57,26,64,35,33,44,85,28,41,41,86,84,79,37,30,44,46,44,56,56,72,94,50,52,90,42,88,90,52,68,70,47,76,41,73,51,54,70,67,45,39,51,43,50,62,72,59,41,42,95,59,93,47,42,32,35,44,43,98,83,71,42,66,32,42,44,82,52,57,49,99,83,67,48,79,41,80,46,48,57,60,59,57,52,48,53,58,46,31,72,69,72,78,105

Mean predicted aligned error: 16.57 Å

Radius of gyration: 39.41 Å; Cα contacts (8 Å, |Δi|>4): 414; chains: 1; bounding box: 98×69×103 Å